Protein 8RM3 (pdb70)

Organism: Pseudomonas aeruginosa (strain ATCC 15692 / DSM 22644 / CIP 104116 / JCM 14847 / LMG 12228 / 1C / PRS 101 / PAO1) (NCBI:txid208964)

Secondary structure (DSSP, 8-state):
---BT---S-EETTEESEESTTTSB-EEGGG-SS-EEEEEHHHHHHTT--SHHHHTTTSTTEE--TTTT--SS---EETTB-TTGGG-EEETTEE----TTSS------GGGEEEEEEEES--HHHH-S--TTEEEEEEE----SS-EEEEEEEEESTT-EEEEEEEEEESSTTS-EEEEEEEEEEEEE-SSTT-EEEEEEEEEEEEEEEETTEEEEEEEEEEEEEEE-----B-STTTTS--SSS----TT--S-TTSEEEEEEEEEEEEEEEEE--SSEEEEEEEEEEEEEEEEEEEEEEEE-SSSTTEEEEEEEEEEEEEEEEEEEEEEEEEEEETTEEEEEEEEEEEEEEEEEEEEEEEEEEEEESSS--------EEPPPEEEEEEEEEEEEEEEEEEEETTEEEEEEEEEEEEEEEEEETTT--EEEEEEEEEEEEEEEEE--TTSEEEEEEEEEEEE--S-B-SSSSBPPPEEEEEEEEEEEE--TT-S-EEEEEEEEEEEEEEEE--TT-SS-EEEEEEEEEEEEEEEEEEETTTEEEEEEEEEEEEEEEE-SSS-TTPPPSS--SEEEEEEEEEEE-SSTTTTEEEEEEEEEE--EESSTT---EE--EEEEEEEEEEEGGGGT-TTEEEEEEEESTT----EEEEEETTEEEEPP--EEEEEEEEE-

B-factor: mean 58.56, std 15.31, range [35.64, 130.71]

Structure (mmCIF, N/CA/C/O backbone):
data_8RM3
#
_entry.id   8RM3
#
_cell.length_a   94.027
_cell.length_b   94.027
_cell.length_c   178.065
_cell.angle_alpha   90.00
_cell.angle_beta   90.00
_cell.angle_gamma   120.00
#
_symmetry.space_group_name_H-M   'P 32 2 1'
#
loop_
_entity.id
_entity.type
_entity.pdbx_description
1 polymer 'Ferrioxamine receptor FoxA'
2 non-polymer 'octyl beta-D-glucopyranoside'
3 non-polymer GLYCEROL
4 non-polymer 'AMMONIUM ION'
5 non-polymer 'DIMETHYL SULFOXIDE'
6 non-polymer (HYDROXYETHYLOXY)TRI(ETHYLOXY)OCTANE
7 non-polymer 'SULFATE ION'
8 non-polymer 'SODIUM ION'
9 non-polymer [5-[2-(dipyridin-2-ylamino)ethanoylamino]pentyl-[4-[5-[[4-[5-[ethanoyl(oxidanyl)amino]pentylamino]-4-oxidanylidene-butanoyl]-oxidanyl-amino]pentylamino]-4-oxidanylidene-butanoyl]amino]oxyiron
10 water water
#
loop_
_atom_site.group_PDB
_atom_site.id
_atom_site.type_symbol
_atom_site.label_atom_id
_atom_site.label_alt_id
_atom_site.label_comp_id
_atom_site.label_asym_id
_atom_site.label_entity_id
_atom_site.label_seq_id
_atom_site.pdbx_PDB_ins_code
_atom_site.Cartn_x
_atom_site.Cartn_y
_atom_site.Cartn_z
_atom_site.occupancy
_atom_site.B_iso_or_equiv
_atom_site.auth_seq_id
_atom_site.auth_comp_id
_atom_site.auth_asym_id
_atom_site.auth_atom_id
_atom_site.pdbx_PDB_model_num
ATOM 1 N N . VAL A 1 144 ? 7.683 -38.447 45.313 1.00 69.79 144 VAL A N 1
ATOM 2 C CA . VAL A 1 144 ? 8.653 -39.523 44.932 1.00 68.04 144 VAL A CA 1
ATOM 3 C C . VAL A 1 144 ? 8.192 -40.020 43.564 1.00 62.70 144 VAL A C 1
ATOM 4 O O . VAL A 1 144 ? 7.974 -39.198 42.673 1.00 62.76 144 VAL A O 1
ATOM 8 N N . PHE A 1 145 ? 7.922 -41.324 43.418 1.00 58.44 145 PHE A N 1
ATOM 9 C CA . PHE A 1 145 ? 7.499 -41.910 42.138 1.00 52.46 145 PHE A CA 1
ATOM 10 C C . PHE A 1 145 ? 8.591 -41.722 41.084 1.00 47.43 145 PHE A C 1
ATOM 11 O O . PHE A 1 145 ? 8.563 -40.826 40.258 1.00 48.66 145 PHE A O 1
ATOM 19 N N . ALA A 1 146 ? 9.574 -42.610 41.131 1.00 45.58 146 ALA A N 1
ATOM 20 C CA . ALA A 1 146 ? 10.630 -42.691 40.142 1.00 44.32 146 ALA A CA 1
ATOM 21 C C . ALA A 1 146 ? 10.113 -43.048 38.741 1.00 43.40 146 ALA A C 1
ATOM 22 O O . ALA A 1 146 ? 10.650 -42.586 37.739 1.00 41.42 146 ALA A O 1
ATOM 24 N N . LEU A 1 147 ? 9.144 -43.959 38.654 1.00 44.24 147 LEU A N 1
ATOM 25 C CA . LEU A 1 147 ? 8.784 -44.584 37.384 1.00 43.89 147 LEU A CA 1
ATOM 26 C C . LEU A 1 147 ? 8.285 -43.546 36.372 1.00 43.82 147 LEU A C 1
ATOM 27 O O . LEU A 1 147 ? 7.280 -42.862 36.594 1.00 44.09 147 LEU A O 1
ATOM 32 N N . GLY A 1 148 ? 8.992 -43.469 35.239 1.00 42.67 148 GLY A N 1
ATOM 33 C CA . GLY A 1 148 ? 8.618 -42.586 34.142 1.00 41.80 148 GLY A CA 1
ATOM 34 C C . GLY A 1 148 ? 8.801 -41.091 34.421 1.00 41.92 148 GLY A C 1
ATOM 35 O O . GLY A 1 148 ? 8.345 -40.273 33.628 1.00 42.33 148 GLY A O 1
ATOM 36 N N . ASN A 1 149 ? 9.478 -40.727 35.516 1.00 43.26 149 ASN A N 1
ATOM 37 C CA . ASN A 1 149 ? 9.678 -39.335 35.900 1.00 43.15 149 ASN A CA 1
ATOM 38 C C . ASN A 1 149 ? 11.169 -39.034 35.988 1.00 41.18 149 ASN A C 1
ATOM 39 O O . ASN A 1 149 ? 11.961 -39.867 36.402 1.00 40.83 149 ASN A O 1
ATOM 44 N N . ASN A 1 150 ? 11.542 -37.809 35.640 1.00 42.58 150 ASN A N 1
ATOM 45 C CA . ASN A 1 150 ? 12.930 -37.387 35.761 1.00 42.99 150 ASN A CA 1
ATOM 46 C C . ASN A 1 150 ? 13.285 -37.199 37.232 1.00 44.14 150 ASN A C 1
ATOM 47 O O . ASN A 1 150 ? 14.300 -37.711 37.683 1.00 45.49 150 ASN A O 1
ATOM 52 N N . LEU A 1 151 ? 12.443 -36.461 37.952 1.00 43.82 151 LEU A N 1
ATOM 53 C CA . LEU A 1 151 ? 12.755 -35.992 39.285 1.00 45.13 151 LEU A CA 1
ATOM 54 C C . LEU A 1 151 ? 14.136 -35.334 39.251 1.00 46.31 151 LEU A C 1
ATOM 55 O O . LEU A 1 151 ? 14.550 -34.714 38.259 1.00 45.17 151 LEU A O 1
ATOM 60 N N . GLY A 1 152 ? 14.858 -35.487 40.366 1.00 47.36 152 GLY A N 1
ATOM 61 C CA . GLY A 1 152 ? 16.122 -34.825 40.554 1.00 46.77 152 GLY A CA 1
ATOM 62 C C . GLY A 1 152 ? 15.864 -33.353 40.806 1.00 47.72 152 GLY A C 1
ATOM 63 O O . GLY A 1 152 ? 14.754 -32.957 41.133 1.00 49.15 152 GLY A O 1
ATOM 64 N N . SER A 1 153 ? 16.906 -32.564 40.613 1.00 48.86 153 SER A N 1
ATOM 65 C CA . SER A 1 153 ? 16.799 -31.126 40.692 1.00 51.47 153 SER A CA 1
ATOM 66 C C . SER A 1 153 ? 17.338 -30.529 39.400 1.00 50.31 153 SER A C 1
ATOM 67 O O . SER A 1 153 ? 17.995 -31.210 38.618 1.00 49.09 153 SER A O 1
ATOM 70 N N . THR A 1 154 ? 17.055 -29.244 39.208 1.00 51.76 154 THR A N 1
ATOM 71 C CA . THR A 1 154 ? 17.656 -28.490 38.124 1.00 53.43 154 THR A CA 1
ATOM 72 C C . THR A 1 154 ? 18.131 -27.167 38.698 1.00 55.06 154 THR A C 1
ATOM 73 O O . THR A 1 154 ? 17.482 -26.616 39.572 1.00 57.64 154 THR A O 1
ATOM 77 N N . ASP A 1 155 ? 19.291 -26.700 38.241 1.00 56.25 155 ASP A N 1
ATOM 78 C CA . ASP A 1 155 ? 19.828 -25.417 38.669 1.00 59.56 155 ASP A CA 1
ATOM 79 C C . ASP A 1 155 ? 20.479 -24.731 37.471 1.00 57.89 155 ASP A C 1
ATOM 80 O O . ASP A 1 155 ? 21.481 -25.219 36.957 1.00 57.69 155 ASP A O 1
ATOM 85 N N . GLY A 1 156 ? 19.899 -23.607 37.036 1.00 57.94 156 GLY A N 1
ATOM 86 C CA . GLY A 1 156 ? 20.354 -22.916 35.840 1.00 57.89 156 GLY A CA 1
ATOM 87 C C . GLY A 1 156 ? 20.162 -23.794 34.608 1.00 55.30 156 GLY A C 1
ATOM 88 O O . GLY A 1 156 ? 19.031 -24.139 34.284 1.00 54.32 156 GLY A O 1
ATOM 89 N N . TYR A 1 157 ? 21.278 -24.186 33.988 1.00 54.46 157 TYR A N 1
ATOM 90 C CA . TYR A 1 157 ? 21.261 -24.974 32.768 1.00 53.56 157 TYR A CA 1
ATOM 91 C C . TYR A 1 157 ? 21.550 -26.452 33.035 1.00 52.48 157 TYR A C 1
ATOM 92 O O . TYR A 1 157 ? 21.717 -27.214 32.081 1.00 50.75 157 TYR A O 1
ATOM 101 N N . LEU A 1 158 ? 21.615 -26.846 34.321 1.00 53.70 158 LEU A N 1
ATOM 102 C CA . LEU A 1 158 ? 22.105 -28.170 34.680 1.00 52.34 158 LEU A CA 1
ATOM 103 C C . LEU A 1 158 ? 21.058 -28.960 35.454 1.00 51.34 158 LEU A C 1
ATOM 104 O O . LEU A 1 158 ? 20.625 -28.542 36.515 1.00 54.04 158 LEU A O 1
ATOM 109 N N . ALA A 1 159 ? 20.668 -30.106 34.894 1.00 50.57 159 ALA A N 1
ATOM 110 C CA . ALA A 1 159 ? 19.829 -31.079 35.574 1.00 49.17 159 ALA A CA 1
ATOM 111 C C . ALA A 1 159 ? 20.734 -32.146 36.187 1.00 48.89 159 ALA A C 1
ATOM 112 O O . ALA A 1 159 ? 21.842 -32.354 35.701 1.00 49.22 159 ALA A O 1
ATOM 114 N N . THR A 1 160 ? 20.248 -32.801 37.250 1.00 48.61 160 THR A N 1
ATOM 115 C CA . THR A 1 160 ? 20.967 -33.887 37.899 1.00 48.84 160 THR A CA 1
ATOM 116 C C . THR A 1 160 ? 20.484 -35.248 37.413 1.00 46.47 160 THR A C 1
ATOM 117 O O . THR A 1 160 ? 21.297 -36.155 37.357 1.00 46.32 160 THR A O 1
ATOM 121 N N . HIS A 1 161 ? 19.167 -35.414 37.178 1.00 46.20 161 HIS A N 1
ATOM 122 C CA . HIS A 1 161 ? 18.584 -36.715 36.857 1.00 44.19 161 HIS A CA 1
ATOM 123 C C . HIS A 1 161 ? 17.875 -36.697 35.506 1.00 42.61 161 HIS A C 1
ATOM 124 O O . HIS A 1 161 ? 17.577 -35.639 34.965 1.00 42.13 161 HIS A O 1
ATOM 131 N N . SER A 1 162 ? 17.563 -37.901 35.013 1.00 41.63 162 SER A N 1
ATOM 132 C CA . SER A 1 162 ? 16.719 -38.081 33.844 1.00 40.76 162 SER A CA 1
ATOM 133 C C . SER A 1 162 ? 16.077 -39.468 33.872 1.00 40.42 162 SER A C 1
ATOM 134 O O . SER A 1 162 ? 16.543 -40.332 34.590 1.00 40.98 162 SER A O 1
ATOM 137 N N . GLN A 1 163 ? 15.033 -39.674 33.058 1.00 40.87 163 GLN A N 1
ATOM 138 C CA . GLN A 1 163 ? 14.417 -40.982 32.856 1.00 41.70 163 GLN A CA 1
ATOM 139 C C . GLN A 1 163 ? 14.515 -41.434 31.392 1.00 41.17 163 GLN A C 1
ATOM 140 O O . GLN A 1 163 ? 14.080 -42.541 31.090 1.00 40.16 163 GLN A O 1
ATOM 146 N N . ILE A 1 164 ? 15.110 -40.603 30.512 1.00 41.97 164 ILE A N 1
ATOM 147 C CA . ILE A 1 164 ? 15.104 -40.864 29.073 1.00 41.66 164 ILE A CA 1
ATOM 148 C C . ILE A 1 164 ? 15.776 -42.198 28.753 1.00 40.25 164 ILE A C 1
ATOM 149 O O . ILE A 1 164 ? 15.316 -42.878 27.853 1.00 41.02 164 ILE A O 1
ATOM 154 N N . ALA A 1 165 ? 16.817 -42.582 29.495 1.00 40.39 165 ALA A N 1
ATOM 155 C CA . ALA A 1 165 ? 17.578 -43.782 29.176 1.00 41.81 165 ALA A CA 1
ATOM 156 C C . ALA A 1 165 ? 17.173 -44.990 30.016 1.00 40.68 165 ALA A C 1
ATOM 157 O O . ALA A 1 165 ? 17.678 -46.076 29.739 1.00 40.46 165 ALA A O 1
ATOM 159 N N . THR A 1 166 ? 16.243 -44.803 30.968 1.00 40.36 166 THR A N 1
ATOM 160 C CA . THR A 1 166 ? 15.923 -45.820 31.963 1.00 40.56 166 THR A CA 1
ATOM 161 C C . THR A 1 166 ? 14.423 -46.042 32.109 1.00 41.41 166 THR A C 1
ATOM 162 O O . THR A 1 166 ? 14.031 -47.089 32.624 1.00 41.47 166 THR A O 1
ATOM 166 N N . LYS A 1 167 ? 13.609 -45.034 31.746 1.00 41.66 167 LYS A N 1
ATOM 167 C CA . LYS A 1 167 ? 12.176 -45.029 32.019 1.00 41.92 167 LYS A CA 1
ATOM 168 C C . LYS A 1 167 ? 11.945 -45.006 33.536 1.00 41.75 167 LYS A C 1
ATOM 169 O O . LYS A 1 167 ? 10.841 -45.258 33.992 1.00 41.64 167 LYS A O 1
ATOM 175 N N . THR A 1 168 ? 12.987 -44.640 34.292 1.00 41.95 168 THR A N 1
ATOM 176 C CA . THR A 1 168 ? 12.913 -44.465 35.737 1.00 43.37 168 THR A CA 1
ATOM 177 C C . THR A 1 168 ? 14.007 -43.478 36.163 1.00 43.61 168 THR A C 1
ATOM 178 O O . THR A 1 168 ? 15.131 -43.536 35.668 1.00 42.89 168 THR A O 1
ATOM 182 N N . SER A 1 169 ? 13.659 -42.545 37.058 1.00 45.50 169 SER A N 1
ATOM 183 C CA . SER A 1 169 ? 14.589 -41.525 37.532 1.00 44.31 169 SER A CA 1
ATOM 184 C C . SER A 1 169 ? 15.928 -42.153 37.903 1.00 43.94 169 SER A C 1
ATOM 185 O O . SER A 1 169 ? 15.973 -43.076 38.716 1.00 44.39 169 SER A O 1
ATOM 188 N N . LYS A 1 170 ? 16.999 -41.659 37.270 1.00 42.65 170 LYS A N 1
ATOM 189 C CA . LYS A 1 170 ? 18.349 -42.128 37.544 1.00 44.05 170 LYS A CA 1
ATOM 190 C C . LYS A 1 170 ? 19.283 -40.931 37.421 1.00 43.04 170 LYS A C 1
ATOM 191 O O . LYS A 1 170 ? 19.115 -40.152 36.498 1.00 44.13 170 LYS A O 1
ATOM 197 N N . PRO A 1 171 ? 20.231 -40.695 38.358 1.00 44.49 171 PRO A N 1
ATOM 198 C CA . PRO A 1 171 ? 21.189 -39.600 38.206 1.00 45.09 171 PRO A CA 1
ATOM 199 C C . PRO A 1 171 ? 21.955 -39.710 36.889 1.00 43.44 171 PRO A C 1
ATOM 200 O O . PRO A 1 171 ? 22.376 -40.786 36.494 1.00 41.65 171 PRO A O 1
ATOM 204 N N . LEU A 1 172 ? 22.142 -38.577 36.216 1.00 44.73 172 LEU A N 1
ATOM 205 C CA . LEU A 1 172 ? 22.954 -38.534 35.013 1.00 44.69 172 LEU A CA 1
ATOM 206 C C . LEU A 1 172 ? 24.305 -39.200 35.271 1.00 45.77 172 LEU A C 1
ATOM 207 O O . LEU A 1 172 ? 24.787 -39.973 34.453 1.00 45.11 172 LEU A O 1
ATOM 212 N N . LEU A 1 173 ? 24.889 -38.947 36.447 1.00 48.39 173 LEU A N 1
ATOM 213 C CA . LEU A 1 173 ? 26.225 -39.432 36.779 1.00 48.38 173 LEU A CA 1
ATOM 214 C C . LEU A 1 173 ? 26.285 -40.961 36.825 1.00 46.80 173 LEU A C 1
ATOM 215 O O . LEU A 1 173 ? 27.349 -41.528 36.596 1.00 46.99 173 LEU A O 1
ATOM 220 N N . GLU A 1 174 ? 25.153 -41.620 37.112 1.00 44.68 174 GLU A N 1
ATOM 221 C CA . GLU A 1 174 ? 25.102 -43.066 37.272 1.00 45.15 174 GLU A CA 1
ATOM 222 C C . GLU A 1 174 ? 24.426 -43.778 36.096 1.00 44.46 174 GLU A C 1
ATOM 223 O O . GLU A 1 174 ? 24.025 -44.927 36.216 1.00 45.07 174 GLU A O 1
ATOM 229 N N . THR A 1 175 ? 24.289 -43.096 34.960 1.00 44.81 175 THR A N 1
ATOM 230 C CA . THR A 1 175 ? 23.643 -43.649 33.782 1.00 43.63 175 THR A CA 1
ATOM 231 C C . THR A 1 175 ? 24.722 -43.920 32.734 1.00 43.17 175 THR A C 1
ATOM 232 O O . THR A 1 175 ? 25.504 -43.030 32.408 1.00 42.72 175 THR A O 1
ATOM 236 N N . SER A 1 176 ? 24.737 -45.142 32.200 1.00 43.06 176 SER A N 1
ATOM 237 C CA . SER A 1 176 ? 25.742 -45.567 31.241 1.00 43.92 176 SER A CA 1
ATOM 238 C C . SER A 1 176 ? 25.324 -45.248 29.798 1.00 42.55 176 SER A C 1
ATOM 239 O O . SER A 1 176 ? 25.455 -46.079 28.907 1.00 40.74 176 SER A O 1
ATOM 242 N N . GLN A 1 177 ? 24.853 -44.020 29.568 1.00 42.53 177 GLN A N 1
ATOM 243 C CA . GLN A 1 177 ? 24.515 -43.546 28.239 1.00 42.43 177 GLN A CA 1
ATOM 244 C C . GLN A 1 177 ? 24.851 -42.061 28.200 1.00 43.37 177 GLN A C 1
ATOM 245 O O . GLN A 1 177 ? 25.028 -41.437 29.242 1.00 43.74 177 GLN A O 1
ATOM 251 N N . THR A 1 178 ? 24.961 -41.507 26.992 1.00 43.26 178 THR A N 1
ATOM 252 C CA . THR A 1 178 ? 25.168 -40.076 26.847 1.00 44.32 178 THR A CA 1
ATOM 253 C C . THR A 1 178 ? 23.792 -39.415 26.883 1.00 43.64 178 THR A C 1
ATOM 254 O O . THR A 1 178 ? 22.949 -39.680 26.019 1.00 43.96 178 THR A O 1
ATOM 258 N N . VAL A 1 179 ? 23.559 -38.573 27.893 1.00 43.63 179 VAL A N 1
ATOM 259 C CA . VAL A 1 179 ? 22.297 -37.861 28.037 1.00 42.68 179 VAL A CA 1
ATOM 260 C C . VAL A 1 179 ? 22.609 -36.385 28.238 1.00 42.55 179 VAL A C 1
ATOM 261 O O . VAL A 1 179 ? 23.486 -36.061 29.022 1.00 45.17 179 VAL A O 1
ATOM 265 N N . SER A 1 180 ? 21.898 -35.509 27.518 1.00 42.63 180 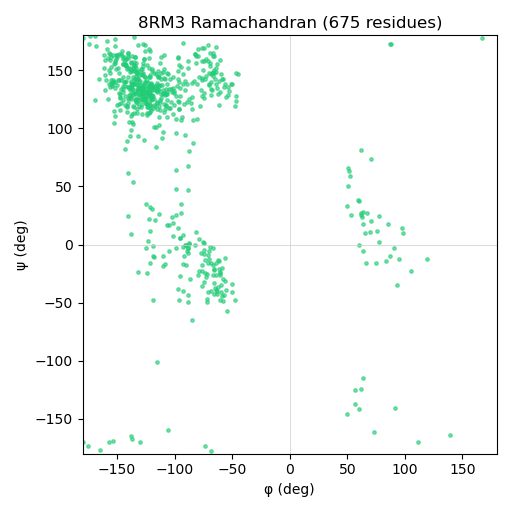SER A N 1
ATOM 266 C CA . SER A 1 180 ? 21.934 -34.074 27.753 1.00 44.09 180 SER A CA 1
ATOM 267 C C . SER A 1 180 ? 20.557 -33.593 28.185 1.00 42.63 180 SER A C 1
ATOM 268 O O . SER A 1 180 ? 19.544 -34.107 27.735 1.00 44.15 180 SER A O 1
ATOM 271 N N . VAL A 1 181 ? 20.525 -32.590 29.052 1.00 43.29 181 VAL A N 1
ATOM 272 C CA . VAL A 1 181 ? 19.285 -31.954 29.448 1.00 42.82 181 VAL A CA 1
ATOM 273 C C . VAL A 1 181 ? 19.401 -30.455 29.172 1.00 43.89 181 VAL A C 1
ATOM 274 O O . VAL A 1 181 ? 20.348 -29.815 29.600 1.00 43.06 181 VAL A O 1
ATOM 278 N N . ILE A 1 182 ? 18.428 -29.934 28.413 1.00 44.54 182 ILE A N 1
ATOM 279 C CA . ILE A 1 182 ? 18.284 -28.522 28.135 1.00 44.83 182 ILE A CA 1
ATOM 280 C C . ILE A 1 182 ? 17.134 -28.047 29.002 1.00 45.67 182 ILE A C 1
ATOM 281 O O . ILE A 1 182 ? 16.005 -28.494 28.815 1.00 44.88 182 ILE A O 1
ATOM 286 N N . THR A 1 183 ? 17.429 -27.131 29.929 1.00 47.28 183 THR A N 1
ATOM 287 C CA . THR A 1 183 ? 16.424 -26.663 30.866 1.00 48.77 183 THR A CA 1
ATOM 288 C C . THR A 1 183 ? 15.574 -25.573 30.224 1.00 48.93 183 THR A C 1
ATOM 289 O O . THR A 1 183 ? 15.960 -24.958 29.231 1.00 48.33 183 THR A O 1
ATOM 293 N N . ARG A 1 184 ? 14.431 -25.318 30.865 1.00 50.53 184 ARG A N 1
ATOM 294 C CA . ARG A 1 184 ? 13.601 -24.159 30.578 1.00 52.58 184 ARG A CA 1
ATOM 295 C C . ARG A 1 184 ? 14.459 -22.897 30.510 1.00 54.42 184 ARG A C 1
ATOM 296 O O . ARG A 1 184 ? 14.326 -22.101 29.580 1.00 55.55 184 ARG A O 1
ATOM 304 N N . GLU A 1 185 ? 15.326 -22.704 31.505 1.00 54.22 185 GLU A N 1
ATOM 305 C CA . GLU A 1 185 ? 16.100 -21.483 31.537 1.00 56.98 185 GLU A CA 1
ATOM 306 C C . GLU A 1 185 ? 16.901 -21.350 30.250 1.00 54.84 185 GLU A C 1
ATOM 307 O O . GLU A 1 185 ? 16.888 -20.303 29.630 1.00 55.26 185 GLU A O 1
ATOM 313 N N . GLN A 1 186 ? 17.594 -22.413 29.858 1.00 53.95 186 GLN A N 1
ATOM 314 C CA . GLN A 1 186 ? 18.419 -22.359 28.666 1.00 53.92 186 GLN A CA 1
ATOM 315 C C . GLN A 1 186 ? 17.555 -22.002 27.463 1.00 53.68 186 GLN A C 1
ATOM 316 O O . GLN A 1 186 ? 17.923 -21.172 26.642 1.00 54.10 186 GLN A O 1
ATOM 322 N N . ILE A 1 187 ? 16.387 -22.630 27.364 1.00 53.87 187 ILE A N 1
ATOM 323 C CA . ILE A 1 187 ? 15.503 -22.361 26.246 1.00 52.89 187 ILE A CA 1
ATOM 324 C C . ILE A 1 187 ? 15.190 -20.865 26.199 1.00 55.14 187 ILE A C 1
ATOM 325 O O . ILE A 1 187 ? 15.222 -20.267 25.123 1.00 55.24 187 ILE A O 1
ATOM 330 N N . ASP A 1 188 ? 14.909 -20.264 27.361 1.00 55.93 188 ASP A N 1
ATOM 331 C CA . ASP A 1 188 ? 14.545 -18.856 27.430 1.00 58.13 188 ASP A CA 1
ATOM 332 C C . ASP A 1 188 ? 15.753 -17.963 27.160 1.00 58.57 188 ASP A C 1
ATOM 333 O O . ASP A 1 188 ? 15.670 -17.025 26.377 1.00 60.54 188 ASP A O 1
ATOM 338 N N . ASP A 1 189 ? 16.880 -18.256 27.798 1.00 58.22 189 ASP A N 1
ATOM 339 C CA . ASP A 1 189 ? 18.036 -17.378 27.727 1.00 61.05 189 ASP A CA 1
ATOM 340 C C . ASP A 1 189 ? 18.566 -17.255 26.300 1.00 60.99 189 ASP A C 1
ATOM 341 O O . ASP A 1 189 ? 19.000 -16.183 25.895 1.00 63.19 189 ASP A O 1
ATOM 346 N N . THR A 1 190 ? 18.520 -18.336 25.524 1.00 58.38 190 THR A N 1
ATOM 347 C CA . THR A 1 190 ? 19.055 -18.281 24.174 1.00 57.68 190 THR A CA 1
ATOM 348 C C . THR A 1 190 ? 17.989 -17.861 23.159 1.00 58.04 190 THR A C 1
ATOM 349 O O . THR A 1 190 ? 18.281 -17.779 21.969 1.00 58.69 190 THR A O 1
ATOM 353 N N . ALA A 1 191 ? 16.755 -17.618 23.615 1.00 57.51 191 ALA A N 1
ATOM 354 C CA . ALA A 1 191 ? 15.648 -17.270 22.741 1.00 57.10 191 ALA A CA 1
ATOM 355 C C . ALA A 1 191 ? 15.533 -18.305 21.625 1.00 56.37 191 ALA A C 1
ATOM 356 O O . ALA A 1 191 ? 15.607 -17.983 20.437 1.00 56.58 191 ALA A O 1
ATOM 358 N N . SER A 1 192 ? 15.335 -19.560 22.029 1.00 54.90 192 SER A N 1
ATOM 359 C CA . SER A 1 192 ? 15.133 -20.636 21.086 1.00 53.44 192 SER A CA 1
ATOM 360 C C . SER A 1 192 ? 13.652 -20.683 20.744 1.00 53.56 192 SER A C 1
ATOM 361 O O . SER A 1 192 ? 12.824 -20.827 21.641 1.00 52.63 192 SER A O 1
ATOM 364 N N . LYS A 1 193 ? 13.337 -20.546 19.445 1.00 54.27 193 LYS A N 1
ATOM 365 C CA . LYS A 1 193 ? 11.959 -20.395 18.999 1.00 54.16 193 LYS A CA 1
ATOM 366 C C . LYS A 1 193 ? 11.312 -21.747 18.711 1.00 51.29 193 LYS A C 1
ATOM 367 O O . LYS A 1 193 ? 10.095 -21.803 18.622 1.00 53.24 193 LYS A O 1
ATOM 373 N N . THR A 1 194 ? 12.121 -22.803 18.541 1.00 49.94 194 THR A N 1
ATOM 374 C CA . THR A 1 194 ? 11.668 -24.143 18.188 1.00 46.95 194 THR A CA 1
ATOM 375 C C . THR A 1 194 ? 12.491 -25.155 18.978 1.00 46.72 194 THR A C 1
ATOM 376 O O . THR A 1 194 ? 13.553 -24.827 19.491 1.00 48.35 194 THR A O 1
ATOM 380 N N . VAL A 1 195 ? 12.019 -26.403 19.019 1.00 45.86 195 VAL A N 1
ATOM 381 C CA . VAL A 1 195 ? 12.758 -27.484 19.643 1.00 44.76 195 VAL A CA 1
ATOM 382 C C . VAL A 1 195 ? 14.098 -27.643 18.938 1.00 44.95 195 VAL A C 1
ATOM 383 O O . VAL A 1 195 ? 15.107 -27.844 19.595 1.00 44.77 195 VAL A O 1
ATOM 387 N N . GLN A 1 196 ? 14.104 -27.538 17.600 1.00 46.03 196 GLN A N 1
ATOM 388 C CA . GLN A 1 196 ? 15.323 -27.719 16.824 1.00 45.36 196 GLN A CA 1
ATOM 389 C C . GLN A 1 196 ? 16.367 -26.677 17.224 1.00 46.40 196 GLN A C 1
ATOM 390 O O . GLN A 1 196 ? 17.520 -27.012 17.443 1.00 46.78 196 GLN A O 1
ATOM 396 N N . GLN A 1 197 ? 15.974 -25.408 17.300 1.00 47.68 197 GLN A N 1
ATOM 397 C CA . GLN A 1 197 ? 16.900 -24.362 17.701 1.00 49.27 197 GLN A CA 1
ATOM 398 C C . GLN A 1 197 ? 17.325 -24.512 19.160 1.00 49.50 197 GLN A C 1
ATOM 399 O O . GLN A 1 197 ? 18.405 -24.052 19.516 1.00 50.19 197 GLN A O 1
ATOM 405 N N . ALA A 1 198 ? 16.507 -25.131 20.022 1.00 48.09 198 ALA A N 1
ATOM 406 C CA . ALA A 1 198 ? 16.923 -25.270 21.412 1.00 49.08 198 ALA A CA 1
ATOM 407 C C . ALA A 1 198 ? 18.171 -26.140 21.529 1.00 49.77 198 ALA A C 1
ATOM 408 O O . ALA A 1 198 ? 18.834 -26.111 22.570 1.00 49.82 198 ALA A O 1
ATOM 410 N N . MET A 1 199 ? 18.491 -26.889 20.455 1.00 50.02 199 MET A N 1
ATOM 411 C CA . MET A 1 199 ? 19.529 -27.907 20.473 1.00 49.25 199 MET A CA 1
ATOM 412 C C . MET A 1 199 ? 20.866 -27.385 19.966 1.00 50.77 199 MET A C 1
ATOM 413 O O . MET A 1 199 ? 21.802 -28.182 19.873 1.00 49.87 199 MET A O 1
ATOM 418 N N . ARG A 1 200 ? 20.985 -26.076 19.682 1.00 53.45 200 ARG A N 1
ATOM 419 C CA . ARG A 1 200 ? 22.175 -25.558 19.010 1.00 54.90 200 ARG A CA 1
ATOM 420 C C . ARG A 1 200 ? 23.411 -25.469 19.909 1.00 54.39 200 ARG A C 1
ATOM 421 O O . ARG A 1 200 ? 24.482 -25.118 19.395 1.00 54.49 200 ARG A O 1
ATOM 429 N N . TYR A 1 201 ? 23.271 -25.707 21.229 1.00 52.79 201 TYR A N 1
ATOM 430 C CA . TYR A 1 201 ? 24.414 -25.662 22.146 1.00 53.91 201 TYR A CA 1
ATOM 431 C C . TYR A 1 201 ? 24.646 -27.043 22.773 1.00 53.65 201 TYR A C 1
ATOM 432 O O . TYR A 1 201 ? 25.254 -27.151 23.841 1.00 55.24 201 TYR A O 1
ATOM 441 N N . THR A 1 202 ? 24.134 -28.095 22.119 1.00 51.39 202 THR A N 1
ATOM 442 C CA . THR A 1 202 ? 24.264 -29.464 22.585 1.00 49.65 202 THR A CA 1
ATOM 443 C C . THR A 1 202 ? 25.204 -30.196 21.643 1.00 50.22 202 THR A C 1
ATOM 444 O O . THR A 1 202 ? 25.031 -30.097 20.436 1.00 50.88 202 THR A O 1
ATOM 448 N N . PRO A 1 203 ? 26.199 -30.957 22.147 1.00 50.70 203 PRO A N 1
ATOM 449 C CA . PRO A 1 203 ? 27.121 -31.671 21.267 1.00 50.97 203 PRO A CA 1
ATOM 450 C C . PRO A 1 203 ? 26.433 -32.816 20.545 1.00 49.79 203 PRO A C 1
ATOM 451 O O . PRO A 1 203 ? 25.431 -33.343 21.035 1.00 49.71 203 PRO A O 1
ATOM 455 N N . GLY A 1 204 ? 26.978 -33.165 19.367 1.00 49.32 204 GLY A N 1
ATOM 456 C CA . GLY A 1 204 ? 26.528 -34.317 18.602 1.00 46.46 204 GLY A CA 1
ATOM 457 C C . GLY A 1 204 ? 25.211 -34.076 17.872 1.00 44.96 204 GLY A C 1
ATOM 458 O O . GLY A 1 204 ? 24.618 -35.025 17.361 1.00 42.51 204 GLY A O 1
ATOM 459 N N . ILE A 1 205 ? 24.775 -32.811 17.818 1.00 45.70 205 ILE A N 1
ATOM 460 C CA . ILE A 1 205 ? 23.541 -32.443 17.158 1.00 45.51 205 ILE A CA 1
ATOM 461 C C . ILE A 1 205 ? 23.803 -31.330 16.154 1.00 46.85 205 ILE A C 1
ATOM 462 O O . ILE A 1 205 ? 24.321 -30.288 16.520 1.00 46.86 205 ILE A O 1
ATOM 467 N N . PHE A 1 206 ? 23.409 -31.570 14.895 1.00 47.27 206 PHE A N 1
ATOM 468 C CA . PHE A 1 206 ? 23.459 -30.565 13.846 1.00 48.38 206 PHE A CA 1
ATOM 469 C C . PHE A 1 206 ? 22.045 -30.031 13.629 1.00 47.92 206 PHE A C 1
ATOM 470 O O . PHE A 1 206 ? 21.111 -30.806 13.442 1.00 45.72 206 PHE A O 1
ATOM 478 N N . THR A 1 207 ? 21.899 -28.698 13.606 1.00 49.72 207 THR A N 1
ATOM 479 C CA . THR A 1 207 ? 20.587 -28.066 13.559 1.00 47.87 207 THR A CA 1
ATOM 480 C C . THR A 1 207 ? 20.323 -27.326 12.249 1.00 49.08 207 THR A C 1
ATOM 481 O O . THR A 1 207 ? 19.499 -26.421 12.265 1.00 49.44 207 THR A O 1
ATOM 485 N N . GLY A 1 208 ? 20.943 -27.700 11.115 1.00 49.92 208 GLY A N 1
ATOM 486 C CA . GLY A 1 208 ? 20.703 -26.932 9.899 1.00 50.82 208 GLY A CA 1
ATOM 487 C C . GLY A 1 208 ? 20.217 -27.748 8.705 1.00 50.89 208 GLY A C 1
ATOM 488 O O . GLY A 1 208 ? 20.520 -27.363 7.575 1.00 53.24 208 GLY A O 1
ATOM 489 N N . GLN A 1 209 ? 19.406 -28.795 8.915 1.00 49.56 209 GLN A N 1
ATOM 490 C CA . GLN A 1 209 ? 19.051 -29.710 7.830 1.00 50.35 209 GLN A CA 1
ATOM 491 C C . GLN A 1 209 ? 18.274 -28.968 6.731 1.00 51.09 209 GLN A C 1
ATOM 492 O O . GLN A 1 209 ? 18.526 -29.201 5.551 1.00 49.90 209 GLN A O 1
ATOM 498 N N . VAL A 1 210 ? 17.330 -28.090 7.097 1.00 50.39 210 VAL A N 1
ATOM 499 C CA . VAL A 1 210 ? 16.668 -27.284 6.078 1.00 49.86 210 VAL A CA 1
ATOM 500 C C . VAL A 1 210 ? 16.882 -25.801 6.396 1.00 51.16 210 VAL A C 1
ATOM 501 O O . VAL A 1 210 ? 16.020 -24.968 6.127 1.00 49.97 210 VAL A O 1
ATOM 505 N N . GLY A 1 211 ? 18.046 -25.481 6.990 1.00 52.00 211 GLY A N 1
ATOM 506 C CA . GLY A 1 211 ? 18.393 -24.104 7.302 1.00 52.80 211 GLY A CA 1
ATOM 507 C C . GLY A 1 211 ? 17.331 -23.439 8.178 1.00 52.15 211 GLY A C 1
ATOM 508 O O . GLY A 1 211 ? 16.798 -24.068 9.095 1.00 52.99 211 GLY A O 1
ATOM 509 N N . ALA A 1 212 ? 16.996 -22.186 7.847 1.00 52.71 212 ALA A N 1
ATOM 510 C CA . ALA A 1 212 ? 16.145 -21.327 8.658 1.00 52.51 212 ALA A CA 1
ATOM 511 C C . ALA A 1 212 ? 14.697 -21.809 8.755 1.00 51.98 212 ALA A C 1
ATOM 512 O O . ALA A 1 212 ? 13.901 -21.185 9.459 1.00 52.89 212 ALA A O 1
ATOM 514 N N . SER A 1 213 ? 14.323 -22.891 8.068 1.00 49.74 213 SER A N 1
ATOM 515 C CA . SER A 1 213 ? 12.947 -23.359 8.136 1.00 48.65 213 SER A CA 1
ATOM 516 C C . SER A 1 213 ? 12.552 -23.663 9.583 1.00 47.87 213 SER A C 1
ATOM 517 O O . SER A 1 213 ? 13.361 -24.183 10.345 1.00 47.30 213 SER A O 1
ATOM 520 N N . ASN A 1 214 ? 11.300 -23.348 9.945 1.00 48.41 214 ASN A N 1
ATOM 521 C CA . ASN A 1 214 ? 10.759 -23.687 11.257 1.00 48.01 214 ASN A CA 1
ATOM 522 C C . ASN A 1 214 ? 9.506 -24.557 11.137 1.00 47.00 214 ASN A C 1
ATOM 523 O O . ASN A 1 214 ? 8.833 -24.779 12.139 1.00 45.69 214 ASN A O 1
ATOM 528 N N . ARG A 1 215 ? 9.218 -25.074 9.937 1.00 47.03 215 ARG A N 1
ATOM 529 C CA . ARG A 1 215 ? 8.007 -25.849 9.713 1.00 47.02 215 ARG A CA 1
ATOM 530 C C . ARG A 1 215 ? 8.057 -27.147 10.509 1.00 45.17 215 ARG A C 1
ATOM 531 O O . ARG A 1 215 ? 7.066 -27.536 11.117 1.00 45.61 215 ARG A O 1
ATOM 539 N N . TYR A 1 216 ? 9.217 -27.803 10.503 1.00 45.05 216 TYR A N 1
ATOM 540 C CA . TYR A 1 216 ? 9.393 -29.085 11.171 1.00 43.95 216 TYR A CA 1
ATOM 541 C C . TYR A 1 216 ? 10.683 -29.094 11.989 1.00 43.29 216 TYR A C 1
ATOM 542 O O . TYR A 1 216 ? 11.640 -28.405 11.675 1.00 43.07 216 TYR A O 1
ATOM 551 N N . ASP A 1 217 ? 10.724 -29.958 13.005 1.00 43.97 217 ASP A N 1
ATOM 552 C CA . ASP A 1 217 ? 11.891 -30.068 13.868 1.00 43.26 217 ASP A CA 1
ATOM 553 C C . ASP A 1 217 ? 12.815 -31.166 13.370 1.00 42.09 217 ASP A C 1
ATOM 554 O O . ASP A 1 217 ? 12.496 -32.335 13.489 1.00 41.40 217 ASP A O 1
ATOM 559 N N . TYR A 1 218 ? 13.967 -30.754 12.844 1.00 43.44 218 TYR A N 1
ATOM 560 C CA . TYR A 1 218 ? 15.011 -31.643 12.374 1.00 43.02 218 TYR A CA 1
ATOM 561 C C . TYR A 1 218 ? 16.160 -31.618 13.371 1.00 42.93 218 TYR A C 1
ATOM 562 O O . TYR A 1 218 ? 16.873 -30.626 13.496 1.00 43.49 218 TYR A O 1
ATOM 571 N N . VAL A 1 219 ? 16.320 -32.727 14.082 1.00 43.51 219 VAL A N 1
ATOM 572 C CA . VAL A 1 219 ? 17.381 -32.874 15.055 1.00 44.99 219 VAL A CA 1
ATOM 573 C C . VAL A 1 219 ? 18.241 -34.018 14.557 1.00 45.50 219 VAL A C 1
ATOM 574 O O . VAL A 1 219 ? 17.848 -35.175 14.692 1.00 46.47 219 VAL A O 1
ATOM 578 N N . VAL A 1 220 ? 19.375 -33.666 13.944 1.00 45.08 220 VAL A N 1
ATOM 579 C CA . VAL A 1 220 ? 20.298 -34.639 13.391 1.00 44.19 220 VAL A CA 1
ATOM 580 C C . VAL A 1 220 ? 21.301 -35.039 14.479 1.00 43.34 220 VAL A C 1
ATOM 581 O O . VAL A 1 220 ? 22.042 -34.203 14.986 1.00 42.61 220 VAL A O 1
ATOM 585 N N . MET A 1 221 ? 21.358 -36.343 14.774 1.00 42.32 221 MET A N 1
ATOM 586 C CA . MET A 1 221 ? 22.112 -36.840 15.905 1.00 42.47 221 MET A CA 1
ATOM 587 C C . MET A 1 221 ? 23.204 -37.781 15.406 1.00 41.96 221 MET A C 1
ATOM 588 O O . MET A 1 221 ? 22.917 -38.728 14.685 1.00 39.80 221 MET A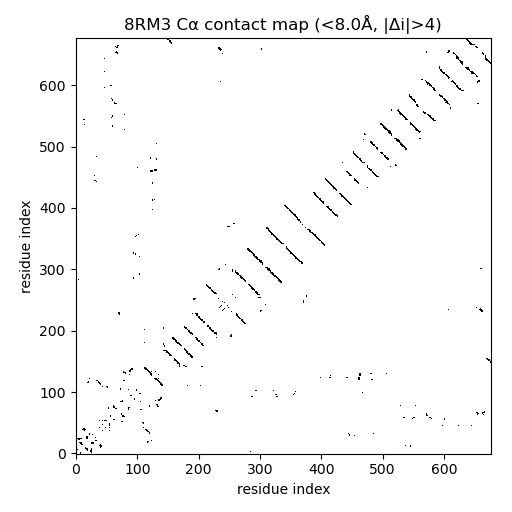 O 1
ATOM 593 N N . ARG A 1 222 ? 24.446 -37.527 15.833 1.00 42.26 222 ARG A N 1
ATOM 594 C CA . ARG A 1 222 ? 25.593 -38.343 15.456 1.00 44.14 222 ARG A CA 1
ATOM 595 C C . ARG A 1 222 ? 25.653 -38.565 13.944 1.00 45.22 222 ARG A C 1
ATOM 596 O O . ARG A 1 222 ? 26.115 -39.611 13.489 1.00 45.79 222 ARG A O 1
ATOM 604 N N . GLY A 1 223 ? 25.202 -37.566 13.172 1.00 45.63 223 GLY A N 1
ATOM 605 C CA . GLY A 1 223 ? 25.329 -37.601 11.726 1.00 46.94 223 GLY A CA 1
ATOM 606 C C . GLY A 1 223 ? 24.151 -38.225 10.982 1.00 46.81 223 GLY A C 1
ATOM 607 O O . GLY A 1 223 ? 24.174 -38.212 9.753 1.00 48.58 223 GLY A O 1
ATOM 608 N N . PHE A 1 224 ? 23.123 -38.738 11.679 1.00 45.41 224 PHE A N 1
ATOM 609 C CA . PHE A 1 224 ? 22.047 -39.472 11.014 1.00 46.13 224 PHE A CA 1
ATOM 610 C C . PHE A 1 224 ? 20.900 -38.529 10.620 1.00 46.15 224 PHE A C 1
ATOM 611 O O . PHE A 1 224 ? 19.976 -38.292 11.392 1.00 46.15 224 PHE A O 1
ATOM 619 N N . ALA A 1 225 ? 20.929 -38.042 9.373 1.00 47.01 225 ALA A N 1
ATOM 620 C CA . ALA A 1 225 ? 19.969 -37.057 8.888 1.00 47.34 225 ALA A CA 1
ATOM 621 C C . ALA A 1 225 ? 18.683 -37.687 8.327 1.00 47.72 225 ALA A C 1
ATOM 622 O O . ALA A 1 225 ? 17.625 -37.060 8.374 1.00 46.21 225 ALA A O 1
ATOM 624 N N . ASP A 1 226 ? 18.762 -38.909 7.782 1.00 48.75 226 ASP A N 1
ATOM 625 C CA . ASP A 1 226 ? 17.602 -39.556 7.193 1.00 48.50 226 ASP A CA 1
ATOM 626 C C . ASP A 1 226 ? 16.595 -39.915 8.274 1.00 47.35 226 ASP A C 1
ATOM 627 O O . ASP A 1 226 ? 16.945 -40.586 9.236 1.00 45.34 226 ASP A O 1
ATOM 632 N N . ASN A 1 227 ? 15.340 -39.512 8.055 1.00 47.02 227 ASN A N 1
ATOM 633 C CA . ASN A 1 227 ? 14.254 -39.762 8.986 1.00 46.26 227 ASN A CA 1
ATOM 634 C C . ASN A 1 227 ? 14.494 -39.073 10.323 1.00 45.00 227 ASN A C 1
ATOM 635 O O . ASN A 1 227 ? 13.869 -39.448 11.317 1.00 45.09 227 ASN A O 1
ATOM 640 N N . SER A 1 228 ? 15.312 -38.013 10.329 1.00 44.95 228 SER A N 1
ATOM 641 C CA . SER A 1 228 ? 15.564 -37.237 11.539 1.00 44.39 228 SER A CA 1
ATOM 642 C C . SER A 1 228 ? 14.275 -36.671 12.127 1.00 42.65 228 SER A C 1
ATOM 643 O O . SER A 1 228 ? 14.160 -36.475 13.337 1.00 43.48 228 SER A O 1
ATOM 646 N N . VAL A 1 229 ? 13.294 -36.402 11.285 1.00 42.23 229 VAL A N 1
ATOM 647 C CA . VAL A 1 229 ? 12.059 -35.801 11.762 1.00 43.05 229 VAL A CA 1
ATOM 648 C C . VAL A 1 229 ? 11.341 -36.722 12.761 1.00 43.12 229 VAL A C 1
ATOM 649 O O . VAL A 1 229 ? 10.459 -36.261 13.495 1.00 43.07 229 VAL A O 1
ATOM 653 N N . ASP A 1 230 ? 11.770 -37.995 12.841 1.00 41.72 230 ASP A N 1
ATOM 654 C CA . ASP A 1 230 ? 11.116 -39.004 13.660 1.00 41.35 230 ASP A CA 1
ATOM 655 C C . ASP A 1 230 ? 11.868 -39.276 14.969 1.00 39.78 230 ASP A C 1
ATOM 656 O O . ASP A 1 230 ? 11.682 -40.329 15.571 1.00 39.76 230 ASP A O 1
ATOM 661 N N . ASN A 1 231 ? 12.670 -38.322 15.437 1.00 38.70 231 ASN A N 1
ATOM 662 C CA . ASN A 1 231 ? 13.488 -38.506 16.619 1.00 39.21 231 ASN A CA 1
ATOM 663 C C . ASN A 1 231 ? 12.753 -38.095 17.902 1.00 40.23 231 ASN A C 1
ATOM 664 O O . ASN A 1 231 ? 13.293 -38.268 18.990 1.00 40.40 231 ASN A O 1
ATOM 669 N N . ILE A 1 232 ? 11.546 -37.530 17.796 1.00 40.26 232 ILE A N 1
ATOM 670 C CA . ILE A 1 232 ? 10.944 -36.764 18.881 1.00 40.38 232 ILE A CA 1
ATOM 671 C C . ILE A 1 232 ? 9.941 -37.612 19.672 1.00 39.30 232 ILE A C 1
ATOM 672 O O . ILE A 1 232 ? 9.017 -38.201 19.114 1.00 38.48 232 ILE A O 1
ATOM 677 N N . TYR A 1 233 ? 10.131 -37.636 21.000 1.00 39.33 233 TYR A N 1
ATOM 678 C CA . TYR A 1 233 ? 9.195 -38.218 21.947 1.00 37.81 233 TYR A CA 1
ATOM 679 C C . TYR A 1 233 ? 8.650 -37.089 22.818 1.00 38.66 233 TYR A C 1
ATOM 680 O O . TYR A 1 233 ? 9.327 -36.112 23.081 1.00 38.71 233 TYR A O 1
ATOM 689 N N . LEU A 1 234 ? 7.381 -37.207 23.194 1.00 40.01 234 LEU A N 1
ATOM 690 C CA . LEU A 1 234 ? 6.718 -36.228 24.029 1.00 40.39 234 LEU A CA 1
ATOM 691 C C . LEU A 1 234 ? 6.146 -36.972 25.231 1.00 40.36 234 LEU A C 1
ATOM 692 O O . LEU A 1 234 ? 5.387 -37.914 25.077 1.00 40.27 234 LEU A O 1
ATOM 697 N N . ASP A 1 235 ? 6.552 -36.574 26.435 1.00 40.84 235 ASP A N 1
ATOM 698 C CA . ASP A 1 235 ? 6.044 -37.206 27.632 1.00 40.60 235 ASP A CA 1
ATOM 699 C C . ASP A 1 235 ? 6.165 -38.729 27.555 1.00 39.87 235 ASP A C 1
ATOM 700 O O . ASP A 1 235 ? 5.234 -39.459 27.856 1.00 41.04 235 ASP A O 1
ATOM 705 N N . GLY A 1 236 ? 7.352 -39.226 27.208 1.00 39.89 236 GLY A N 1
ATOM 706 C CA . GLY A 1 236 ? 7.614 -40.650 27.222 1.00 38.63 236 GLY A CA 1
ATOM 707 C C . GLY A 1 236 ? 7.035 -41.421 26.035 1.00 39.55 236 GLY A C 1
ATOM 708 O O . GLY A 1 236 ? 7.221 -42.637 26.004 1.00 40.86 236 GLY A O 1
ATOM 709 N N . LEU A 1 237 ? 6.388 -40.751 25.057 1.00 39.14 237 LEU A N 1
ATOM 710 C CA . LEU A 1 237 ? 5.698 -41.434 23.965 1.00 39.26 237 LEU A CA 1
ATOM 711 C C . LEU A 1 237 ? 6.068 -40.823 22.610 1.00 37.53 237 LEU A C 1
ATOM 712 O O . LEU A 1 237 ? 6.041 -39.606 22.448 1.00 37.37 237 LEU A O 1
ATOM 717 N N . LYS A 1 238 ? 6.310 -41.676 21.615 1.00 37.36 238 LYS A N 1
ATOM 718 C CA . LYS A 1 238 ? 6.591 -41.215 20.259 1.00 38.14 238 LYS A CA 1
ATOM 719 C C . LYS A 1 238 ? 5.543 -40.203 19.795 1.00 35.64 238 LYS A C 1
ATOM 720 O O . LYS A 1 238 ? 4.368 -40.337 20.063 1.00 36.67 238 LYS A O 1
ATOM 726 N N . ALA A 1 239 ? 5.995 -39.151 19.131 1.00 37.90 239 ALA A N 1
ATOM 727 C CA . ALA A 1 239 ? 5.101 -38.141 18.575 1.00 40.08 239 ALA A CA 1
ATOM 728 C C . ALA A 1 239 ? 4.064 -38.743 17.621 1.00 40.52 239 ALA A C 1
ATOM 729 O O . ALA A 1 239 ? 2.965 -38.216 17.588 1.00 43.70 239 ALA A O 1
ATOM 731 N N . MET A 1 240 ? 4.390 -39.834 16.903 1.00 39.46 240 MET A N 1
ATOM 732 C CA . MET A 1 240 ? 3.442 -40.619 16.106 1.00 39.63 240 MET A CA 1
ATOM 733 C C . MET A 1 240 ? 3.104 -39.933 14.769 1.00 40.15 240 MET A C 1
ATOM 734 O O . MET A 1 240 ? 2.071 -40.219 14.167 1.00 41.57 240 MET A O 1
ATOM 739 N N . GLY A 1 241 ? 3.987 -39.069 14.267 1.00 39.20 241 GLY A N 1
ATOM 740 C CA . GLY A 1 241 ? 3.858 -38.542 12.918 1.00 39.74 241 GLY A CA 1
ATOM 741 C C . GLY A 1 241 ? 4.284 -39.589 11.895 1.00 39.21 241 GLY A C 1
ATOM 742 O O . GLY A 1 241 ? 4.818 -40.621 12.278 1.00 40.48 241 GLY A O 1
ATOM 743 N N . ASP A 1 242 ? 4.006 -39.339 10.616 1.00 39.36 242 ASP A N 1
ATOM 744 C CA . ASP A 1 242 ? 4.381 -40.265 9.554 1.00 40.33 242 ASP A CA 1
ATOM 745 C C . ASP A 1 242 ? 5.429 -39.584 8.683 1.00 39.34 242 ASP A C 1
ATOM 746 O O . ASP A 1 242 ? 5.094 -38.730 7.878 1.00 38.74 242 ASP A O 1
ATOM 751 N N . SER A 1 243 ? 6.690 -39.970 8.866 1.00 38.86 243 SER A N 1
ATOM 752 C CA . SER A 1 243 ? 7.790 -39.382 8.125 1.00 39.08 243 SER A CA 1
ATOM 753 C C . SER A 1 243 ? 7.778 -39.786 6.645 1.00 39.59 243 SER A C 1
ATOM 754 O O . SER A 1 243 ? 8.617 -39.330 5.884 1.00 38.24 243 SER A O 1
ATOM 757 N N . GLY A 1 244 ? 6.879 -40.686 6.238 1.00 40.60 244 GLY A N 1
ATOM 758 C CA . GLY A 1 244 ? 6.628 -40.890 4.823 1.00 41.66 244 GLY A CA 1
ATOM 759 C C . GLY A 1 244 ? 5.660 -39.865 4.224 1.00 41.99 244 GLY A C 1
ATOM 760 O O . GLY A 1 244 ? 5.385 -39.940 3.033 1.00 45.37 244 GLY A O 1
ATOM 761 N N . THR A 1 245 ? 5.151 -38.917 5.023 1.00 41.01 245 THR A N 1
ATOM 762 C CA . THR A 1 245 ? 4.138 -37.974 4.577 1.00 41.15 245 THR A CA 1
ATOM 763 C C . THR A 1 245 ? 4.566 -36.562 4.944 1.00 40.67 245 THR A C 1
ATOM 764 O O . THR A 1 245 ? 5.697 -36.352 5.370 1.00 41.73 245 THR A O 1
ATOM 768 N N . PHE A 1 246 ? 3.659 -35.595 4.787 1.00 42.19 246 PHE A N 1
ATOM 769 C CA . PHE A 1 246 ? 3.874 -34.252 5.307 1.00 42.47 246 PHE A CA 1
ATOM 770 C C . PHE A 1 246 ? 3.389 -34.112 6.753 1.00 41.34 246 PHE A C 1
ATOM 771 O O . PHE A 1 246 ? 3.567 -33.059 7.369 1.00 41.10 246 PHE A O 1
ATOM 779 N N . SER A 1 247 ? 2.801 -35.174 7.294 1.00 41.03 247 SER A N 1
ATOM 780 C CA . SER A 1 247 ? 2.150 -35.106 8.597 1.00 42.83 247 SER A CA 1
ATOM 781 C C . SER A 1 247 ? 3.162 -35.395 9.696 1.00 40.24 247 SER A C 1
ATOM 782 O O . SER A 1 247 ? 3.083 -36.431 10.337 1.00 39.15 247 SER A O 1
ATOM 785 N N . SER A 1 248 ? 4.123 -34.486 9.868 1.00 41.23 248 SER A N 1
ATOM 786 C CA . SER A 1 248 ? 5.018 -34.510 11.016 1.00 41.91 248 SER A CA 1
ATOM 787 C C . SER A 1 248 ? 4.642 -33.372 11.954 1.00 43.21 248 SER A C 1
ATOM 788 O O . SER A 1 248 ? 4.368 -32.261 11.510 1.00 43.05 248 SER A O 1
ATOM 791 N N . MET A 1 249 ? 4.567 -33.716 13.244 1.00 43.60 249 MET A N 1
ATOM 792 C CA . MET A 1 249 ? 4.004 -32.860 14.263 1.00 43.51 249 MET A CA 1
ATOM 793 C C . MET A 1 249 ? 5.105 -31.964 14.805 1.00 43.97 249 MET A C 1
ATOM 794 O O . MET A 1 249 ? 6.285 -32.257 14.696 1.00 44.44 249 MET A O 1
ATOM 799 N N . GLN A 1 250 ? 4.704 -30.846 15.386 1.00 44.79 250 GLN A N 1
ATOM 800 C CA . GLN A 1 250 ? 5.667 -29.967 16.004 1.00 44.12 250 GLN A CA 1
ATOM 801 C C . GLN A 1 250 ? 5.099 -29.486 17.331 1.00 44.31 250 GLN A C 1
ATOM 802 O O . GLN A 1 250 ? 3.984 -28.972 17.382 1.00 44.49 250 GLN A O 1
ATOM 808 N N . VAL A 1 251 ? 5.887 -29.670 18.395 1.00 44.13 251 VAL A N 1
ATOM 809 C CA . VAL A 1 251 ? 5.532 -29.224 19.734 1.00 43.79 251 VAL A CA 1
ATOM 810 C C . VAL A 1 251 ? 6.171 -27.859 19.988 1.00 43.17 251 VAL A C 1
ATOM 811 O O . VAL A 1 251 ? 7.369 -27.680 19.808 1.00 42.84 251 VAL A O 1
ATOM 815 N N . ASP A 1 252 ? 5.367 -26.886 20.412 1.00 44.51 252 ASP A N 1
ATOM 816 C CA . ASP A 1 252 ? 5.903 -25.562 20.662 1.00 46.73 252 ASP A CA 1
ATOM 817 C C . ASP A 1 252 ? 6.666 -25.521 21.987 1.00 46.62 252 ASP A C 1
ATOM 818 O O . ASP A 1 252 ? 6.147 -25.950 23.008 1.00 44.82 252 ASP A O 1
ATOM 823 N N . PRO A 1 253 ? 7.890 -24.943 22.022 1.00 47.53 253 PRO A N 1
ATOM 824 C CA . PRO A 1 253 ? 8.701 -24.945 23.237 1.00 48.76 253 PRO A CA 1
ATOM 825 C C . PRO A 1 253 ? 8.047 -24.278 24.438 1.00 49.47 253 PRO A C 1
ATOM 826 O O . PRO A 1 253 ? 8.431 -24.557 25.565 1.00 48.29 253 PRO A O 1
ATOM 830 N N . TYR A 1 254 ? 7.054 -23.418 24.202 1.00 51.54 254 TYR A N 1
ATOM 831 C CA . TYR A 1 254 ? 6.451 -22.687 25.302 1.00 51.66 254 TYR A CA 1
ATOM 832 C C . TYR A 1 254 ? 5.825 -23.651 26.305 1.00 51.51 254 TYR A C 1
ATOM 833 O O . TYR A 1 254 ? 5.716 -23.307 27.488 1.00 51.77 254 TYR A O 1
ATOM 842 N N . PHE A 1 255 ? 5.426 -24.853 25.843 1.00 48.89 255 PHE A N 1
ATOM 843 C CA . PHE A 1 255 ? 4.692 -25.786 26.686 1.00 48.84 255 PHE A CA 1
ATOM 844 C C . PHE A 1 255 ? 5.620 -26.777 27.402 1.00 48.49 255 PHE A C 1
ATOM 845 O O . PHE A 1 255 ? 5.146 -27.713 28.048 1.00 46.82 255 PHE A O 1
ATOM 853 N N . LEU A 1 256 ? 6.935 -26.559 27.304 1.00 48.39 256 LEU A N 1
ATOM 854 C CA . LEU A 1 256 ? 7.926 -27.531 27.737 1.00 47.43 256 LEU A CA 1
ATOM 855 C C . LEU A 1 256 ? 8.630 -27.060 29.007 1.00 48.41 256 LEU A C 1
ATOM 856 O O . LEU A 1 256 ? 8.928 -25.875 29.169 1.00 47.48 256 LEU A O 1
ATOM 861 N N . GLU A 1 257 ? 8.909 -28.026 29.890 1.00 48.78 257 GLU A N 1
ATOM 862 C CA . GLU A 1 257 ? 9.703 -27.779 31.081 1.00 49.36 257 GLU A CA 1
ATOM 863 C C . GLU A 1 257 ? 11.167 -28.081 30.784 1.00 48.77 257 GLU A C 1
ATOM 864 O O . GLU A 1 257 ? 12.041 -27.356 31.244 1.00 50.38 257 GLU A O 1
ATOM 870 N N . ARG A 1 258 ? 11.438 -29.151 30.022 1.00 47.52 258 ARG A N 1
ATOM 871 C CA . ARG A 1 258 ? 12.805 -29.517 29.691 1.00 46.10 258 ARG A CA 1
ATOM 872 C C . ARG A 1 258 ? 12.829 -30.362 28.425 1.00 44.19 258 ARG A C 1
ATOM 873 O O . ARG A 1 258 ? 11.811 -30.854 27.971 1.00 45.04 258 ARG A O 1
ATOM 881 N N . ILE A 1 259 ? 14.026 -30.484 27.861 1.00 44.58 259 ILE A N 1
ATOM 882 C CA . ILE A 1 259 ? 14.299 -31.319 26.711 1.00 44.11 259 ILE A CA 1
ATOM 883 C C . ILE A 1 259 ? 15.471 -32.220 27.073 1.00 43.03 259 ILE A C 1
ATOM 884 O O . ILE A 1 259 ? 16.514 -31.736 27.483 1.00 43.69 259 ILE A O 1
ATOM 889 N N . ASP A 1 260 ? 15.264 -33.528 26.947 1.00 42.63 260 ASP A N 1
ATOM 890 C CA . ASP A 1 260 ? 16.286 -34.510 27.231 1.00 42.86 260 ASP A CA 1
ATOM 891 C C . ASP A 1 260 ? 16.727 -35.103 25.905 1.00 41.82 260 ASP A C 1
ATOM 892 O O . ASP A 1 260 ? 15.891 -35.333 25.028 1.00 41.08 260 ASP A O 1
ATOM 897 N N . VAL A 1 261 ? 18.034 -35.382 25.802 1.00 41.78 261 VAL A N 1
ATOM 898 C CA . VAL A 1 261 ? 18.613 -35.927 24.585 1.00 42.53 261 VAL A CA 1
ATOM 899 C C . VAL A 1 261 ? 19.380 -37.203 24.896 1.00 41.35 261 VAL A C 1
ATOM 900 O O . VAL A 1 261 ? 20.297 -37.174 25.692 1.00 42.53 261 VAL A O 1
ATOM 904 N N . LEU A 1 262 ? 19.023 -38.293 24.222 1.00 41.41 262 LEU A N 1
ATOM 905 C CA . LEU A 1 262 ? 19.641 -39.601 24.404 1.00 41.65 262 LEU A CA 1
ATOM 906 C C . LEU A 1 262 ? 20.376 -39.971 23.118 1.00 42.00 262 LEU A C 1
ATOM 907 O O . LEU A 1 262 ? 19.768 -40.087 22.067 1.00 40.99 262 LEU A O 1
ATOM 912 N N . LYS A 1 263 ? 21.691 -40.169 23.207 1.00 43.23 263 LYS A N 1
ATOM 913 C CA . LYS A 1 263 ? 22.484 -40.440 22.024 1.00 43.04 263 LYS A CA 1
ATOM 914 C C . LYS A 1 263 ? 22.572 -41.937 21.770 1.00 42.05 263 LYS A C 1
ATOM 915 O O . LYS A 1 263 ? 22.681 -42.731 22.691 1.00 42.32 263 LYS A O 1
ATOM 921 N N . GLY A 1 264 ? 22.508 -42.293 20.494 1.00 41.78 264 GLY A N 1
ATOM 922 C CA . GLY A 1 264 ? 22.773 -43.637 20.038 1.00 42.15 264 GLY A CA 1
ATOM 923 C C . GLY A 1 264 ? 21.536 -44.523 20.048 1.00 41.61 264 GLY A C 1
ATOM 924 O O . GLY A 1 264 ? 20.481 -44.158 20.558 1.00 41.81 264 GLY A O 1
ATOM 925 N N . PRO A 1 265 ? 21.654 -45.746 19.493 1.00 41.66 265 PRO A N 1
ATOM 926 C CA . PRO A 1 265 ? 20.524 -46.667 19.411 1.00 41.98 265 PRO A CA 1
ATOM 927 C C . PRO A 1 265 ? 19.881 -46.893 20.771 1.00 41.76 265 PRO A C 1
ATOM 928 O O . PRO A 1 265 ? 20.580 -47.220 21.726 1.00 41.01 265 PRO A O 1
ATOM 932 N N . SER A 1 266 ? 18.552 -46.724 20.830 1.00 42.00 266 SER A N 1
ATOM 933 C CA . SER A 1 266 ? 17.827 -46.736 22.094 1.00 41.08 266 SER A CA 1
ATOM 934 C C . SER A 1 266 ? 16.487 -47.471 21.985 1.00 40.54 266 SER A C 1
ATOM 935 O O . SER A 1 266 ? 15.598 -47.257 22.800 1.00 40.06 266 SER A O 1
ATOM 938 N N . SER A 1 267 ? 16.367 -48.392 21.021 1.00 40.92 267 SER A N 1
ATOM 939 C CA . SER A 1 267 ? 15.134 -49.136 20.770 1.00 41.15 267 SER A CA 1
ATOM 940 C C . SER A 1 267 ? 14.748 -50.095 21.914 1.00 41.05 267 SER A C 1
ATOM 941 O O . SER A 1 267 ? 13.596 -50.526 22.006 1.00 39.43 267 SER A O 1
ATOM 944 N N . VAL A 1 268 ? 15.689 -50.427 22.805 1.00 41.84 268 VAL A N 1
ATOM 945 C CA . VAL A 1 268 ? 15.422 -51.409 23.844 1.00 41.96 268 VAL A CA 1
ATOM 946 C C . VAL A 1 268 ? 14.292 -50.952 24.777 1.00 40.37 268 VAL A C 1
ATOM 947 O O . VAL A 1 268 ? 13.664 -51.779 25.418 1.00 39.13 268 VAL A O 1
ATOM 951 N N . LEU A 1 269 ? 14.003 -49.649 24.841 1.00 40.17 269 LEU A N 1
ATOM 952 C CA . LEU A 1 269 ? 12.896 -49.164 25.656 1.00 41.13 269 LEU A CA 1
ATOM 953 C C . LEU A 1 269 ? 11.822 -48.451 24.840 1.00 39.13 269 LEU A C 1
ATOM 954 O O . LEU A 1 269 ? 10.773 -48.172 25.388 1.00 40.54 269 LEU A O 1
ATOM 959 N N . TYR A 1 270 ? 12.069 -48.160 23.564 1.00 39.87 270 TYR A N 1
ATOM 960 C CA . TYR A 1 270 ? 11.193 -47.290 22.788 1.00 40.18 270 TYR A CA 1
ATOM 961 C C . TYR A 1 270 ? 10.678 -47.953 21.514 1.00 39.85 270 TYR A C 1
ATOM 962 O O . TYR A 1 270 ? 9.624 -47.573 21.013 1.00 41.84 270 TYR A O 1
ATOM 971 N N . GLY A 1 271 ? 11.393 -48.935 20.984 1.00 40.60 271 GLY A N 1
ATOM 972 C CA . GLY A 1 271 ? 10.972 -49.546 19.734 1.00 41.83 271 GLY A CA 1
ATOM 973 C C . GLY A 1 271 ? 11.604 -48.851 18.533 1.00 40.89 271 GLY A C 1
ATOM 974 O O . GLY A 1 271 ? 12.765 -48.478 18.609 1.00 40.64 271 GLY A O 1
ATOM 975 N N . ARG A 1 272 ? 10.820 -48.680 17.459 1.00 39.89 272 ARG A N 1
ATOM 976 C CA . ARG A 1 272 ? 11.289 -48.116 16.207 1.00 39.28 272 ARG A CA 1
ATOM 977 C C . ARG A 1 272 ? 11.914 -46.749 16.465 1.00 39.45 272 ARG A C 1
ATOM 978 O O . ARG A 1 272 ? 11.290 -45.877 17.054 1.00 40.29 272 ARG A O 1
ATOM 986 N N . SER A 1 273 ? 13.150 -46.558 16.000 1.00 40.85 273 SER A N 1
ATOM 987 C CA . SER A 1 273 ? 13.871 -45.316 16.231 1.00 41.13 273 SER A CA 1
ATOM 988 C C . SER A 1 273 ? 15.177 -45.371 15.453 1.00 41.66 273 SER A C 1
ATOM 989 O O . SER A 1 273 ? 15.513 -46.405 14.886 1.00 43.12 273 SER A O 1
ATOM 992 N N . LEU A 1 274 ? 15.882 -44.245 15.430 1.00 40.51 274 LEU A N 1
ATOM 993 C CA . LEU A 1 274 ? 17.025 -44.060 14.560 1.00 41.25 274 LEU A CA 1
ATOM 994 C C . LEU A 1 274 ? 18.305 -44.340 15.325 1.00 42.52 274 LEU A C 1
ATOM 995 O O . LEU A 1 274 ? 18.312 -44.310 16.555 1.00 41.34 274 LEU A O 1
ATOM 1000 N N . PRO A 1 275 ? 19.417 -44.616 14.603 1.00 43.52 275 PRO A N 1
ATOM 1001 C CA . PRO A 1 275 ? 20.663 -44.987 15.257 1.00 43.78 275 PRO A CA 1
ATOM 1002 C C . PRO A 1 275 ? 21.409 -43.859 15.952 1.00 43.78 275 PRO A C 1
ATOM 1003 O O . PRO A 1 275 ? 22.327 -44.161 16.699 1.00 45.58 275 PRO A O 1
ATOM 1007 N N . GLY A 1 276 ? 21.046 -42.592 15.704 1.00 43.17 276 GLY A N 1
ATOM 1008 C CA . GLY A 1 276 ? 21.733 -41.461 16.316 1.00 43.04 276 GLY A CA 1
ATOM 1009 C C . GLY A 1 276 ? 21.302 -41.167 17.757 1.00 42.11 276 GLY A C 1
ATOM 1010 O O . GLY A 1 276 ? 22.065 -40.581 18.529 1.00 42.68 276 GLY A O 1
ATOM 1011 N N . GLY A 1 277 ? 20.077 -41.546 18.114 1.00 41.05 277 GLY A N 1
ATOM 1012 C CA . GLY A 1 277 ? 19.551 -41.246 19.429 1.00 40.82 277 GLY A CA 1
ATOM 1013 C C . GLY A 1 277 ? 18.096 -40.829 19.338 1.00 39.82 277 GLY A C 1
ATOM 1014 O O . GLY A 1 277 ? 17.460 -41.084 18.321 1.00 41.10 277 GLY A O 1
ATOM 1015 N N . LEU A 1 278 ? 17.588 -40.207 20.404 1.00 38.99 278 LEU A N 1
ATOM 1016 C CA . LEU A 1 278 ? 16.244 -39.660 20.379 1.00 39.92 278 LEU A CA 1
ATOM 1017 C C . LEU A 1 278 ? 16.141 -38.454 21.317 1.00 40.07 278 LEU A C 1
ATOM 1018 O O . LEU A 1 278 ? 16.980 -38.246 22.185 1.00 41.08 278 LEU A O 1
ATOM 1023 N N . VAL A 1 279 ? 15.086 -37.659 21.126 1.00 40.16 279 VAL A N 1
ATOM 1024 C CA . VAL A 1 279 ? 14.818 -36.488 21.945 1.00 41.06 279 VAL A CA 1
ATOM 1025 C C . VAL A 1 279 ? 13.503 -36.681 22.705 1.00 41.20 279 VAL A C 1
ATOM 1026 O O . VAL A 1 279 ? 12.507 -37.081 22.115 1.00 40.69 279 VAL A O 1
ATOM 1030 N N . ALA A 1 280 ? 13.511 -36.394 24.013 1.00 40.04 280 ALA A N 1
ATOM 1031 C CA . ALA A 1 280 ? 12.315 -36.476 24.839 1.00 38.60 280 ALA A CA 1
ATOM 1032 C C . ALA A 1 280 ? 11.966 -35.095 25.382 1.00 38.14 280 ALA A C 1
ATOM 1033 O O . ALA A 1 280 ? 12.753 -34.503 26.098 1.00 39.38 280 ALA A O 1
ATOM 1035 N N . LEU A 1 281 ? 10.775 -34.610 25.029 1.00 38.82 281 LEU A N 1
ATOM 1036 C CA . LEU A 1 281 ? 10.216 -33.376 25.551 1.00 40.60 281 LEU A CA 1
ATOM 1037 C C . LEU A 1 281 ? 9.380 -33.698 26.794 1.00 41.08 281 LEU A C 1
ATOM 1038 O O . LEU A 1 281 ? 8.579 -34.633 26.780 1.00 41.22 281 LEU A O 1
ATOM 1043 N N . THR A 1 282 ? 9.590 -32.926 27.861 1.00 40.98 282 THR A N 1
ATOM 1044 C CA . THR A 1 282 ? 8.777 -33.012 29.065 1.00 42.48 282 THR A CA 1
ATOM 1045 C C . THR A 1 282 ? 7.919 -31.758 29.118 1.00 43.05 282 THR A C 1
ATOM 1046 O O . THR A 1 282 ? 8.426 -30.643 29.256 1.00 43.75 282 THR A O 1
ATOM 1050 N N . SER A 1 283 ? 6.609 -31.935 29.039 1.00 43.78 283 SER A N 1
ATOM 1051 C CA . SER A 1 283 ? 5.734 -30.779 29.101 1.00 46.43 283 SER A CA 1
ATOM 1052 C C . SER A 1 283 ? 5.646 -30.226 30.530 1.00 47.25 283 SER A C 1
ATOM 1053 O O . SER A 1 283 ? 5.896 -30.912 31.510 1.00 47.14 283 SER A O 1
ATOM 1056 N N . LYS A 1 284 ? 5.272 -28.957 30.624 1.00 48.37 284 LYS A N 1
ATOM 1057 C CA . LYS A 1 284 ? 4.919 -28.342 31.880 1.00 49.38 284 LYS A CA 1
ATOM 1058 C C . LYS A 1 284 ? 3.760 -29.096 32.513 1.00 50.05 284 LYS A C 1
ATOM 1059 O O . LYS A 1 284 ? 2.865 -29.564 31.817 1.00 51.19 284 LYS A O 1
ATOM 1065 N N . LYS A 1 285 ? 3.808 -29.212 33.842 1.00 50.85 285 LYS A N 1
ATOM 1066 C CA . LYS A 1 285 ? 2.806 -29.939 34.606 1.00 51.70 285 LYS A CA 1
ATOM 1067 C C . LYS A 1 285 ? 2.180 -29.010 35.645 1.00 50.86 285 LYS A C 1
ATOM 1068 O O . LYS A 1 285 ? 2.743 -27.972 35.978 1.00 50.62 285 LYS A O 1
ATOM 1074 N N . PRO A 1 286 ? 0.990 -29.340 36.182 1.00 51.68 286 PRO A N 1
ATOM 1075 C CA . PRO A 1 286 ? 0.328 -28.471 37.156 1.00 53.67 286 PRO A CA 1
ATOM 1076 C C . PRO A 1 286 ? 1.147 -28.329 38.433 1.00 54.94 286 PRO A C 1
ATOM 1077 O O . PRO A 1 286 ? 1.665 -29.313 38.954 1.00 53.32 286 PRO A O 1
ATOM 1081 N N . LEU A 1 287 ? 1.265 -27.084 38.897 1.00 57.02 287 LEU A N 1
ATOM 1082 C CA . LEU A 1 287 ? 1.940 -26.770 40.141 1.00 59.11 287 LEU A CA 1
ATOM 1083 C C . LEU A 1 287 ? 0.917 -26.689 41.273 1.00 61.49 287 LEU A C 1
ATOM 1084 O O . LEU A 1 287 ? -0.238 -26.301 41.070 1.00 61.20 287 LEU A O 1
ATOM 1089 N N . TYR A 1 288 ? 1.396 -26.975 42.487 1.00 63.76 288 TYR A N 1
ATOM 1090 C CA . TYR A 1 288 ? 0.540 -27.051 43.661 1.00 66.47 288 TYR A CA 1
ATOM 1091 C C . TYR A 1 288 ? 0.647 -25.783 44.507 1.00 68.68 288 TYR A C 1
ATOM 1092 O O . TYR A 1 288 ? 0.275 -25.805 45.670 1.00 70.31 288 TYR A O 1
ATOM 1101 N N . GLU A 1 289 ? 1.157 -24.693 43.917 1.00 70.43 289 GLU A N 1
ATOM 1102 C CA . GLU A 1 289 ? 0.950 -23.337 44.411 1.00 75.12 289 GLU A CA 1
ATOM 1103 C C . GLU A 1 289 ? 0.683 -22.408 43.220 1.00 73.46 289 GLU A C 1
ATOM 1104 O O . GLU A 1 289 ? 1.191 -22.617 42.120 1.00 68.23 289 GLU A O 1
ATOM 1110 N N . ASP A 1 290 ? -0.102 -21.352 43.468 1.00 75.58 290 ASP A N 1
ATOM 1111 C CA . ASP A 1 290 ? -0.575 -20.475 42.409 1.00 74.82 290 ASP A CA 1
ATOM 1112 C C . ASP A 1 290 ? 0.601 -19.896 41.631 1.00 73.44 290 ASP A C 1
ATOM 1113 O O . ASP A 1 290 ? 1.590 -19.457 42.203 1.00 73.13 290 ASP A O 1
ATOM 1118 N N . TYR A 1 291 ? 0.471 -19.911 40.305 1.00 71.90 291 TYR A N 1
ATOM 1119 C CA . TYR A 1 291 ? 1.476 -19.345 39.425 1.00 71.40 291 TYR A CA 1
ATOM 1120 C C . TYR A 1 291 ? 0.772 -18.807 38.188 1.00 71.64 291 TYR A C 1
ATOM 1121 O O . TYR A 1 291 ? 0.111 -19.552 37.471 1.00 70.44 291 TYR A O 1
ATOM 1130 N N . ARG A 1 292 ? 0.924 -17.508 37.947 1.00 74.44 292 ARG A N 1
ATOM 1131 C CA . ARG A 1 292 ? 0.359 -16.874 36.770 1.00 75.46 292 ARG A CA 1
ATOM 1132 C C . ARG A 1 292 ? 1.472 -16.116 36.054 1.00 75.52 292 ARG A C 1
ATOM 1133 O O . ARG A 1 292 ? 2.306 -15.493 36.694 1.00 77.86 292 ARG A O 1
ATOM 1141 N N . GLN A 1 293 ? 1.512 -16.224 34.725 1.00 74.32 293 GLN A N 1
ATOM 1142 C CA . GLN A 1 293 ? 2.477 -15.493 33.916 1.00 74.67 293 GLN A CA 1
ATOM 1143 C C . GLN A 1 293 ? 1.811 -15.092 32.599 1.00 73.57 293 GLN A C 1
ATOM 1144 O O . GLN A 1 293 ? 1.183 -15.918 31.948 1.00 70.36 293 GLN A O 1
ATOM 1150 N N . ILE A 1 294 ? 1.954 -13.815 32.232 1.00 75.12 294 ILE A N 1
ATOM 1151 C CA . ILE A 1 294 ? 1.612 -13.326 30.910 1.00 75.55 294 ILE A CA 1
ATOM 1152 C C . ILE A 1 294 ? 2.925 -12.957 30.230 1.00 74.00 294 ILE A C 1
ATOM 1153 O O . ILE A 1 294 ? 3.792 -12.370 30.868 1.00 75.35 294 ILE A O 1
ATOM 1158 N N . THR A 1 295 ? 3.070 -13.313 28.953 1.00 71.14 295 THR A N 1
ATOM 1159 C CA . THR A 1 295 ? 4.299 -13.026 28.241 1.00 71.16 295 THR A CA 1
ATOM 1160 C C . THR A 1 295 ? 3.954 -12.394 26.893 1.00 71.70 295 THR A C 1
ATOM 1161 O O . THR A 1 295 ? 2.957 -12.731 26.257 1.00 71.48 295 THR A O 1
ATOM 1165 N N . GLY A 1 296 ? 4.775 -11.434 26.479 1.00 73.16 296 GLY A N 1
ATOM 1166 C CA . GLY A 1 296 ? 4.581 -10.768 25.206 1.00 73.80 296 GLY A CA 1
ATOM 1167 C C . GLY A 1 296 ? 5.935 -10.480 24.582 1.00 74.02 296 GLY A C 1
ATOM 1168 O O . GLY A 1 296 ? 6.869 -10.146 25.299 1.00 74.15 296 GLY A O 1
ATOM 1169 N N . SER A 1 297 ? 6.037 -10.658 23.264 1.00 74.23 297 SER A N 1
ATOM 1170 C CA . SER A 1 297 ? 7.319 -10.546 22.589 1.00 74.89 297 SER A CA 1
ATOM 1171 C C . SER A 1 297 ? 7.124 -9.876 21.230 1.00 74.77 297 SER A C 1
ATOM 1172 O O . SER A 1 297 ? 6.038 -9.925 20.654 1.00 74.49 297 SER A O 1
ATOM 1175 N N . ILE A 1 298 ? 8.189 -9.242 20.738 1.00 74.77 298 ILE A N 1
ATOM 1176 C CA . ILE A 1 298 ? 8.165 -8.535 19.470 1.00 75.59 298 ILE A CA 1
ATOM 1177 C C . ILE A 1 298 ? 9.600 -8.483 18.956 1.00 73.98 298 ILE A C 1
ATOM 1178 O O . ILE A 1 298 ? 10.527 -8.226 19.739 1.00 73.35 298 ILE A O 1
ATOM 1183 N N . GLY A 1 299 ? 9.780 -8.687 17.643 1.00 71.31 299 GLY A N 1
ATOM 1184 C CA . GLY A 1 299 ? 11.117 -8.655 17.071 1.00 70.01 299 GLY A CA 1
ATOM 1185 C C . GLY A 1 299 ? 11.108 -8.265 15.597 1.00 69.54 299 GLY A C 1
ATOM 1186 O O . GLY A 1 299 ? 10.087 -7.843 15.078 1.00 68.42 299 GLY A O 1
ATOM 1187 N N . ASN A 1 300 ? 12.263 -8.432 14.943 1.00 69.61 300 ASN A N 1
ATOM 1188 C CA . ASN A 1 300 ? 12.403 -8.182 13.516 1.00 70.15 300 ASN A CA 1
ATOM 1189 C C . ASN A 1 300 ? 11.611 -9.233 12.747 1.00 67.66 300 ASN A C 1
ATOM 1190 O O . ASN A 1 300 ? 10.949 -10.066 13.360 1.00 66.44 300 ASN A O 1
ATOM 1195 N N . MET A 1 301 ? 11.678 -9.171 11.410 1.00 67.31 301 MET A N 1
ATOM 1196 C CA . MET A 1 301 ? 11.005 -10.123 10.541 1.00 65.76 301 MET A CA 1
ATOM 1197 C C . MET A 1 301 ? 9.519 -10.215 10.895 1.00 64.99 301 MET A C 1
ATOM 1198 O O . MET A 1 301 ? 8.879 -11.231 10.622 1.00 63.25 301 MET A O 1
ATOM 1203 N N . GLY A 1 302 ? 8.973 -9.146 11.493 1.00 66.19 302 GLY A N 1
ATOM 1204 C CA . GLY A 1 302 ? 7.561 -9.086 11.843 1.00 65.94 302 GLY A CA 1
ATOM 1205 C C . GLY A 1 302 ? 7.181 -10.075 12.940 1.00 64.34 302 GLY A C 1
ATOM 1206 O O . GLY A 1 302 ? 6.033 -10.508 13.000 1.00 62.26 302 GLY A O 1
ATOM 1207 N N . GLN A 1 303 ? 8.145 -10.423 13.803 1.00 64.39 303 GLN A N 1
ATOM 1208 C CA . GLN A 1 303 ? 7.905 -11.444 14.810 1.00 63.49 303 GLN A CA 1
ATOM 1209 C C . GLN A 1 303 ? 7.021 -10.851 15.898 1.00 64.41 303 GLN A C 1
ATOM 1210 O O . GLN A 1 303 ? 7.307 -9.764 16.378 1.00 68.05 303 GLN A O 1
ATOM 1216 N N . LYS A 1 304 ? 5.948 -11.557 16.248 1.00 64.30 304 LYS A N 1
ATOM 1217 C CA . LYS A 1 304 ? 5.087 -11.187 17.357 1.00 68.33 304 LYS A CA 1
ATOM 1218 C C . LYS A 1 304 ? 4.665 -12.455 18.094 1.00 66.93 304 LYS A C 1
ATOM 1219 O O . LYS A 1 304 ? 4.441 -13.492 17.471 1.00 65.77 304 LYS A O 1
ATOM 1225 N N . GLU A 1 305 ? 4.535 -12.380 19.419 1.00 67.51 305 GLU A N 1
ATOM 1226 C CA . GLU A 1 305 ? 4.060 -13.528 20.173 1.00 65.27 305 GLU A CA 1
ATOM 1227 C C . GLU A 1 305 ? 3.398 -13.054 21.453 1.00 65.28 305 GLU A C 1
ATOM 1228 O O . GLU A 1 305 ? 3.883 -12.118 22.080 1.00 66.03 305 GLU A O 1
ATOM 1234 N N . MET A 1 306 ? 2.289 -13.703 21.815 1.00 65.04 306 MET A N 1
ATOM 1235 C CA . MET A 1 306 ? 1.695 -13.486 23.122 1.00 68.33 306 MET A CA 1
ATOM 1236 C C . MET A 1 306 ? 1.299 -14.823 23.745 1.00 65.19 306 MET A C 1
ATOM 1237 O O . MET A 1 306 ? 0.772 -15.700 23.068 1.00 63.36 306 MET A O 1
ATOM 1242 N N . GLY A 1 307 ? 1.543 -14.970 25.049 1.00 64.37 307 GLY A N 1
ATOM 1243 C CA . GLY A 1 307 ? 1.181 -16.201 25.727 1.00 62.84 307 GLY A CA 1
ATOM 1244 C C . GLY A 1 307 ? 0.857 -15.982 27.201 1.00 63.60 307 GLY A C 1
ATOM 1245 O O . GLY A 1 307 ? 1.256 -14.995 27.800 1.00 65.42 307 GLY A O 1
ATOM 1246 N N . PHE A 1 308 ? 0.131 -16.942 27.772 1.00 62.41 308 PHE A N 1
ATOM 1247 C CA . PHE A 1 308 ? -0.108 -16.986 29.198 1.00 62.85 308 PHE A CA 1
ATOM 1248 C C . PHE A 1 308 ? 0.106 -18.409 29.703 1.00 59.62 308 PHE A C 1
ATOM 1249 O O . PHE A 1 308 ? 0.054 -19.372 28.940 1.00 54.91 308 PHE A O 1
ATOM 1257 N N . ASP A 1 309 ? 0.306 -18.503 31.020 1.00 60.07 309 ASP A N 1
ATOM 1258 C CA . ASP A 1 309 ? 0.684 -19.738 31.687 1.00 58.46 309 ASP A CA 1
ATOM 1259 C C . ASP A 1 309 ? 0.165 -19.679 33.124 1.00 59.50 309 ASP A C 1
ATOM 1260 O O . ASP A 1 309 ? 0.721 -18.969 33.960 1.00 59.68 309 ASP A O 1
ATOM 1265 N N . PHE A 1 310 ? -0.918 -20.416 33.383 1.00 59.71 310 PHE A N 1
ATOM 1266 C CA . PHE A 1 310 ? -1.649 -20.346 34.636 1.00 62.59 310 PHE A CA 1
ATOM 1267 C C . PHE A 1 310 ? -1.655 -21.720 35.282 1.00 59.84 310 PHE A C 1
ATOM 1268 O O . PHE A 1 310 ? -1.959 -22.713 34.627 1.00 56.21 310 PHE A O 1
ATOM 1276 N N . SER A 1 311 ? -1.355 -21.758 36.582 1.00 60.23 311 SER A N 1
ATOM 1277 C CA . SER A 1 311 ? -1.242 -23.024 37.280 1.00 58.65 311 SER A CA 1
ATOM 1278 C C . SER A 1 311 ? -1.614 -22.822 38.739 1.00 60.84 311 SER A C 1
ATOM 1279 O O . SER A 1 311 ? -1.432 -21.745 39.298 1.00 64.46 311 SER A O 1
ATOM 1282 N N . GLY A 1 312 ? -2.141 -23.870 39.356 1.00 60.41 312 GLY A N 1
ATOM 1283 C CA . GLY A 1 312 ? -2.345 -23.834 40.781 1.00 62.39 312 GLY A CA 1
ATOM 1284 C C . GLY A 1 312 ? -3.233 -24.966 41.262 1.00 61.99 312 GLY A C 1
ATOM 1285 O O . GLY A 1 312 ? -3.759 -25.745 40.477 1.00 59.16 312 GLY A O 1
ATOM 1286 N N . PRO A 1 313 ? -3.438 -25.047 42.591 1.00 63.55 313 PRO A N 1
ATOM 1287 C CA . PRO A 1 313 ? -4.350 -26.036 43.155 1.00 63.85 313 PRO A CA 1
ATOM 1288 C C . PRO A 1 313 ? -5.798 -25.561 43.025 1.00 64.70 313 PRO A C 1
ATOM 1289 O O . PRO A 1 313 ? -6.059 -24.370 42.800 1.00 63.86 313 PRO A O 1
ATOM 1293 N N . LEU A 1 314 ? -6.729 -26.510 43.158 1.00 65.77 314 LEU A N 1
ATOM 1294 C CA . LEU A 1 314 ? -8.148 -26.234 42.979 1.00 68.52 314 LEU A CA 1
ATOM 1295 C C . LEU A 1 314 ? -8.964 -26.574 44.225 1.00 72.26 314 LEU A C 1
ATOM 1296 O O . LEU A 1 314 ? -10.109 -26.154 44.324 1.00 72.92 314 LEU A O 1
ATOM 1301 N N . ASP A 1 315 ? -8.389 -27.353 45.146 1.00 74.92 315 ASP A N 1
ATOM 1302 C CA . ASP A 1 315 ? -9.028 -27.656 46.413 1.00 79.39 315 ASP A CA 1
ATOM 1303 C C . ASP A 1 315 ? -8.112 -27.205 47.545 1.00 81.92 315 ASP A C 1
ATOM 1304 O O . ASP A 1 315 ? -6.937 -26.905 47.315 1.00 81.20 315 ASP A O 1
ATOM 1309 N N . GLU A 1 316 ? -8.661 -27.183 48.768 1.00 85.19 316 GLU A N 1
ATOM 1310 C CA . GLU A 1 316 ? -7.910 -26.712 49.919 1.00 87.01 316 GLU A CA 1
ATOM 1311 C C . GLU A 1 316 ? -6.822 -27.712 50.316 1.00 86.17 316 GLU A C 1
ATOM 1312 O O . GLU A 1 316 ? -5.822 -27.305 50.904 1.00 88.02 316 GLU A O 1
ATOM 1318 N N . GLU A 1 317 ? -6.994 -29.004 49.987 1.00 84.77 317 GLU A N 1
ATOM 1319 C CA . GLU A 1 317 ? -6.075 -30.044 50.452 1.00 83.12 317 GLU A CA 1
ATOM 1320 C C . GLU A 1 317 ? -4.902 -30.224 49.487 1.00 79.20 317 GLU A C 1
ATOM 1321 O O . GLU A 1 317 ? -4.026 -31.048 49.733 1.00 76.51 317 GLU A O 1
ATOM 1327 N N . LYS A 1 318 ? -4.905 -29.482 48.370 1.00 79.37 318 LYS A N 1
ATOM 1328 C CA . LYS A 1 318 ? -3.806 -29.468 47.412 1.00 76.81 318 LYS A CA 1
ATOM 1329 C C . LYS A 1 318 ? -3.561 -30.832 46.779 1.00 72.82 318 LYS A C 1
ATOM 1330 O O . LYS A 1 318 ? -2.441 -31.112 46.341 1.00 69.77 318 LYS A O 1
ATOM 1336 N N . ARG A 1 319 ? -4.609 -31.662 46.704 1.00 71.90 319 ARG A N 1
ATOM 1337 C CA . ARG A 1 319 ? -4.495 -32.948 46.029 1.00 70.66 319 ARG A CA 1
ATOM 1338 C C . ARG A 1 319 ? -4.891 -32.857 44.540 1.00 66.79 319 ARG A C 1
ATOM 1339 O O . ARG A 1 319 ? -4.686 -33.806 43.783 1.00 63.87 319 ARG A O 1
ATOM 1347 N N . ILE A 1 320 ? -5.466 -31.725 44.118 1.00 65.32 320 ILE A N 1
ATOM 1348 C CA . ILE A 1 320 ? -5.959 -31.555 42.761 1.00 63.28 320 ILE A CA 1
ATOM 1349 C C . ILE A 1 320 ? -5.384 -30.240 42.250 1.00 62.07 320 ILE A C 1
ATOM 1350 O O . ILE A 1 320 ? -5.468 -29.221 42.938 1.00 63.61 320 ILE A O 1
ATOM 1355 N N . ALA A 1 321 ? -4.773 -30.269 41.063 1.00 58.31 321 ALA A N 1
ATOM 1356 C CA . ALA A 1 321 ? -4.138 -29.073 40.544 1.00 58.39 321 ALA A CA 1
ATOM 1357 C C . ALA A 1 321 ? -4.312 -28.977 39.029 1.00 57.21 321 ALA A C 1
ATOM 1358 O O . ALA A 1 321 ? -4.529 -29.973 38.346 1.00 55.67 321 ALA A O 1
ATOM 1360 N N . TYR A 1 322 ? -4.173 -27.761 38.501 1.00 57.27 322 TYR A N 1
ATOM 1361 C CA . TYR A 1 322 ? -4.422 -27.506 37.096 1.00 55.78 322 TYR A CA 1
ATOM 1362 C C . TYR A 1 322 ? -3.308 -26.655 36.505 1.00 54.44 322 TYR A C 1
ATOM 1363 O O . TYR A 1 322 ? -2.579 -25.976 37.220 1.00 54.07 322 TYR A O 1
ATOM 1372 N N . ARG A 1 323 ? -3.224 -26.693 35.175 1.00 53.56 323 ARG A N 1
ATOM 1373 C CA . ARG A 1 323 ? -2.342 -25.826 34.414 1.00 53.35 323 ARG A CA 1
ATOM 1374 C C . ARG A 1 323 ? -3.006 -25.554 33.067 1.00 52.31 323 ARG A C 1
ATOM 1375 O O . ARG A 1 323 ? -3.624 -26.433 32.493 1.00 50.25 323 ARG A O 1
ATOM 1383 N N . LEU A 1 324 ? -2.870 -24.323 32.586 1.00 54.40 324 LEU A N 1
ATOM 1384 C CA . LEU A 1 324 ? -3.473 -23.891 31.342 1.00 55.22 324 LEU A CA 1
ATOM 1385 C C . LEU A 1 324 ? -2.472 -22.950 30.689 1.00 55.83 324 LEU A C 1
ATOM 1386 O O . LEU A 1 324 ? -2.070 -21.959 31.297 1.00 57.31 324 LEU A O 1
ATOM 1391 N N . ILE A 1 325 ? -2.022 -23.319 29.486 1.00 54.15 325 ILE A N 1
ATOM 1392 C CA . ILE A 1 325 ? -1.028 -22.532 28.784 1.00 54.58 325 ILE A CA 1
ATOM 1393 C C . ILE A 1 325 ? -1.600 -22.180 27.412 1.00 56.78 325 ILE A C 1
ATOM 1394 O O . ILE A 1 325 ? -2.151 -23.046 26.716 1.00 55.93 325 ILE A O 1
ATOM 1399 N N . GLY A 1 326 ? -1.466 -20.903 27.032 1.00 58.28 326 GLY A N 1
ATOM 1400 C CA . GLY A 1 326 ? -2.008 -20.417 25.778 1.00 57.74 326 GLY A CA 1
ATOM 1401 C C . GLY A 1 326 ? -0.943 -19.697 24.970 1.00 57.70 326 GLY A C 1
ATOM 1402 O O . GLY A 1 326 ? 0.026 -19.211 25.542 1.00 57.13 326 GLY A O 1
ATOM 1403 N N . LEU A 1 327 ? -1.134 -19.637 23.647 1.00 57.30 327 LEU A N 1
ATOM 1404 C CA . LEU A 1 327 ? -0.102 -19.125 22.765 1.00 57.89 327 LEU A CA 1
ATOM 1405 C C . LEU A 1 327 ? -0.730 -18.657 21.460 1.00 57.62 327 LEU A C 1
ATOM 1406 O O . LEU A 1 327 ? -1.476 -19.386 20.818 1.00 55.08 327 LEU A O 1
ATOM 1411 N N . GLY A 1 328 ? -0.452 -17.405 21.124 1.00 58.84 328 GLY A N 1
ATOM 1412 C CA . GLY A 1 328 ? -0.731 -16.858 19.816 1.00 58.68 328 GLY A CA 1
ATOM 1413 C C . GLY A 1 328 ? 0.557 -16.221 19.326 1.00 58.91 328 GLY A C 1
ATOM 1414 O O . GLY A 1 328 ? 1.208 -15.510 20.086 1.00 60.71 328 GLY A O 1
ATOM 1415 N N . LYS A 1 329 ? 0.972 -16.541 18.104 1.00 57.03 329 LYS A N 1
ATOM 1416 C CA . LYS A 1 329 ? 2.244 -16.035 17.649 1.00 57.31 329 LYS A CA 1
ATOM 1417 C C . LYS A 1 329 ? 2.253 -15.999 16.136 1.00 56.91 329 LYS A C 1
ATOM 1418 O O . LYS A 1 329 ? 1.475 -16.671 15.466 1.00 56.53 329 LYS A O 1
ATOM 1424 N N . GLY A 1 330 ? 3.146 -15.176 15.606 1.00 57.48 330 GLY A N 1
ATOM 1425 C CA . GLY A 1 330 ? 3.255 -15.037 14.174 1.00 56.58 330 GLY A CA 1
ATOM 1426 C C . GLY A 1 330 ? 4.589 -14.428 13.796 1.00 56.78 330 GLY A C 1
ATOM 1427 O O . GLY A 1 330 ? 5.266 -13.843 14.621 1.00 56.98 330 GLY A O 1
ATOM 1428 N N . SER A 1 331 ? 4.946 -14.571 12.530 1.00 57.62 331 SER A N 1
ATOM 1429 C CA . SER A 1 331 ? 6.167 -13.983 12.031 1.00 59.47 331 SER A CA 1
ATOM 1430 C C . SER A 1 331 ? 6.150 -14.006 10.508 1.00 61.56 331 SER A C 1
ATOM 1431 O O . SER A 1 331 ? 5.633 -14.939 9.895 1.00 60.81 331 SER A O 1
ATOM 1434 N N . ASP A 1 332 ? 6.669 -12.945 9.892 1.00 63.69 332 ASP A N 1
ATOM 1435 C CA . ASP A 1 332 ? 7.075 -13.047 8.499 1.00 63.52 332 ASP A CA 1
ATOM 1436 C C . ASP A 1 332 ? 8.429 -13.724 8.598 1.00 65.29 332 ASP A C 1
ATOM 1437 O O . ASP A 1 332 ? 8.940 -13.907 9.711 1.00 66.16 332 ASP A O 1
ATOM 1442 N N . THR A 1 333 ? 9.006 -14.199 7.508 1.00 64.81 333 THR A N 1
ATOM 1443 C CA . THR A 1 333 ? 10.319 -14.792 7.740 1.00 63.38 333 THR A CA 1
ATOM 1444 C C . THR A 1 333 ? 11.354 -13.808 7.206 1.00 64.16 333 THR A C 1
ATOM 1445 O O . THR A 1 333 ? 11.061 -12.619 7.125 1.00 66.20 333 THR A O 1
ATOM 1449 N N . GLN A 1 334 ? 12.566 -14.285 6.919 1.00 62.49 334 GLN A N 1
ATOM 1450 C CA . GLN A 1 334 ? 13.498 -13.499 6.140 1.00 63.07 334 GLN A CA 1
ATOM 1451 C C . GLN A 1 334 ? 13.062 -13.594 4.679 1.00 63.26 334 GLN A C 1
ATOM 1452 O O . GLN A 1 334 ? 13.592 -12.889 3.824 1.00 65.21 334 GLN A O 1
ATOM 1458 N N . PHE A 1 335 ? 12.073 -14.457 4.414 1.00 61.53 335 PHE A N 1
ATOM 1459 C CA . PHE A 1 335 ? 11.688 -14.796 3.052 1.00 61.87 335 PHE A CA 1
ATOM 1460 C C . PHE A 1 335 ? 10.481 -13.964 2.616 1.00 64.52 335 PHE A C 1
ATOM 1461 O O . PHE A 1 335 ? 9.573 -13.704 3.409 1.00 64.97 335 PHE A O 1
ATOM 1469 N N . ASP A 1 336 ? 10.486 -13.552 1.336 1.00 65.75 336 ASP A N 1
ATOM 1470 C CA . ASP A 1 336 ? 9.443 -12.690 0.806 1.00 66.69 336 ASP A CA 1
ATOM 1471 C C . ASP A 1 336 ? 8.176 -13.527 0.651 1.00 65.39 336 ASP A C 1
ATOM 1472 O O . ASP A 1 336 ? 8.281 -14.717 0.365 1.00 65.04 336 ASP A O 1
ATOM 1477 N N . HIS A 1 337 ? 7.004 -12.913 0.875 1.00 65.62 337 HIS A N 1
ATOM 1478 C CA . HIS A 1 337 ? 5.712 -13.536 0.612 1.00 65.33 337 HIS A CA 1
ATOM 1479 C C . HIS A 1 337 ? 5.505 -14.791 1.459 1.00 64.68 337 HIS A C 1
ATOM 1480 O O . HIS A 1 337 ? 4.737 -15.675 1.073 1.00 66.80 337 HIS A O 1
ATOM 1487 N N . VAL A 1 338 ? 6.171 -14.873 2.617 1.00 63.38 338 VAL A N 1
ATOM 1488 C CA . VAL A 1 338 ? 6.029 -16.019 3.509 1.00 61.05 338 VAL A CA 1
ATOM 1489 C C . VAL A 1 338 ? 5.455 -15.534 4.846 1.00 61.48 338 VAL A C 1
ATOM 1490 O O . VAL A 1 338 ? 5.701 -14.406 5.281 1.00 63.46 338 VAL A O 1
ATOM 1494 N N . LYS A 1 339 ? 4.658 -16.379 5.498 1.00 60.44 339 LYS A N 1
ATOM 1495 C CA . LYS A 1 339 ? 4.153 -16.059 6.824 1.00 61.53 339 LYS A CA 1
ATOM 1496 C C . LYS A 1 339 ? 4.220 -17.280 7.738 1.00 58.21 339 LYS A C 1
ATOM 1497 O O . LYS A 1 339 ? 4.110 -18.407 7.273 1.00 56.44 339 LYS A O 1
ATOM 1503 N N . GLU A 1 340 ? 4.413 -17.038 9.037 1.00 57.59 340 GLU A N 1
ATOM 1504 C CA . GLU A 1 340 ? 4.327 -18.059 10.064 1.00 54.53 340 GLU A CA 1
ATOM 1505 C C . GLU A 1 340 ? 3.265 -17.609 11.054 1.00 54.18 340 GLU A C 1
ATOM 1506 O O . GLU A 1 340 ? 3.229 -16.436 11.406 1.00 56.12 340 GLU A O 1
ATOM 1512 N N . GLU A 1 341 ? 2.401 -18.528 11.481 1.00 52.83 341 GLU A N 1
ATOM 1513 C CA . GLU A 1 341 ? 1.304 -18.191 12.369 1.00 53.99 341 GLU A CA 1
ATOM 1514 C C . GLU A 1 341 ? 0.917 -19.432 13.168 1.00 52.33 341 GLU A C 1
ATOM 1515 O O . GLU A 1 341 ? 0.857 -20.522 12.623 1.00 49.69 341 GLU A O 1
ATOM 1521 N N . ARG A 1 342 ? 0.677 -19.265 14.473 1.00 53.46 342 ARG A N 1
ATOM 1522 C CA . ARG A 1 342 ? 0.313 -20.398 15.316 1.00 51.95 342 ARG A CA 1
ATOM 1523 C C . ARG A 1 342 ? -0.556 -19.940 16.485 1.00 52.52 342 ARG A C 1
ATOM 1524 O O . ARG A 1 342 ? -0.290 -18.915 17.108 1.00 53.16 342 ARG A O 1
ATOM 1532 N N . TYR A 1 343 ? -1.570 -20.748 16.800 1.00 52.20 343 TYR A N 1
ATOM 1533 C CA . TYR A 1 343 ? -2.389 -20.542 17.980 1.00 52.73 343 TYR A CA 1
ATOM 1534 C C . TYR A 1 343 ? -2.447 -21.893 18.676 1.00 50.88 343 TYR A C 1
ATOM 1535 O O . TYR A 1 343 ? -2.500 -22.917 17.999 1.00 48.69 343 TYR A O 1
ATOM 1544 N N . ALA A 1 344 ? -2.371 -21.890 20.015 1.00 51.08 344 ALA A N 1
ATOM 1545 C CA . ALA A 1 344 ? -2.294 -23.136 20.756 1.00 49.63 344 ALA A CA 1
ATOM 1546 C C . ALA A 1 344 ? -2.775 -22.971 22.196 1.00 50.44 344 ALA A C 1
ATOM 1547 O O . ALA A 1 344 ? -2.640 -21.914 22.797 1.00 50.51 344 ALA A O 1
ATOM 1549 N N . ILE A 1 345 ? -3.326 -24.056 22.732 1.00 50.74 345 ILE A N 1
ATOM 1550 C CA . ILE A 1 345 ? -3.816 -24.106 24.095 1.00 52.91 345 ILE A CA 1
ATOM 1551 C C . ILE A 1 345 ? -3.578 -25.525 24.603 1.00 51.63 345 ILE A C 1
ATOM 1552 O O . ILE A 1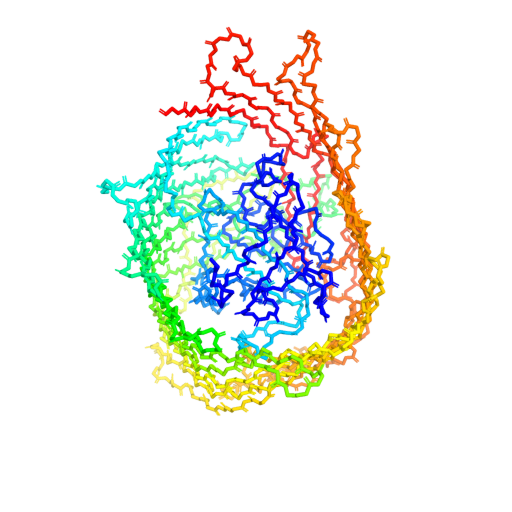 345 ? -3.710 -26.481 23.847 1.00 50.25 345 ILE A O 1
ATOM 1557 N N . ALA A 1 346 ? -3.191 -25.650 25.874 1.00 51.25 346 ALA A N 1
ATOM 1558 C CA . ALA A 1 346 ? -2.992 -26.957 26.472 1.00 50.10 346 ALA A CA 1
ATOM 1559 C C . ALA A 1 346 ? -3.539 -26.957 27.895 1.00 51.36 346 ALA A C 1
ATOM 1560 O O . ALA A 1 346 ? -2.970 -26.324 28.779 1.00 50.96 346 ALA A O 1
ATOM 1562 N N . PRO A 1 347 ? -4.701 -27.595 28.157 1.00 52.66 347 PRO A N 1
ATOM 1563 C CA . PRO A 1 347 ? -5.151 -27.790 29.528 1.00 53.23 347 PRO A CA 1
ATOM 1564 C C . PRO A 1 347 ? -4.622 -29.089 30.115 1.00 51.25 347 PRO A C 1
ATOM 1565 O O . PRO A 1 347 ? -4.590 -30.104 29.430 1.00 49.56 347 PRO A O 1
ATOM 1569 N N . THR A 1 348 ? -4.195 -29.024 31.381 1.00 50.91 348 THR A N 1
ATOM 1570 C CA . THR A 1 348 ? -3.735 -30.198 32.104 1.00 51.11 348 THR A CA 1
ATOM 1571 C C . THR A 1 348 ? -4.386 -30.207 33.484 1.00 52.73 348 THR A C 1
ATOM 1572 O O . THR A 1 348 ? -4.596 -29.159 34.088 1.00 53.83 348 THR A O 1
ATOM 1576 N N . LEU A 1 349 ? -4.701 -31.397 33.989 1.00 53.12 349 LEU A N 1
ATOM 1577 C CA . LEU A 1 349 ? -5.299 -31.531 35.305 1.00 55.19 349 LEU A CA 1
ATOM 1578 C C . LEU A 1 349 ? -4.666 -32.732 35.998 1.00 53.74 349 LEU A C 1
ATOM 1579 O O . LEU A 1 349 ? -4.607 -33.807 35.394 1.00 50.42 349 LEU A O 1
ATOM 1584 N N . ALA A 1 350 ? -4.187 -32.518 37.243 1.00 52.93 350 ALA A N 1
ATOM 1585 C CA . ALA A 1 350 ? -3.598 -33.569 38.058 1.00 50.84 350 ALA A CA 1
ATOM 1586 C C . ALA A 1 350 ? -4.455 -33.826 39.300 1.00 53.35 350 ALA A C 1
ATOM 1587 O O . ALA A 1 350 ? -4.865 -32.908 39.991 1.00 53.73 350 ALA A O 1
ATOM 1589 N N . ILE A 1 351 ? -4.697 -35.101 39.592 1.00 53.95 351 ILE A N 1
ATOM 1590 C CA . ILE A 1 351 ? -5.513 -35.495 40.716 1.00 56.00 351 ILE A CA 1
ATOM 1591 C C . ILE A 1 351 ? -4.754 -36.584 41.460 1.00 56.34 351 ILE A C 1
ATOM 1592 O O . ILE A 1 351 ? -4.471 -37.631 40.894 1.00 52.10 351 ILE A O 1
ATOM 1597 N N . ASP A 1 352 ? -4.392 -36.288 42.714 1.00 60.07 352 ASP A N 1
ATOM 1598 C CA . ASP A 1 352 ? -3.887 -37.298 43.621 1.00 62.38 352 ASP A CA 1
ATOM 1599 C C . ASP A 1 352 ? -5.099 -37.963 44.260 1.00 65.01 352 ASP A C 1
ATOM 1600 O O . ASP A 1 352 ? -5.962 -37.261 44.764 1.00 67.70 352 ASP A O 1
ATOM 1605 N N . PHE A 1 353 ? -5.187 -39.295 44.199 1.00 64.98 353 PHE A N 1
ATOM 1606 C CA . PHE A 1 353 ? -6.288 -40.002 44.842 1.00 66.98 353 PHE A CA 1
ATOM 1607 C C . PHE A 1 353 ? -5.950 -40.328 46.291 1.00 67.89 353 PHE A C 1
ATOM 1608 O O . PHE A 1 353 ? -6.739 -40.088 47.190 1.00 70.20 353 PHE A O 1
ATOM 1616 N N . SER A 1 354 ? -4.776 -40.912 46.494 1.00 69.18 354 SER A N 1
ATOM 1617 C CA . SER A 1 354 ? -4.243 -41.201 47.821 1.00 72.21 354 SER A CA 1
ATOM 1618 C C . SER A 1 354 ? -2.771 -40.808 47.787 1.00 70.23 354 SER A C 1
ATOM 1619 O O . SER A 1 354 ? -2.294 -40.248 46.785 1.00 66.31 354 SER A O 1
ATOM 1622 N N . ASP A 1 355 ? -2.030 -41.232 48.815 1.00 70.57 355 ASP A N 1
ATOM 1623 C CA . ASP A 1 355 ? -0.575 -41.182 48.762 1.00 68.86 355 ASP A CA 1
ATOM 1624 C C . ASP A 1 355 ? 0.002 -42.052 47.633 1.00 64.99 355 ASP A C 1
ATOM 1625 O O . ASP A 1 355 ? 1.166 -41.902 47.277 1.00 62.32 355 ASP A O 1
ATOM 1630 N N . ASP A 1 356 ? -0.808 -42.945 47.046 1.00 63.57 356 ASP A N 1
ATOM 1631 C CA . ASP A 1 356 ? -0.298 -43.982 46.161 1.00 60.49 356 ASP A CA 1
ATOM 1632 C C . ASP A 1 356 ? -0.650 -43.744 44.686 1.00 56.82 356 ASP A C 1
ATOM 1633 O O . ASP A 1 356 ? -0.032 -44.350 43.825 1.00 54.69 356 ASP A O 1
ATOM 1638 N N . THR A 1 357 ? -1.616 -42.878 44.378 1.00 55.68 357 THR A N 1
ATOM 1639 C CA . THR A 1 357 ? -2.132 -42.782 43.026 1.00 54.09 357 THR A CA 1
ATOM 1640 C C . THR A 1 357 ? -2.223 -41.320 42.606 1.00 53.33 357 THR A C 1
ATOM 1641 O O . THR A 1 357 ? -2.828 -40.518 43.304 1.00 54.42 357 THR A O 1
ATOM 1645 N N . THR A 1 358 ? -1.664 -41.019 41.425 1.00 51.46 358 THR A N 1
ATOM 1646 C CA . THR A 1 358 ? -1.847 -39.746 40.753 1.00 51.37 358 THR A CA 1
ATOM 1647 C C . THR A 1 358 ? -2.284 -40.031 39.316 1.00 52.28 358 THR A C 1
ATOM 1648 O O . THR A 1 358 ? -1.708 -40.882 38.628 1.00 50.05 358 THR A O 1
ATOM 1652 N N . LEU A 1 359 ? -3.272 -39.260 38.842 1.00 53.25 359 LEU A N 1
ATOM 1653 C CA . LEU A 1 359 ? -3.709 -39.327 37.458 1.00 50.70 359 LEU A CA 1
ATOM 1654 C C . LEU A 1 359 ? -3.565 -37.942 36.844 1.00 49.75 359 LEU A C 1
ATOM 1655 O O . LEU A 1 359 ? -4.015 -36.968 37.429 1.00 49.61 359 LEU A O 1
ATOM 1660 N N . THR A 1 360 ? -2.935 -37.863 35.666 1.00 48.89 360 THR A N 1
ATOM 1661 C CA . THR A 1 360 ? -2.760 -36.578 35.013 1.00 49.14 360 THR A CA 1
ATOM 1662 C C . THR A 1 360 ? -3.438 -36.641 33.648 1.00 47.64 360 THR A C 1
ATOM 1663 O O . THR A 1 360 ? -3.183 -37.536 32.862 1.00 46.25 360 THR A O 1
ATOM 1667 N N . LEU A 1 361 ? -4.323 -35.682 33.393 1.00 48.81 361 LEU A N 1
ATOM 1668 C CA . LEU A 1 361 ? -5.062 -35.603 32.147 1.00 48.11 361 LEU A CA 1
ATOM 1669 C C . LEU A 1 361 ? -4.550 -34.410 31.353 1.00 46.93 361 LEU A C 1
ATOM 1670 O O . LEU A 1 361 ? -4.432 -33.323 31.897 1.00 47.01 361 LEU A O 1
ATOM 1675 N N . GLN A 1 362 ? -4.237 -34.631 30.073 1.00 47.17 362 GLN A N 1
ATOM 1676 C CA . GLN A 1 362 ? -3.611 -33.610 29.246 1.00 48.70 362 GLN A CA 1
ATOM 1677 C C . GLN A 1 362 ? -4.322 -33.503 27.897 1.00 48.40 362 GLN A C 1
ATOM 1678 O O . GLN A 1 362 ? -4.672 -34.502 27.269 1.00 48.09 362 GLN A O 1
ATOM 1684 N N . GLY A 1 363 ? -4.508 -32.259 27.467 1.00 48.53 363 GLY A N 1
ATOM 1685 C CA . GLY A 1 363 ? -4.953 -31.945 26.129 1.00 48.34 363 GLY A CA 1
ATOM 1686 C C . GLY A 1 363 ? -3.939 -31.015 25.478 1.00 48.08 363 GLY A C 1
ATOM 1687 O O . GLY A 1 363 ? -3.219 -30.324 26.184 1.00 48.43 363 GLY A O 1
ATOM 1688 N N . TYR A 1 364 ? -3.870 -31.036 24.138 1.00 47.53 364 TYR A N 1
ATOM 1689 C CA . TYR A 1 364 ? -3.018 -30.120 23.383 1.00 49.03 364 TYR A CA 1
ATOM 1690 C C . TYR A 1 364 ? -3.620 -29.893 21.994 1.00 49.73 364 TYR A C 1
ATOM 1691 O O . TYR A 1 364 ? -3.729 -30.820 21.186 1.00 47.87 364 TYR A O 1
ATOM 1700 N N . LEU A 1 365 ? -4.029 -28.645 21.735 1.00 51.46 365 LEU A N 1
ATOM 1701 C CA . LEU A 1 365 ? -4.687 -28.287 20.491 1.00 52.17 365 LEU A CA 1
ATOM 1702 C C . LEU A 1 365 ? -3.877 -27.165 19.860 1.00 52.28 365 LEU A C 1
ATOM 1703 O O . LEU A 1 365 ? -3.706 -26.135 20.508 1.00 53.03 365 LEU A O 1
ATOM 1708 N N . GLN A 1 366 ? -3.370 -27.388 18.632 1.00 49.92 366 GLN A N 1
ATOM 1709 C CA . GLN A 1 366 ? -2.520 -26.422 17.949 1.00 48.77 366 GLN A CA 1
ATOM 1710 C C . GLN A 1 366 ? -2.910 -26.290 16.472 1.00 49.67 366 GLN A C 1
ATOM 1711 O O . GLN A 1 366 ? -3.006 -27.277 15.734 1.00 47.73 366 GLN A O 1
ATOM 1717 N N . HIS A 1 367 ? -3.077 -25.036 16.037 1.00 50.76 367 HIS A N 1
ATOM 1718 C CA . HIS A 1 367 ? -3.407 -24.723 14.659 1.00 50.59 367 HIS A CA 1
ATOM 1719 C C . HIS A 1 367 ? -2.315 -23.832 14.076 1.00 50.70 367 HIS A C 1
ATOM 1720 O O . HIS A 1 367 ? -2.035 -22.776 14.637 1.00 51.13 367 HIS A O 1
ATOM 1727 N N . ASP A 1 368 ? -1.726 -24.282 12.955 1.00 48.61 368 ASP A N 1
ATOM 1728 C CA . ASP A 1 368 ? -0.764 -23.510 12.198 1.00 49.09 368 ASP A CA 1
ATOM 1729 C C . ASP A 1 368 ? -1.423 -23.129 10.880 1.00 49.88 368 ASP A C 1
ATOM 1730 O O . ASP A 1 368 ? -1.358 -23.893 9.921 1.00 49.35 368 ASP A O 1
ATOM 1735 N N . PRO A 1 369 ? -2.085 -21.958 10.776 1.00 50.07 369 PRO A N 1
ATOM 1736 C CA . PRO A 1 369 ? -2.650 -21.534 9.497 1.00 51.00 369 PRO A CA 1
ATOM 1737 C C . PRO A 1 369 ? -1.605 -21.234 8.427 1.00 50.99 369 PRO A C 1
ATOM 1738 O O . PRO A 1 369 ? -1.924 -21.249 7.246 1.00 50.17 369 PRO A O 1
ATOM 1742 N N . ASN A 1 370 ? -0.370 -20.950 8.852 1.00 52.26 370 ASN A N 1
ATOM 1743 C CA . ASN A 1 370 ? 0.749 -20.780 7.939 1.00 53.34 370 ASN A CA 1
ATOM 1744 C C . ASN A 1 370 ? 1.966 -21.518 8.489 1.00 51.84 370 ASN A C 1
ATOM 1745 O O . ASN A 1 370 ? 2.154 -21.573 9.702 1.00 52.87 370 ASN A O 1
ATOM 1750 N N . GLY A 1 371 ? 2.772 -22.095 7.592 1.00 50.61 371 GLY A N 1
ATOM 1751 C CA . GLY A 1 371 ? 3.877 -22.936 8.014 1.00 49.36 371 GLY A CA 1
ATOM 1752 C C . GLY A 1 371 ? 5.238 -22.424 7.562 1.00 49.95 371 GLY A C 1
ATOM 1753 O O . GLY A 1 371 ? 6.129 -23.232 7.326 1.00 51.02 371 GLY A O 1
ATOM 1754 N N . GLY A 1 372 ? 5.397 -21.106 7.427 1.00 51.29 372 GLY A N 1
ATOM 1755 C CA . GLY A 1 372 ? 6.682 -20.527 7.076 1.00 52.00 372 GLY A CA 1
ATOM 1756 C C . GLY A 1 372 ? 7.202 -21.016 5.729 1.00 52.06 372 GLY A C 1
ATOM 1757 O O . GLY A 1 372 ? 6.430 -21.169 4.784 1.00 53.21 372 GLY A O 1
ATOM 1758 N N . TYR A 1 373 ? 8.524 -21.241 5.662 1.00 52.00 373 TYR A N 1
ATOM 1759 C CA . TYR A 1 373 ? 9.197 -21.597 4.419 1.00 52.75 373 TYR A CA 1
ATOM 1760 C C . TYR A 1 373 ? 9.859 -22.962 4.548 1.00 51.47 373 TYR A C 1
ATOM 1761 O O . TYR A 1 373 ? 10.480 -23.235 5.569 1.00 52.61 373 TYR A O 1
ATOM 1770 N N . HIS A 1 374 ? 9.693 -23.808 3.521 1.00 51.47 374 HIS A N 1
ATOM 1771 C CA . HIS A 1 374 ? 10.281 -25.142 3.490 1.00 50.22 374 HIS A CA 1
ATOM 1772 C C . HIS A 1 374 ? 10.749 -25.372 2.054 1.00 50.47 374 HIS A C 1
ATOM 1773 O O . HIS A 1 374 ? 10.267 -26.262 1.372 1.00 50.76 374 HIS A O 1
ATOM 1780 N N . GLY A 1 375 ? 11.673 -24.529 1.596 1.00 51.93 375 GLY A N 1
ATOM 1781 C CA . GLY A 1 375 ? 12.217 -24.630 0.252 1.00 53.03 375 GLY A CA 1
ATOM 1782 C C . GLY A 1 375 ? 13.748 -24.661 0.257 1.00 53.52 375 GLY A C 1
ATOM 1783 O O . GLY A 1 375 ? 14.374 -24.475 1.299 1.00 52.47 375 GLY A O 1
ATOM 1784 N N . GLY A 1 376 ? 14.323 -24.913 -0.925 1.00 53.69 376 GLY A N 1
ATOM 1785 C CA . GLY A 1 376 ? 15.760 -24.910 -1.137 1.00 54.89 376 GLY A CA 1
ATOM 1786 C C . GLY A 1 376 ? 16.079 -24.487 -2.569 1.00 57.95 376 GLY A C 1
ATOM 1787 O O . GLY A 1 376 ? 15.201 -24.512 -3.440 1.00 59.71 376 GLY A O 1
ATOM 1788 N N . VAL A 1 377 ? 17.333 -24.095 -2.818 1.00 58.87 377 VAL A N 1
ATOM 1789 C CA . VAL A 1 377 ? 17.723 -23.570 -4.118 1.00 59.75 377 VAL A CA 1
ATOM 1790 C C . VAL A 1 377 ? 19.069 -24.165 -4.505 1.00 60.68 377 VAL A C 1
ATOM 1791 O O . VAL A 1 377 ? 19.799 -24.670 -3.655 1.00 59.06 377 VAL A O 1
ATOM 1795 N N . PRO A 1 378 ? 19.451 -24.114 -5.801 1.00 62.95 378 PRO A N 1
ATOM 1796 C CA . PRO A 1 378 ? 20.651 -24.812 -6.252 1.00 63.98 378 PRO A CA 1
ATOM 1797 C C . PRO A 1 378 ? 21.940 -24.280 -5.635 1.00 65.57 378 PRO A C 1
ATOM 1798 O O . PRO A 1 378 ? 22.079 -23.084 -5.376 1.00 66.61 378 PRO A O 1
ATOM 1802 N N . ALA A 1 379 ? 22.900 -25.191 -5.464 1.00 65.08 379 ALA A N 1
ATOM 1803 C CA . ALA A 1 379 ? 24.251 -24.819 -5.103 1.00 66.30 379 ALA A CA 1
ATOM 1804 C C . ALA A 1 379 ? 24.866 -23.911 -6.165 1.00 68.50 379 ALA A C 1
ATOM 1805 O O . ALA A 1 379 ? 25.781 -23.153 -5.880 1.00 68.29 379 ALA A O 1
ATOM 1807 N N . ASP A 1 380 ? 24.360 -23.989 -7.396 1.00 71.10 380 ASP A N 1
ATOM 1808 C CA . ASP A 1 380 ? 24.907 -23.205 -8.491 1.00 73.71 380 ASP A CA 1
ATOM 1809 C C . ASP A 1 380 ? 24.922 -21.732 -8.098 1.00 74.63 380 ASP A C 1
ATOM 1810 O O . ASP A 1 380 ? 25.981 -21.128 -8.033 1.00 78.83 380 ASP A O 1
ATOM 1815 N N . GLY A 1 381 ? 23.773 -21.161 -7.744 1.00 73.67 381 GLY A N 1
ATOM 1816 C CA . GLY A 1 381 ? 23.745 -19.737 -7.431 1.00 73.50 381 GLY A CA 1
ATOM 1817 C C . GLY A 1 381 ? 23.822 -19.385 -5.939 1.00 72.45 381 GLY A C 1
ATOM 1818 O O . GLY A 1 381 ? 23.522 -18.243 -5.597 1.00 72.65 381 GLY A O 1
ATOM 1819 N N . THR A 1 382 ? 24.197 -20.324 -5.052 1.00 69.75 382 THR A N 1
ATOM 1820 C CA . THR A 1 382 ? 24.308 -20.018 -3.627 1.00 68.50 382 THR A CA 1
ATOM 1821 C C . THR A 1 382 ? 25.732 -20.219 -3.111 1.00 69.73 382 THR A C 1
ATOM 1822 O O . THR A 1 382 ? 26.240 -19.375 -2.382 1.00 70.60 382 THR A O 1
ATOM 1826 N N . LEU A 1 383 ? 26.340 -21.361 -3.451 1.00 70.00 383 LEU A N 1
ATOM 1827 C CA . LEU A 1 383 ? 27.714 -21.662 -3.075 1.00 71.71 383 LEU A CA 1
ATOM 1828 C C . LEU A 1 383 ? 28.679 -21.133 -4.138 1.00 74.52 383 LEU A C 1
ATOM 1829 O O . LEU A 1 383 ? 29.891 -21.192 -3.983 1.00 75.06 383 LEU A O 1
ATOM 1834 N N . SER A 1 384 ? 28.128 -20.646 -5.243 1.00 76.75 384 SER A N 1
ATOM 1835 C CA . SER A 1 384 ? 28.920 -19.987 -6.257 1.00 81.52 384 SER A CA 1
ATOM 1836 C C . SER A 1 384 ? 28.006 -18.996 -6.955 1.00 83.32 384 SER A C 1
ATOM 1837 O O . SER A 1 384 ? 26.829 -18.911 -6.601 1.00 81.66 384 SER A O 1
ATOM 1840 N N . HIS A 1 385 ? 28.571 -18.236 -7.893 1.00 87.40 385 HIS A N 1
ATOM 1841 C CA . HIS A 1 385 ? 27.818 -17.235 -8.623 1.00 90.68 385 HIS A CA 1
ATOM 1842 C C . HIS A 1 385 ? 27.078 -17.990 -9.720 1.00 89.05 385 HIS A C 1
ATOM 1843 O O . HIS A 1 385 ? 27.398 -19.171 -9.966 1.00 88.35 385 HIS A O 1
ATOM 1850 N N . HIS A 1 386 ? 26.042 -17.377 -10.303 1.00 88.71 386 HIS A N 1
ATOM 1851 C CA . HIS A 1 386 ? 25.408 -17.979 -11.469 1.00 88.18 386 HIS A CA 1
ATOM 1852 C C . HIS A 1 386 ? 25.238 -16.916 -12.545 1.00 87.13 386 HIS A C 1
ATOM 1853 O O . HIS A 1 386 ? 24.507 -15.965 -12.287 1.00 84.90 386 HIS A O 1
ATOM 1860 N N . ASN A 1 387 ? 25.964 -17.057 -13.677 1.00 89.28 387 ASN A N 1
ATOM 1861 C CA . ASN A 1 387 ? 25.722 -16.305 -14.910 1.00 90.69 387 ASN A CA 1
ATOM 1862 C C . ASN A 1 387 ? 25.951 -14.819 -14.720 1.00 94.38 387 ASN A C 1
ATOM 1863 O O . ASN A 1 387 ? 25.971 -14.046 -15.675 1.00 100.90 387 ASN A O 1
ATOM 1868 N N . GLY A 1 388 ? 26.213 -14.464 -13.478 1.00 94.60 388 GLY A N 1
ATOM 1869 C CA . GLY A 1 388 ? 26.606 -13.123 -13.120 1.00 98.80 388 GLY A CA 1
ATOM 1870 C C . GLY A 1 388 ? 27.341 -13.260 -11.796 1.00 99.40 388 GLY A C 1
ATOM 1871 O O . GLY A 1 388 ? 27.657 -14.381 -11.398 1.00 98.40 388 GLY A O 1
ATOM 1872 N N . ARG A 1 389 ? 27.639 -12.142 -11.144 1.00 103.80 389 ARG A N 1
ATOM 1873 C CA . ARG A 1 389 ? 28.019 -12.203 -9.749 1.00 105.35 389 ARG A CA 1
ATOM 1874 C C . ARG A 1 389 ? 26.711 -12.472 -9.020 1.00 103.56 389 ARG A C 1
ATOM 1875 O O . ARG A 1 389 ? 26.669 -12.614 -7.781 1.00 102.51 389 ARG A O 1
ATOM 1883 N N . HIS A 1 390 ? 25.646 -12.591 -9.829 1.00 101.10 390 HIS A N 1
ATOM 1884 C CA . HIS A 1 390 ? 24.333 -12.941 -9.321 1.00 96.86 390 HIS A CA 1
ATOM 1885 C C . HIS A 1 390 ? 24.480 -14.137 -8.379 1.00 93.82 390 HIS A C 1
ATOM 1886 O O . HIS A 1 390 ? 24.974 -15.207 -8.750 1.00 93.85 390 HIS A O 1
ATOM 1893 N N . ILE A 1 391 ? 24.097 -13.927 -7.123 1.00 90.56 391 ILE A N 1
ATOM 1894 C CA . ILE A 1 391 ? 23.893 -15.019 -6.182 1.00 86.65 391 ILE A CA 1
ATOM 1895 C C . ILE A 1 391 ? 22.444 -14.857 -5.723 1.00 82.78 391 ILE A C 1
ATOM 1896 O O . ILE A 1 391 ? 21.965 -13.724 -5.671 1.00 81.77 391 ILE A O 1
ATOM 1901 N N . SER A 1 392 ? 21.723 -15.969 -5.489 1.00 78.80 392 SER A N 1
ATOM 1902 C CA . SER A 1 392 ? 20.341 -15.898 -5.017 1.00 76.73 392 SER A CA 1
ATOM 1903 C C . SER A 1 392 ? 20.303 -15.281 -3.612 1.00 75.61 392 SER A C 1
ATOM 1904 O O . SER A 1 392 ? 21.184 -15.566 -2.795 1.00 73.37 392 SER A O 1
ATOM 1907 N N . ARG A 1 393 ? 19.278 -14.451 -3.339 1.00 75.93 393 ARG A N 1
ATOM 1908 C CA . ARG A 1 393 ? 19.121 -13.793 -2.045 1.00 76.77 393 ARG A CA 1
ATOM 1909 C C . ARG A 1 393 ? 18.686 -14.793 -0.978 1.00 72.44 393 ARG A C 1
ATOM 1910 O O . ARG A 1 393 ? 18.090 -15.816 -1.302 1.00 69.47 393 ARG A O 1
ATOM 1918 N N . GLU A 1 394 ? 18.911 -14.425 0.288 1.00 70.84 394 GLU A N 1
ATOM 1919 C CA . GLU A 1 394 ? 18.501 -15.231 1.422 1.00 68.83 394 GLU A CA 1
ATOM 1920 C C . GLU A 1 394 ? 17.019 -14.962 1.689 1.00 69.01 394 GLU A C 1
ATOM 1921 O O . GLU A 1 394 ? 16.481 -15.459 2.702 1.00 66.82 394 GLU A O 1
ATOM 1927 N N . PHE A 1 395 ? 16.371 -14.264 0.729 1.00 70.40 395 PHE A N 1
ATOM 1928 C CA . PHE A 1 395 ? 15.009 -13.766 0.867 1.00 71.20 395 PHE A CA 1
ATOM 1929 C C . PHE A 1 395 ? 14.063 -14.233 -0.257 1.00 69.12 395 PHE A C 1
ATOM 1930 O O . PHE A 1 395 ? 12.868 -13.942 -0.172 1.00 67.56 395 PHE A O 1
ATOM 1938 N N . PHE A 1 396 ? 14.561 -14.981 -1.264 1.00 68.45 396 PHE A N 1
ATOM 1939 C CA . PHE A 1 396 ? 13.796 -15.433 -2.440 1.00 68.46 396 PHE A CA 1
ATOM 1940 C C . PHE A 1 396 ? 12.680 -16.441 -2.096 1.00 65.93 396 PHE A C 1
ATOM 1941 O O . PHE A 1 396 ? 12.786 -17.070 -1.046 1.00 66.53 396 PHE A O 1
ATOM 1949 N N . ASP A 1 397 ? 11.674 -16.658 -2.995 1.00 65.73 397 ASP A N 1
ATOM 1950 C CA . ASP A 1 397 ? 10.485 -17.495 -2.734 1.00 64.87 397 ASP A CA 1
ATOM 1951 C C . ASP A 1 397 ? 10.082 -18.411 -3.922 1.00 64.70 397 ASP A C 1
ATOM 1952 O O . ASP A 1 397 ? 10.900 -18.682 -4.788 1.00 64.40 397 ASP A O 1
ATOM 1957 N N . GLY A 1 398 ? 8.842 -18.979 -3.905 1.00 63.92 398 GLY A N 1
ATOM 1958 C CA . GLY A 1 398 ? 8.243 -19.789 -4.971 1.00 61.94 398 GLY A CA 1
ATOM 1959 C C . GLY A 1 398 ? 7.012 -19.081 -5.571 1.00 64.10 398 GLY A C 1
ATOM 1960 O O . GLY A 1 398 ? 7.183 -18.166 -6.371 1.00 65.75 398 GLY A O 1
ATOM 1961 N N . GLU A 1 399 ? 5.759 -19.439 -5.213 1.00 62.29 399 GLU A N 1
ATOM 1962 C CA . GLU A 1 399 ? 4.613 -18.756 -5.826 1.00 63.90 399 GLU A CA 1
ATOM 1963 C C . GLU A 1 399 ? 3.477 -18.401 -4.856 1.00 65.15 399 GLU A C 1
ATOM 1964 O O . GLU A 1 399 ? 2.707 -19.265 -4.424 1.00 66.12 399 GLU A O 1
ATOM 1970 N N . PRO A 1 400 ? 3.244 -17.106 -4.547 1.00 65.92 400 PRO A N 1
ATOM 1971 C CA . PRO A 1 400 ? 2.094 -16.711 -3.736 1.00 66.93 400 PRO A CA 1
ATOM 1972 C C . PRO A 1 400 ? 0.790 -16.996 -4.470 1.00 69.16 400 PRO A C 1
ATOM 1973 O O . PRO A 1 400 ? 0.779 -17.119 -5.702 1.00 74.57 400 PRO A O 1
ATOM 1977 N N . SER A 1 401 ? -0.323 -17.029 -3.734 1.00 67.18 401 SER A N 1
ATOM 1978 C CA . SER A 1 401 ? -1.606 -17.420 -4.302 1.00 65.21 401 SER A CA 1
ATOM 1979 C C . SER A 1 401 ? -1.659 -18.933 -4.506 1.00 62.52 401 SER A C 1
ATOM 1980 O O . SER A 1 401 ? -2.727 -19.497 -4.679 1.00 62.71 401 SER A O 1
ATOM 1983 N N . LYS A 1 402 ? -0.510 -19.604 -4.477 1.00 61.79 402 LYS A N 1
ATOM 1984 C CA . LYS A 1 402 ? -0.495 -21.054 -4.415 1.00 60.35 402 LYS A CA 1
ATOM 1985 C C . LYS A 1 402 ? 0.568 -21.437 -3.393 1.00 58.38 402 LYS A C 1
ATOM 1986 O O . LYS A 1 402 ? 1.497 -22.180 -3.699 1.00 58.90 402 LYS A O 1
ATOM 1992 N N . ASP A 1 403 ? 0.450 -20.873 -2.188 1.00 58.25 403 ASP A N 1
ATOM 1993 C CA . ASP A 1 403 ? 1.409 -21.147 -1.127 1.00 57.83 403 ASP A CA 1
ATOM 1994 C C . ASP A 1 403 ? 0.661 -21.304 0.197 1.00 57.66 403 ASP A C 1
ATOM 1995 O O . ASP A 1 403 ? 0.404 -20.327 0.886 1.00 59.25 403 ASP A O 1
ATOM 2000 N N . ASP A 1 404 ? 0.313 -22.543 0.554 1.00 56.31 404 ASP A N 1
ATOM 2001 C CA . ASP A 1 404 ? -0.388 -22.822 1.793 1.00 55.19 404 ASP A CA 1
ATOM 2002 C C . ASP A 1 404 ? 0.330 -23.915 2.561 1.00 52.10 404 ASP A C 1
ATOM 2003 O O . ASP A 1 404 ? 0.930 -24.809 1.972 1.00 49.94 404 ASP A O 1
ATOM 2008 N N . PHE A 1 405 ? 0.243 -23.809 3.888 1.00 51.65 405 PHE A N 1
ATOM 2009 C CA . PHE A 1 405 ? 0.486 -24.935 4.758 1.00 49.41 405 PHE A CA 1
ATOM 2010 C C . PHE A 1 405 ? -0.333 -24.746 6.030 1.00 50.18 405 PHE A C 1
ATOM 2011 O O . PHE A 1 405 ? -0.057 -23.854 6.825 1.00 48.94 405 PHE A O 1
ATOM 2019 N N . ASP A 1 406 ? -1.349 -25.604 6.186 1.00 50.98 406 ASP A N 1
ATOM 2020 C CA . ASP A 1 406 ? -2.273 -25.556 7.299 1.00 49.83 406 ASP A CA 1
ATOM 2021 C C . ASP A 1 406 ? -2.155 -26.875 8.048 1.00 46.88 406 ASP A C 1
ATOM 2022 O O . ASP A 1 406 ? -2.437 -27.920 7.489 1.00 46.04 406 ASP A O 1
ATOM 2027 N N . ARG A 1 407 ? -1.740 -26.807 9.312 1.00 46.72 407 ARG A N 1
ATOM 2028 C CA . ARG A 1 407 ? -1.555 -27.991 10.129 1.00 46.25 407 ARG A CA 1
ATOM 2029 C C . ARG A 1 407 ? -2.356 -27.826 11.413 1.00 46.37 407 ARG A C 1
ATOM 2030 O O . ARG A 1 407 ? -2.217 -26.827 12.097 1.00 49.20 407 ARG A O 1
ATOM 2038 N N . THR A 1 408 ? -3.208 -28.802 11.722 1.00 46.05 408 THR A N 1
ATOM 2039 C CA . THR A 1 408 ? -3.954 -28.800 12.961 1.00 46.25 408 THR A CA 1
ATOM 2040 C C . THR A 1 408 ? -3.598 -30.069 13.723 1.00 45.03 408 THR A C 1
ATOM 2041 O O . THR A 1 408 ? -3.675 -31.153 13.165 1.00 44.08 408 THR A O 1
ATOM 2045 N N . GLN A 1 409 ? -3.214 -29.905 14.991 1.00 44.43 409 GLN A N 1
ATOM 2046 C CA . GLN A 1 409 ? -2.861 -31.014 15.859 1.00 43.76 409 GLN A CA 1
ATOM 2047 C C . GLN A 1 409 ? -3.795 -31.036 17.064 1.00 43.58 409 GLN A C 1
ATOM 2048 O O . GLN A 1 409 ? -3.924 -30.049 17.768 1.00 44.03 409 GLN A O 1
ATOM 2054 N N . ARG A 1 410 ? -4.443 -32.179 17.277 1.00 43.69 410 ARG A N 1
ATOM 2055 C CA . ARG A 1 410 ? -5.324 -32.399 18.405 1.00 44.56 410 ARG A CA 1
ATOM 2056 C C . ARG A 1 410 ? -4.809 -33.628 19.145 1.00 43.67 410 ARG A C 1
ATOM 2057 O O . ARG A 1 410 ? -4.871 -34.734 18.614 1.00 41.58 410 ARG A O 1
ATOM 2065 N N . MET A 1 411 ? -4.286 -33.415 20.363 1.00 43.78 411 MET A N 1
ATOM 2066 C CA . MET A 1 411 ? -3.831 -34.523 21.188 1.00 43.87 411 MET A CA 1
ATOM 2067 C C . MET A 1 411 ? -4.586 -34.512 22.516 1.00 44.62 411 MET A C 1
ATOM 2068 O O . MET A 1 411 ? -4.902 -33.462 23.076 1.00 44.51 411 MET A O 1
ATOM 2073 N N . PHE A 1 412 ? -4.877 -35.710 23.017 1.00 45.14 412 PHE A N 1
ATOM 2074 C CA . PHE A 1 412 ? -5.276 -35.837 24.406 1.00 47.15 412 PHE A CA 1
ATOM 2075 C C . PHE A 1 412 ? -4.669 -37.118 24.962 1.00 44.68 412 PHE A C 1
ATOM 2076 O O . PHE A 1 412 ? -4.357 -38.055 24.240 1.00 42.51 412 PHE A O 1
ATOM 2084 N N . GLY A 1 413 ? -4.452 -37.129 26.266 1.00 45.29 413 GLY A N 1
ATOM 2085 C CA . GLY A 1 413 ? -3.818 -38.277 26.875 1.00 44.47 413 GLY A CA 1
ATOM 2086 C C . GLY A 1 413 ? -3.906 -38.190 28.385 1.00 44.88 413 GLY A C 1
ATOM 2087 O O . GLY A 1 413 ? -4.464 -37.253 28.930 1.00 46.25 413 GLY A O 1
ATOM 2088 N N . TYR A 1 414 ? -3.354 -39.202 29.036 1.00 45.06 414 TYR A N 1
ATOM 2089 C CA . TYR A 1 414 ? -3.280 -39.210 30.475 1.00 46.65 414 TYR A CA 1
ATOM 2090 C C . TYR A 1 414 ? -2.051 -40.005 30.892 1.00 46.52 414 TYR A C 1
ATOM 2091 O O . TYR A 1 414 ? -1.492 -40.775 30.111 1.00 42.97 414 TYR A O 1
ATOM 2100 N N . GLN A 1 415 ? -1.648 -39.773 32.143 1.00 45.93 415 GLN A N 1
ATOM 2101 C CA . GLN A 1 415 ? -0.581 -40.519 32.774 1.00 46.09 415 GLN A CA 1
ATOM 2102 C C . GLN A 1 415 ? -1.104 -40.999 34.127 1.00 47.32 415 GLN A C 1
ATOM 2103 O O . GLN A 1 415 ? -1.471 -40.186 34.978 1.00 47.29 415 GLN A O 1
ATOM 2109 N N . LEU A 1 416 ? -1.157 -42.323 34.290 1.00 46.22 416 LEU A N 1
ATOM 2110 C CA . LEU A 1 416 ? -1.643 -42.955 35.495 1.00 46.53 416 LEU A CA 1
ATOM 2111 C C . LEU A 1 416 ? -0.435 -43.528 36.233 1.00 47.34 416 LEU A C 1
ATOM 2112 O O . LEU A 1 416 ? 0.288 -44.356 35.675 1.00 44.93 416 LEU A O 1
ATOM 2117 N N . GLU A 1 417 ? -0.237 -43.050 37.476 1.00 48.41 417 GLU A N 1
ATOM 2118 C CA . GLU A 1 417 ? 0.871 -43.444 38.336 1.00 48.76 417 GLU A CA 1
ATOM 2119 C C . GLU A 1 417 ? 0.304 -44.037 39.631 1.00 47.88 417 GLU A C 1
ATOM 2120 O O . GLU A 1 417 ? -0.401 -43.378 40.385 1.00 45.53 417 GLU A O 1
ATOM 2126 N N . HIS A 1 418 ? 0.607 -45.309 39.861 1.00 47.99 418 HIS A N 1
ATOM 2127 C CA . HIS A 1 418 ? 0.141 -46.009 41.036 1.00 49.90 418 HIS A CA 1
ATOM 2128 C C . HIS A 1 418 ? 1.295 -46.740 41.708 1.00 48.55 418 HIS A C 1
ATOM 2129 O O . HIS A 1 418 ? 1.879 -47.646 41.121 1.00 44.48 418 HIS A O 1
ATOM 2136 N N . ARG A 1 419 ? 1.573 -46.361 42.963 1.00 51.42 419 ARG A N 1
ATOM 2137 C CA . ARG A 1 419 ? 2.487 -47.112 43.807 1.00 53.29 419 ARG A CA 1
ATOM 2138 C C . ARG A 1 419 ? 1.688 -48.190 44.525 1.00 54.31 419 ARG A C 1
ATOM 2139 O O . ARG A 1 419 ? 0.704 -47.877 45.175 1.00 57.56 419 ARG A O 1
ATOM 2147 N N . ILE A 1 420 ? 2.103 -49.447 44.398 1.00 53.14 420 ILE A N 1
ATOM 2148 C CA . ILE A 1 420 ? 1.447 -50.542 45.090 1.00 55.69 420 ILE A CA 1
ATOM 2149 C C . ILE A 1 420 ? 2.198 -50.824 46.387 1.00 58.12 420 ILE A C 1
ATOM 2150 O O . ILE A 1 420 ? 1.590 -51.272 47.353 1.00 58.94 420 ILE A O 1
ATOM 2155 N N . ASP A 1 421 ? 3.504 -50.511 46.391 1.00 58.05 421 ASP A N 1
ATOM 2156 C CA . ASP A 1 421 ? 4.432 -50.960 47.407 1.00 59.29 421 ASP A CA 1
ATOM 2157 C C . ASP A 1 421 ? 5.630 -50.034 47.423 1.00 56.93 421 ASP A C 1
ATOM 2158 O O . ASP A 1 421 ? 5.807 -49.269 46.485 1.00 56.98 421 ASP A O 1
ATOM 2163 N N . ASP A 1 422 ? 6.466 -50.161 48.461 1.00 55.64 422 ASP A N 1
ATOM 2164 C CA . ASP A 1 422 ? 7.827 -49.660 48.383 1.00 54.15 422 ASP A CA 1
ATOM 2165 C C . ASP A 1 422 ? 8.645 -50.489 47.401 1.00 50.43 422 ASP A C 1
ATOM 2166 O O . ASP A 1 422 ? 9.711 -50.061 46.999 1.00 49.40 422 ASP A O 1
ATOM 2171 N N . VAL A 1 423 ? 8.162 -51.673 47.038 1.00 50.56 423 VAL A N 1
ATOM 2172 C CA . VAL A 1 423 ? 8.817 -52.496 46.034 1.00 50.27 423 VAL A CA 1
ATOM 2173 C C . VAL A 1 423 ? 8.175 -52.285 44.647 1.00 48.58 423 VAL A C 1
ATOM 2174 O O . VAL A 1 423 ? 8.907 -52.078 43.687 1.00 45.45 423 VAL A O 1
ATOM 2178 N N . TRP A 1 424 ? 6.830 -52.324 44.561 1.00 49.31 424 TRP A N 1
ATOM 2179 C CA . TRP A 1 424 ? 6.103 -52.426 43.298 1.00 47.93 424 TRP A CA 1
ATOM 2180 C C . TRP A 1 424 ? 5.408 -51.114 42.932 1.00 47.54 424 TRP A C 1
ATOM 2181 O O . TRP A 1 424 ? 4.646 -50.542 43.699 1.00 49.29 424 TRP A O 1
ATOM 2192 N N . SER A 1 425 ? 5.622 -50.664 41.701 1.00 46.60 425 SER A N 1
ATOM 2193 C CA . SER A 1 425 ? 4.967 -49.472 41.194 1.00 47.32 425 SER A CA 1
ATOM 2194 C C . SER A 1 425 ? 4.521 -49.728 39.743 1.00 46.51 425 SER A C 1
ATOM 2195 O O . SER A 1 425 ? 5.042 -50.610 39.061 1.00 45.42 425 SER A O 1
ATOM 2198 N N . ALA A 1 426 ? 3.523 -48.976 39.277 1.00 45.85 426 ALA A N 1
ATOM 2199 C CA . ALA A 1 426 ? 2.978 -49.173 37.947 1.00 44.14 426 ALA A CA 1
ATOM 2200 C C . ALA A 1 426 ? 2.617 -47.833 37.321 1.00 42.11 426 ALA A C 1
ATOM 2201 O O . ALA A 1 426 ? 2.365 -46.867 38.016 1.00 41.46 426 ALA A O 1
ATOM 2203 N N . ARG A 1 427 ? 2.606 -47.798 35.989 1.00 42.60 427 ARG A N 1
ATOM 2204 C CA . ARG A 1 427 ? 2.315 -46.573 35.269 1.00 42.62 427 ARG A CA 1
ATOM 2205 C C . ARG A 1 427 ? 1.766 -46.877 33.871 1.00 42.08 427 ARG A C 1
ATOM 2206 O O . ARG A 1 427 ? 2.183 -47.804 33.187 1.00 40.44 427 ARG A O 1
ATOM 2214 N N . GLN A 1 428 ? 0.796 -46.072 33.456 1.00 43.07 428 GLN A N 1
ATOM 2215 C CA . GLN A 1 428 ? 0.234 -46.149 32.124 1.00 41.84 428 GLN A CA 1
ATOM 2216 C C . GLN A 1 428 ? 0.269 -44.747 31.533 1.00 41.25 428 GLN A C 1
ATOM 2217 O O . GLN A 1 428 ? -0.272 -43.830 32.132 1.00 41.51 428 GLN A O 1
ATOM 2223 N N . ASN A 1 429 ? 0.973 -44.606 30.399 1.00 40.63 429 ASN A N 1
ATOM 2224 C CA . ASN A 1 429 ? 1.009 -43.387 29.606 1.00 41.34 429 ASN A CA 1
ATOM 2225 C C . ASN A 1 429 ? 0.236 -43.655 28.314 1.00 41.44 429 ASN A C 1
ATOM 2226 O O . ASN A 1 429 ? 0.455 -44.657 27.649 1.00 40.89 429 ASN A O 1
ATOM 2231 N N . PHE A 1 430 ? -0.689 -42.762 27.982 1.00 42.85 430 PHE A N 1
ATOM 2232 C CA . PHE A 1 430 ? -1.567 -42.905 26.835 1.00 42.46 430 PHE A CA 1
ATOM 2233 C C . PHE A 1 430 ? -1.660 -41.562 26.123 1.00 41.83 430 PHE A C 1
ATOM 2234 O O . PHE A 1 430 ? -1.723 -40.528 26.772 1.00 41.40 430 PHE A O 1
ATOM 2242 N N . ARG A 1 431 ? -1.599 -41.577 24.783 1.00 41.77 431 ARG A N 1
ATOM 2243 C CA . ARG A 1 431 ? -1.840 -40.368 24.012 1.00 41.46 431 ARG A CA 1
ATOM 2244 C C . ARG A 1 431 ? -2.507 -40.718 22.688 1.00 40.50 431 ARG A C 1
ATOM 2245 O O . ARG A 1 431 ? -2.089 -41.632 22.001 1.00 38.39 431 ARG A O 1
ATOM 2253 N N . TYR A 1 432 ? -3.555 -39.964 22.366 1.00 41.74 432 TYR A N 1
ATOM 2254 C CA . TYR A 1 432 ? -4.209 -40.045 21.081 1.00 41.16 432 TYR A CA 1
ATOM 2255 C C . TYR A 1 432 ? -3.992 -38.741 20.337 1.00 40.33 432 TYR A C 1
ATOM 2256 O O . TYR A 1 432 ? -4.124 -37.679 20.912 1.00 41.51 432 TYR A O 1
ATOM 2265 N N . LEU A 1 433 ? -3.680 -38.868 19.048 1.00 41.04 433 LEU A N 1
ATOM 2266 C CA . LEU A 1 433 ? -3.391 -37.741 18.177 1.00 42.09 433 LEU A CA 1
ATOM 2267 C C . LEU A 1 433 ? -4.268 -37.811 16.921 1.00 42.38 433 LEU A C 1
ATOM 2268 O O . LEU A 1 433 ? -4.391 -38.857 16.294 1.00 42.30 433 LEU A O 1
ATOM 2273 N N . ASP A 1 434 ? -4.842 -36.665 16.554 1.00 42.14 434 ASP A N 1
ATOM 2274 C CA . ASP A 1 434 ? -5.573 -36.500 15.317 1.00 42.19 434 ASP A CA 1
ATOM 2275 C C . ASP A 1 434 ? -5.101 -35.205 14.670 1.00 41.90 434 ASP A C 1
ATOM 2276 O O . ASP A 1 434 ? -5.145 -34.148 15.288 1.00 41.23 434 ASP A O 1
ATOM 2281 N N . SER A 1 435 ? -4.655 -35.279 13.417 1.00 42.08 435 SER A N 1
ATOM 2282 C CA . SER A 1 435 ? -4.159 -34.080 12.776 1.00 42.97 435 SER A CA 1
ATOM 2283 C C . SER A 1 435 ? -4.550 -34.058 11.312 1.00 42.94 435 SER A C 1
ATOM 2284 O O . SER A 1 435 ? -4.766 -35.100 10.699 1.00 43.01 435 SER A O 1
ATOM 2287 N N . ASP A 1 436 ? -4.622 -32.829 10.806 1.00 43.83 436 ASP A N 1
ATOM 2288 C CA . ASP A 1 436 ? -4.936 -32.519 9.427 1.00 45.27 436 ASP A CA 1
ATOM 2289 C C . ASP A 1 436 ? -3.822 -31.644 8.874 1.00 43.74 436 ASP A C 1
ATOM 2290 O O . ASP A 1 436 ? -3.474 -30.651 9.498 1.00 41.86 436 ASP A O 1
ATOM 2295 N N . VAL A 1 437 ? -3.310 -32.019 7.699 1.00 42.88 437 VAL A N 1
ATOM 2296 C CA . VAL A 1 437 ? -2.340 -31.211 6.985 1.00 44.60 437 VAL A CA 1
ATOM 2297 C C . VAL A 1 437 ? -2.863 -30.924 5.577 1.00 45.86 437 VAL A C 1
ATOM 2298 O O . VAL A 1 437 ? -3.283 -31.829 4.857 1.00 44.31 437 VAL A O 1
ATOM 2302 N N . ASP A 1 438 ? -2.794 -29.643 5.198 1.00 47.63 438 ASP A N 1
ATOM 2303 C CA . ASP A 1 438 ? -3.129 -29.176 3.865 1.00 49.83 438 ASP A CA 1
ATOM 2304 C C . ASP A 1 438 ? -1.946 -28.391 3.304 1.00 48.47 438 ASP A C 1
ATOM 2305 O O . ASP A 1 438 ? -1.445 -27.480 3.951 1.00 46.49 438 ASP A O 1
ATOM 2310 N N . LEU A 1 439 ? -1.510 -28.760 2.098 1.00 47.87 439 LEU A N 1
ATOM 2311 C CA . LEU A 1 439 ? -0.286 -28.220 1.533 1.00 48.81 439 LEU A CA 1
ATOM 2312 C C . LEU A 1 439 ? -0.474 -27.852 0.065 1.00 49.28 439 LEU A C 1
ATOM 2313 O O . LEU A 1 439 ? -1.046 -28.619 -0.701 1.00 48.42 439 LEU A O 1
ATOM 2318 N N . SER A 1 440 ? 0.076 -26.692 -0.306 1.00 50.76 440 SER A N 1
ATOM 2319 C CA . SER A 1 440 ? 0.239 -26.278 -1.688 1.00 51.56 440 SER A CA 1
ATOM 2320 C C . SER A 1 440 ? 1.582 -25.586 -1.781 1.00 51.79 440 SER A C 1
ATOM 2321 O O . SER A 1 440 ? 1.772 -24.568 -1.133 1.00 53.36 440 SER A O 1
ATOM 2324 N N . GLN A 1 441 ? 2.488 -26.114 -2.599 1.00 51.90 441 GLN A N 1
ATOM 2325 C CA . GLN A 1 441 ? 3.823 -25.554 -2.668 1.00 51.63 441 GLN A CA 1
ATOM 2326 C C . GLN A 1 441 ? 4.405 -25.693 -4.070 1.00 52.16 441 GLN A C 1
ATOM 2327 O O . GLN A 1 441 ? 4.639 -26.800 -4.552 1.00 51.41 441 GLN A O 1
ATOM 2333 N N . VAL A 1 442 ? 4.660 -24.560 -4.721 1.00 53.63 442 VAL A N 1
ATOM 2334 C CA . VAL A 1 442 ? 5.493 -24.588 -5.909 1.00 54.56 442 VAL A CA 1
ATOM 2335 C C . VAL A 1 442 ? 6.925 -24.312 -5.457 1.00 54.31 442 VAL A C 1
ATOM 2336 O O . VAL A 1 442 ? 7.159 -23.461 -4.613 1.00 54.08 442 VAL A O 1
ATOM 2340 N N . TYR A 1 443 ? 7.875 -25.061 -6.026 1.00 55.47 443 TYR A N 1
ATOM 2341 C CA . TYR A 1 443 ? 9.261 -25.015 -5.589 1.00 53.83 443 TYR A CA 1
ATOM 2342 C C . TYR A 1 443 ? 10.213 -25.184 -6.775 1.00 55.84 443 TYR A C 1
ATOM 2343 O O . TYR A 1 443 ? 9.877 -25.820 -7.777 1.00 54.88 443 TYR A O 1
ATOM 2352 N N . ALA A 1 444 ? 11.429 -24.656 -6.602 1.00 56.33 444 ALA A N 1
ATOM 2353 C CA . ALA A 1 444 ? 12.456 -24.742 -7.615 1.00 58.31 444 ALA A CA 1
ATOM 2354 C C . ALA A 1 444 ? 13.060 -26.141 -7.646 1.00 59.09 444 ALA A C 1
ATOM 2355 O O . ALA A 1 444 ? 13.222 -26.772 -6.609 1.00 56.94 444 ALA A O 1
ATOM 2357 N N . TYR A 1 445 ? 13.392 -26.606 -8.860 1.00 63.19 445 TYR A N 1
ATOM 2358 C CA . TYR A 1 445 ? 14.137 -27.838 -9.080 1.00 65.74 445 TYR A CA 1
ATOM 2359 C C . TYR A 1 445 ? 15.090 -27.642 -10.257 1.00 67.76 445 TYR A C 1
ATOM 2360 O O . TYR A 1 445 ? 14.787 -28.037 -11.378 1.00 72.10 445 TYR A O 1
ATOM 2369 N N . GLY A 1 446 ? 16.255 -27.037 -10.009 1.00 67.23 446 GLY A N 1
ATOM 2370 C CA . GLY A 1 446 ? 17.256 -26.877 -11.052 1.00 67.64 446 GLY A CA 1
ATOM 2371 C C . GLY A 1 446 ? 17.053 -25.608 -11.874 1.00 68.70 446 GLY A C 1
ATOM 2372 O O . GLY A 1 446 ? 16.047 -24.910 -11.729 1.00 67.80 446 GLY A O 1
ATOM 2373 N N . TRP A 1 447 ? 18.042 -25.331 -12.740 1.00 70.48 447 TRP A N 1
ATOM 2374 C CA . TRP A 1 447 ? 18.011 -24.201 -13.657 1.00 71.05 447 TRP A CA 1
ATOM 2375 C C . TRP A 1 447 ? 17.324 -24.588 -14.962 1.00 73.17 447 TRP A C 1
ATOM 2376 O O . TRP A 1 447 ? 17.359 -25.742 -15.370 1.00 74.00 447 TRP A O 1
ATOM 2387 N N . SER A 1 448 ? 16.711 -23.598 -15.619 1.00 75.53 448 SER A N 1
ATOM 2388 C CA . SER A 1 448 ? 16.108 -23.779 -16.934 1.00 77.03 448 SER A CA 1
ATOM 2389 C C . SER A 1 448 ? 17.178 -24.036 -17.993 1.00 79.36 448 SER A C 1
ATOM 2390 O O . SER A 1 448 ? 18.168 -23.318 -18.063 1.00 79.92 448 SER A O 1
ATOM 2393 N N . ALA A 1 449 ? 16.949 -25.048 -18.833 1.00 80.59 449 ALA A N 1
ATOM 2394 C CA . ALA A 1 449 ? 17.803 -25.277 -19.985 1.00 83.62 449 ALA A CA 1
ATOM 2395 C C . ALA A 1 449 ? 17.532 -24.203 -21.038 1.00 86.83 449 ALA A C 1
ATOM 2396 O O . ALA A 1 449 ? 18.421 -23.868 -21.803 1.00 87.15 449 ALA A O 1
ATOM 2398 N N . SER A 1 450 ? 16.305 -23.659 -21.062 1.00 88.92 450 SER A N 1
ATOM 2399 C CA . SER A 1 450 ? 15.899 -22.666 -22.058 1.00 92.75 450 SER A CA 1
ATOM 2400 C C . SER A 1 450 ? 16.295 -21.230 -21.678 1.00 93.42 450 SER A C 1
ATOM 2401 O O . SER A 1 450 ? 17.074 -20.582 -22.384 1.00 94.71 450 SER A O 1
ATOM 2404 N N . GLU A 1 451 ? 15.709 -20.723 -20.585 1.00 92.20 451 GLU A N 1
ATOM 2405 C CA . GLU A 1 451 ? 15.849 -19.331 -20.173 1.00 92.74 451 GLU A CA 1
ATOM 2406 C C . GLU A 1 451 ? 16.861 -19.230 -19.039 1.00 90.78 451 GLU A C 1
ATOM 2407 O O . GLU A 1 451 ? 16.579 -19.685 -17.932 1.00 89.82 451 GLU A O 1
ATOM 2413 N N . PRO A 1 452 ? 18.046 -18.613 -19.256 1.00 91.38 452 PRO A N 1
ATOM 2414 C CA . PRO A 1 452 ? 19.230 -18.958 -18.463 1.00 89.99 452 PRO A CA 1
ATOM 2415 C C . PRO A 1 452 ? 19.139 -18.645 -16.970 1.00 87.57 452 PRO A C 1
ATOM 2416 O O . PRO A 1 452 ? 19.567 -19.456 -16.145 1.00 86.13 452 PRO A O 1
ATOM 2420 N N . ASN A 1 453 ? 18.542 -17.504 -16.605 1.00 86.40 453 ASN A N 1
ATOM 2421 C CA . ASN A 1 453 ? 18.512 -17.120 -15.199 1.00 83.96 453 ASN A CA 1
ATOM 2422 C C . ASN A 1 453 ? 17.168 -17.484 -14.569 1.00 80.08 453 ASN A C 1
ATOM 2423 O O . ASN A 1 453 ? 16.767 -16.895 -13.567 1.00 78.77 453 ASN A O 1
ATOM 2428 N N . LYS A 1 454 ? 16.487 -18.481 -15.138 1.00 77.82 454 LYS A N 1
ATOM 2429 C CA . LYS A 1 454 ? 15.217 -18.930 -14.598 1.00 75.26 454 LYS A CA 1
ATOM 2430 C C . LYS A 1 454 ? 15.365 -20.351 -14.056 1.00 71.09 454 LYS A C 1
ATOM 2431 O O . LYS A 1 454 ? 16.089 -21.165 -14.623 1.00 69.59 454 LYS A O 1
ATOM 2437 N N . LEU A 1 455 ? 14.659 -20.620 -12.950 1.00 67.63 455 LEU A N 1
ATOM 2438 C CA . LEU A 1 455 ? 14.635 -21.929 -12.322 1.00 65.10 455 LEU A CA 1
ATOM 2439 C C . LEU A 1 455 ? 13.386 -22.671 -12.772 1.00 62.88 455 LEU A C 1
ATOM 2440 O O . LEU A 1 455 ? 12.304 -22.086 -12.767 1.00 62.20 455 LEU A O 1
ATOM 2445 N N . ASN A 1 456 ? 13.533 -23.960 -13.098 1.00 61.86 456 ASN A N 1
ATOM 2446 C CA . ASN A 1 456 ? 12.368 -24.801 -13.304 1.00 61.82 456 ASN A CA 1
ATOM 2447 C C . ASN A 1 456 ? 11.642 -24.977 -11.961 1.00 61.14 456 ASN A C 1
ATOM 2448 O O . ASN A 1 456 ? 12.246 -24.991 -10.888 1.00 58.28 456 ASN A O 1
ATOM 2453 N N . ARG A 1 457 ? 10.322 -25.110 -12.027 1.00 60.62 457 ARG A N 1
ATOM 2454 C CA . ARG A 1 457 ? 9.527 -25.224 -10.835 1.00 58.66 457 ARG A CA 1
ATOM 2455 C C . ARG A 1 457 ? 8.546 -26.370 -11.010 1.00 58.99 457 ARG A C 1
ATOM 2456 O O . ARG A 1 457 ? 8.172 -26.726 -12.121 1.00 58.95 457 ARG A O 1
ATOM 2464 N N . TYR A 1 458 ? 8.176 -26.960 -9.874 1.00 58.96 458 TYR A N 1
ATOM 2465 C CA . TYR A 1 458 ? 7.244 -28.070 -9.836 1.00 58.61 458 TYR A CA 1
ATOM 2466 C C . TYR A 1 458 ? 6.263 -27.780 -8.711 1.00 56.20 458 TYR A C 1
ATOM 2467 O O . TYR A 1 458 ? 6.382 -26.762 -8.039 1.00 53.58 458 TYR A O 1
ATOM 2476 N N . PHE A 1 459 ? 5.291 -28.674 -8.526 1.00 56.15 459 PHE A N 1
ATOM 2477 C CA . PHE A 1 459 ? 4.251 -28.445 -7.543 1.00 53.93 459 PHE A CA 1
ATOM 2478 C C . PHE A 1 459 ? 3.986 -29.718 -6.761 1.00 53.27 459 PHE A C 1
ATOM 2479 O O . PHE A 1 459 ? 3.861 -30.772 -7.381 1.00 51.42 459 PHE A O 1
ATOM 2487 N N . SER A 1 460 ? 3.902 -29.567 -5.423 1.00 52.48 460 SER A N 1
ATOM 2488 C CA . SER A 1 460 ? 3.374 -30.586 -4.533 1.00 51.83 460 SER A CA 1
ATOM 2489 C C . SER A 1 460 ? 2.102 -30.063 -3.878 1.00 50.95 460 SER A C 1
ATOM 2490 O O . SER A 1 460 ? 2.046 -28.920 -3.445 1.00 51.84 460 SER A O 1
ATOM 2493 N N . GLY A 1 461 ? 1.085 -30.910 -3.801 1.00 50.09 461 GLY A N 1
ATOM 2494 C CA . GLY A 1 461 ? -0.101 -30.599 -3.033 1.00 49.41 461 GLY A CA 1
ATOM 2495 C C . GLY A 1 461 ? -0.482 -31.793 -2.171 1.00 47.47 461 GLY A C 1
ATOM 2496 O O . GLY A 1 461 ? -0.248 -32.932 -2.559 1.00 46.96 461 GLY A O 1
ATOM 2497 N N . ALA A 1 462 ? -1.068 -31.521 -1.003 1.00 46.57 462 ALA A N 1
ATOM 2498 C CA . ALA A 1 462 ? -1.341 -32.586 -0.044 1.00 45.02 462 ALA A CA 1
ATOM 2499 C C . ALA A 1 462 ? -2.570 -32.257 0.796 1.00 44.16 462 ALA A C 1
ATOM 2500 O O . ALA A 1 462 ? -2.778 -31.126 1.220 1.00 43.94 462 ALA A O 1
ATOM 2502 N N . ARG A 1 463 ? -3.392 -33.279 0.986 1.00 44.42 463 ARG A N 1
ATOM 2503 C CA . ARG A 1 463 ? -4.461 -33.256 1.950 1.00 47.46 463 ARG A CA 1
ATOM 2504 C C . ARG A 1 463 ? -4.284 -34.521 2.774 1.00 45.23 463 ARG A C 1
ATOM 2505 O O . ARG A 1 463 ? -4.383 -35.607 2.233 1.00 45.26 463 ARG A O 1
ATOM 2513 N N . GLU A 1 464 ? -3.931 -34.366 4.050 1.00 44.35 464 GLU A N 1
ATOM 2514 C CA . GLU A 1 464 ? -3.531 -35.495 4.877 1.00 44.04 464 GLU A CA 1
ATOM 2515 C C . GLU A 1 464 ? -4.275 -35.459 6.213 1.00 42.31 464 GLU A C 1
ATOM 2516 O O . GLU A 1 464 ? -4.396 -34.428 6.859 1.00 42.07 464 GLU A O 1
ATOM 2522 N N . HIS A 1 465 ? -4.788 -36.612 6.611 1.00 42.19 465 HIS A N 1
ATOM 2523 C CA . HIS A 1 465 ? -5.463 -36.781 7.879 1.00 42.25 465 HIS A CA 1
ATOM 2524 C C . HIS A 1 465 ? -4.756 -37.916 8.606 1.00 41.37 465 HIS A C 1
ATOM 2525 O O . HIS A 1 465 ? -4.682 -39.021 8.076 1.00 41.47 465 HIS A O 1
ATOM 2532 N N . LEU A 1 466 ? -4.229 -37.636 9.807 1.00 41.07 466 LEU A N 1
ATOM 2533 C CA . LEU A 1 466 ? -3.495 -38.643 10.569 1.00 40.33 466 LEU A CA 1
ATOM 2534 C C . LEU A 1 466 ? -4.195 -38.946 11.898 1.00 39.74 466 LEU A C 1
ATOM 2535 O O . LEU A 1 466 ? -4.611 -38.047 12.609 1.00 38.54 466 LEU A O 1
ATOM 2540 N N . GLN A 1 467 ? -4.285 -40.237 12.218 1.00 41.44 467 GLN A N 1
ATOM 2541 C CA . GLN A 1 467 ? -4.863 -40.727 13.453 1.00 42.69 467 GLN A CA 1
ATOM 2542 C C . GLN A 1 467 ? -3.851 -41.671 14.082 1.00 42.61 467 GLN A C 1
ATOM 2543 O O . GLN A 1 467 ? -3.367 -42.563 13.394 1.00 40.64 467 GLN A O 1
ATOM 2549 N N . ALA A 1 468 ? -3.538 -41.464 15.376 1.00 42.22 468 ALA A N 1
ATOM 2550 C CA . ALA A 1 468 ? -2.494 -42.245 16.027 1.00 41.16 468 ALA A CA 1
ATOM 2551 C C . ALA A 1 468 ? -2.780 -42.452 17.508 1.00 40.97 468 ALA A C 1
ATOM 2552 O O . ALA A 1 468 ? -3.039 -41.508 18.226 1.00 40.75 468 ALA A O 1
ATOM 2554 N N . TYR A 1 469 ? -2.680 -43.708 17.938 1.00 42.90 469 TYR A N 1
ATOM 2555 C CA . TYR A 1 469 ? -2.856 -44.137 19.315 1.00 43.77 469 TYR A CA 1
ATOM 2556 C C . TYR A 1 469 ? -1.517 -44.692 19.794 1.00 42.02 469 TYR A C 1
ATOM 2557 O O . TYR A 1 469 ? -0.890 -45.511 19.137 1.00 40.19 469 TYR A O 1
ATOM 2566 N N . ILE A 1 470 ? -1.087 -44.248 20.968 1.00 42.51 470 ILE A N 1
ATOM 2567 C CA . ILE A 1 470 ? 0.076 -44.822 21.625 1.00 41.50 470 ILE A CA 1
ATOM 2568 C C . ILE A 1 470 ? -0.252 -45.037 23.111 1.00 40.27 470 ILE A C 1
ATOM 2569 O O . ILE A 1 470 ? -0.748 -44.135 23.778 1.00 38.10 470 ILE A O 1
ATOM 2574 N N . VAL A 1 471 ? 0.024 -46.252 23.606 1.00 41.81 471 VAL A N 1
ATOM 2575 C CA . VAL A 1 471 ? -0.040 -46.554 25.028 1.00 41.53 471 VAL A CA 1
ATOM 2576 C C . VAL A 1 471 ? 1.234 -47.280 25.478 1.00 40.24 471 VAL A C 1
ATOM 2577 O O . VAL A 1 471 ? 1.816 -48.069 24.744 1.00 37.10 471 VAL A O 1
ATOM 2581 N N . ASP A 1 472 ? 1.645 -46.998 26.729 1.00 40.43 472 ASP A N 1
ATOM 2582 C CA . ASP A 1 472 ? 2.796 -47.626 27.357 1.00 39.26 472 ASP A CA 1
ATOM 2583 C C . ASP A 1 472 ? 2.424 -48.071 28.777 1.00 40.07 472 ASP A C 1
ATOM 2584 O O . ASP A 1 472 ? 1.989 -47.279 29.618 1.00 39.29 472 ASP A O 1
ATOM 2589 N N . ASN A 1 473 ? 2.591 -49.363 29.044 1.00 40.77 473 ASN A N 1
ATOM 2590 C CA . ASN A 1 473 ? 2.205 -49.950 30.318 1.00 42.15 473 ASN A CA 1
ATOM 2591 C C . ASN A 1 473 ? 3.460 -50.446 31.015 1.00 42.66 473 ASN A C 1
ATOM 2592 O O . ASN A 1 473 ? 4.170 -51.268 30.467 1.00 42.68 473 ASN A O 1
ATOM 2597 N N . MET A 1 474 ? 3.724 -49.951 32.225 1.00 43.93 474 MET A N 1
ATOM 2598 C CA . MET A 1 474 ? 4.985 -50.240 32.896 1.00 44.98 474 MET A CA 1
ATOM 2599 C C . MET A 1 474 ? 4.739 -50.828 34.292 1.00 45.85 474 MET A C 1
ATOM 2600 O O . MET A 1 474 ? 3.890 -50.328 35.032 1.00 45.22 474 MET A O 1
ATOM 2605 N N . LEU A 1 475 ? 5.496 -51.878 34.640 1.00 45.51 475 LEU A N 1
ATOM 2606 C CA . LEU A 1 475 ? 5.486 -52.437 35.984 1.00 46.39 475 LEU A CA 1
ATOM 2607 C C . LEU A 1 475 ? 6.921 -52.515 36.484 1.00 46.33 475 LEU A C 1
ATOM 2608 O O . LEU A 1 475 ? 7.739 -53.128 35.813 1.00 43.75 475 LEU A O 1
ATOM 2613 N N . GLN A 1 476 ? 7.193 -51.924 37.669 1.00 46.61 476 GLN A N 1
ATOM 2614 C CA . GLN A 1 476 ? 8.548 -51.800 38.195 1.00 44.89 476 GLN A CA 1
ATOM 2615 C C . GLN A 1 476 ? 8.627 -52.353 39.613 1.00 45.27 476 GLN A C 1
ATOM 2616 O O . GLN A 1 476 ? 7.807 -51.999 40.443 1.00 45.25 476 GLN A O 1
ATOM 2622 N N . ALA A 1 477 ? 9.653 -53.175 39.874 1.00 46.40 477 ALA A N 1
ATOM 2623 C CA . ALA A 1 477 ? 9.943 -53.707 41.199 1.00 46.83 477 ALA A CA 1
ATOM 2624 C C . ALA A 1 477 ? 11.335 -53.261 41.632 1.00 47.08 477 ALA A C 1
ATOM 2625 O O . ALA A 1 477 ? 12.294 -53.442 40.885 1.00 45.36 477 ALA A O 1
ATOM 2627 N N . GLU A 1 478 ? 11.413 -52.660 42.831 1.00 49.17 478 GLU A N 1
ATOM 2628 C CA . GLU A 1 478 ? 12.661 -52.209 43.436 1.00 50.19 478 GLU A CA 1
ATOM 2629 C C . GLU A 1 478 ? 12.921 -53.063 44.667 1.00 48.57 478 GLU A C 1
ATOM 2630 O O . GLU A 1 478 ? 12.140 -53.036 45.592 1.00 47.38 478 GLU A O 1
ATOM 2636 N N . PHE A 1 479 ? 13.998 -53.844 44.655 1.00 49.37 479 PHE A N 1
ATOM 2637 C CA . PHE A 1 479 ? 14.251 -54.791 45.727 1.00 49.68 479 PHE A CA 1
ATOM 2638 C C . PHE A 1 479 ? 15.733 -55.139 45.762 1.00 49.61 479 PHE A C 1
ATOM 2639 O O . PHE A 1 479 ? 16.434 -54.965 44.779 1.00 49.45 479 PHE A O 1
ATOM 2647 N N . ALA A 1 480 ? 16.190 -55.666 46.903 1.00 50.77 480 ALA A N 1
ATOM 2648 C CA . ALA A 1 480 ? 17.562 -56.127 47.059 1.00 49.95 480 ALA A CA 1
ATOM 2649 C C . ALA A 1 480 ? 17.606 -57.654 47.083 1.00 49.69 480 ALA A C 1
ATOM 2650 O O . ALA A 1 480 ? 16.663 -58.305 47.506 1.00 50.54 480 ALA A O 1
ATOM 2652 N N . THR A 1 481 ? 18.700 -58.203 46.564 1.00 49.87 481 THR A N 1
ATOM 2653 C CA . THR A 1 481 ? 19.020 -59.615 46.631 1.00 51.44 481 THR A CA 1
ATOM 2654 C C . THR A 1 481 ? 20.419 -59.704 47.213 1.00 53.42 481 THR A C 1
ATOM 2655 O O . THR A 1 481 ? 21.392 -59.668 46.459 1.00 53.42 481 THR A O 1
ATOM 2659 N N . GLY A 1 482 ? 20.513 -59.790 48.545 1.00 55.44 482 GLY A N 1
ATOM 2660 C CA . GLY A 1 482 ? 21.801 -59.664 49.198 1.00 55.77 482 GLY A CA 1
ATOM 2661 C C . GLY A 1 482 ? 22.370 -58.276 48.921 1.00 55.52 482 GLY A C 1
ATOM 2662 O O . GLY A 1 482 ? 21.693 -57.272 49.114 1.00 55.04 482 GLY A O 1
ATOM 2663 N N . ALA A 1 483 ? 23.578 -58.215 48.370 1.00 56.37 483 ALA A N 1
ATOM 2664 C CA . ALA A 1 483 ? 24.235 -56.932 48.213 1.00 57.39 483 ALA A CA 1
ATOM 2665 C C . ALA A 1 483 ? 23.865 -56.228 46.909 1.00 57.21 483 ALA A C 1
ATOM 2666 O O . ALA A 1 483 ? 24.410 -55.159 46.635 1.00 59.53 483 ALA A O 1
ATOM 2668 N N . ALA A 1 484 ? 22.998 -56.804 46.071 1.00 56.30 484 ALA A N 1
ATOM 2669 C CA . ALA A 1 484 ? 22.633 -56.133 44.8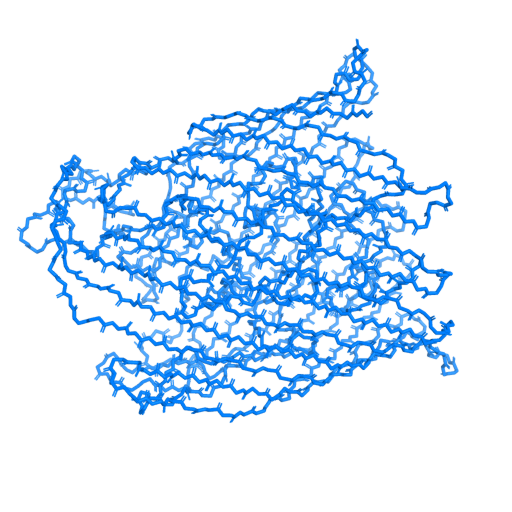30 1.00 54.34 484 ALA A CA 1
ATOM 2670 C C . ALA A 1 484 ? 21.265 -55.483 44.991 1.00 53.75 484 ALA A C 1
ATOM 2671 O O . ALA A 1 484 ? 20.360 -56.110 45.511 1.00 53.15 484 ALA A O 1
ATOM 2673 N N . ARG A 1 485 ? 21.130 -54.227 44.539 1.00 54.34 485 ARG A N 1
ATOM 2674 C CA . ARG A 1 485 ? 19.842 -53.547 44.471 1.00 53.51 485 ARG A CA 1
ATOM 2675 C C . ARG A 1 485 ? 19.372 -53.617 43.024 1.00 51.50 485 ARG A C 1
ATOM 2676 O O . ARG A 1 485 ? 20.148 -53.341 42.115 1.00 52.20 485 ARG A O 1
ATOM 2684 N N . HIS A 1 486 ? 18.129 -54.036 42.816 1.00 49.75 486 HIS A N 1
ATOM 2685 C CA . HIS A 1 486 ? 17.566 -54.154 41.485 1.00 47.65 486 HIS A CA 1
ATOM 2686 C C . HIS A 1 486 ? 16.457 -53.124 41.324 1.00 48.21 486 HIS A C 1
ATOM 2687 O O . HIS A 1 486 ? 15.666 -52.910 42.247 1.00 49.50 486 HIS A O 1
ATOM 2694 N N . THR A 1 487 ? 16.445 -52.467 40.161 1.00 46.59 487 THR A N 1
ATOM 2695 C CA . THR A 1 487 ? 15.278 -51.745 39.703 1.00 46.40 487 THR A CA 1
ATOM 2696 C C . THR A 1 487 ? 14.817 -52.451 38.430 1.00 46.48 487 THR A C 1
ATOM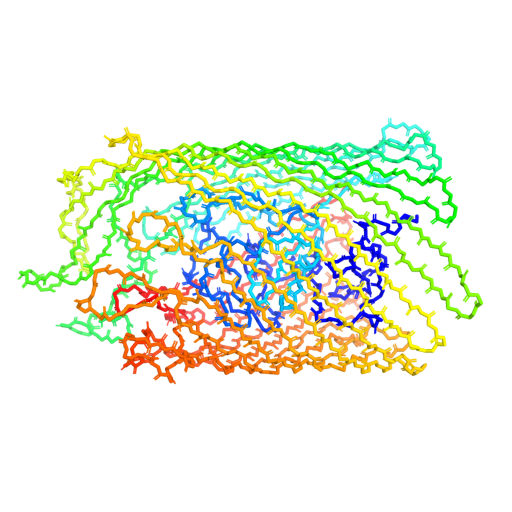 2697 O O . THR A 1 487 ? 15.434 -52.311 37.371 1.00 44.16 487 THR A O 1
ATOM 2701 N N . LEU A 1 488 ? 13.773 -53.279 38.574 1.00 46.99 488 LEU A N 1
ATOM 2702 C CA . LEU A 1 488 ? 13.402 -54.247 37.552 1.00 46.25 488 LEU A CA 1
ATOM 2703 C C . LEU A 1 488 ? 12.103 -53.806 36.900 1.00 43.98 488 LEU A C 1
ATOM 2704 O O . LEU A 1 488 ? 11.073 -53.762 37.551 1.00 43.21 488 LEU A O 1
ATOM 2709 N N . LEU A 1 489 ? 12.192 -53.453 35.614 1.00 44.21 489 LEU A N 1
ATOM 2710 C CA . LEU A 1 489 ? 11.061 -52.929 34.861 1.00 43.13 489 LEU A CA 1
ATOM 2711 C C . LEU A 1 489 ? 10.684 -53.887 33.727 1.00 42.16 489 LEU A C 1
ATOM 2712 O O . LEU A 1 489 ? 11.515 -54.399 32.985 1.00 40.95 489 LEU A O 1
ATOM 2717 N N . THR A 1 490 ? 9.385 -54.119 33.626 1.00 43.88 490 THR A N 1
ATOM 2718 C CA . THR A 1 490 ? 8.780 -54.860 32.540 1.00 45.59 490 THR A CA 1
ATOM 2719 C C . THR A 1 490 ? 7.697 -53.982 31.938 1.00 44.06 490 THR A C 1
ATOM 2720 O O . THR A 1 490 ? 6.978 -53.295 32.648 1.00 43.37 490 THR A O 1
ATOM 2724 N N . GLY A 1 491 ? 7.592 -53.993 30.612 1.00 44.81 491 GLY A N 1
ATOM 2725 C CA . GLY A 1 491 ? 6.598 -53.158 29.967 1.00 42.98 491 GLY A CA 1
ATOM 2726 C C . GLY A 1 491 ? 6.032 -53.732 28.670 1.00 41.67 491 GLY A C 1
ATOM 2727 O O . GLY A 1 491 ? 6.572 -54.626 28.028 1.00 40.19 491 GLY A O 1
ATOM 2728 N N . LEU A 1 492 ? 4.908 -53.137 28.295 1.00 42.02 492 LEU A N 1
ATOM 2729 C CA . LEU A 1 492 ? 4.164 -53.492 27.104 1.00 43.13 492 LEU A CA 1
ATOM 2730 C C . LEU A 1 492 ? 3.656 -52.186 26.510 1.00 41.74 492 LEU A C 1
ATOM 2731 O O . LEU A 1 492 ? 2.946 -51.450 27.193 1.00 40.01 492 LEU A O 1
ATOM 2736 N N . ASP A 1 493 ? 4.089 -51.871 25.280 1.00 40.10 493 ASP A N 1
ATOM 2737 C CA . ASP A 1 493 ? 3.626 -50.653 24.641 1.00 40.45 493 ASP A CA 1
ATOM 2738 C C . ASP A 1 493 ? 3.034 -50.948 23.262 1.00 40.96 493 ASP A C 1
ATOM 2739 O O . ASP A 1 493 ? 3.268 -51.979 22.642 1.00 40.35 493 ASP A O 1
ATOM 2744 N N . TYR A 1 494 ? 2.225 -50.013 22.786 1.00 40.84 494 TYR A N 1
ATOM 2745 C CA . TYR A 1 494 ? 1.435 -50.272 21.614 1.00 41.83 494 TYR A CA 1
ATOM 2746 C C . TYR A 1 494 ? 1.284 -48.959 20.874 1.00 40.40 494 TYR A C 1
ATOM 2747 O O . TYR A 1 494 ? 0.894 -47.977 21.477 1.00 38.34 494 TYR A O 1
ATOM 2756 N N . GLN A 1 495 ? 1.644 -48.974 19.586 1.00 41.06 495 GLN A N 1
ATOM 2757 C CA . GLN A 1 495 ? 1.435 -47.845 18.693 1.00 40.52 495 GLN A CA 1
ATOM 2758 C C . GLN A 1 495 ? 0.554 -48.298 17.515 1.00 40.93 495 GLN A C 1
ATOM 2759 O O . GLN A 1 495 ? 0.734 -49.370 16.948 1.00 40.50 495 GLN A O 1
ATOM 2765 N N . ARG A 1 496 ? -0.406 -47.469 17.132 1.00 41.26 496 ARG A N 1
ATOM 2766 C CA . ARG A 1 496 ? -1.218 -47.735 15.962 1.00 43.75 496 ARG A CA 1
ATOM 2767 C C . ARG A 1 496 ? -1.439 -46.414 15.234 1.00 42.24 496 ARG A C 1
ATOM 2768 O O . ARG A 1 496 ? -1.906 -45.457 15.854 1.00 41.17 496 ARG A O 1
ATOM 2776 N N . ARG A 1 497 ? -1.080 -46.378 13.939 1.00 40.01 497 ARG A N 1
ATOM 2777 C CA . ARG A 1 497 ? -1.150 -45.149 13.165 1.00 39.51 497 ARG A CA 1
ATOM 2778 C C . ARG A 1 497 ? -1.880 -45.393 11.848 1.00 38.56 497 ARG A C 1
ATOM 2779 O O . ARG A 1 497 ? -1.700 -46.419 11.213 1.00 38.23 497 ARG A O 1
ATOM 2787 N N . ARG A 1 498 ? -2.706 -44.428 11.450 1.00 40.70 498 ARG A N 1
ATOM 2788 C CA . ARG A 1 498 ? -3.397 -44.461 10.169 1.00 42.30 498 ARG A CA 1
ATOM 2789 C C . ARG A 1 498 ? -3.261 -43.083 9.541 1.00 40.45 498 ARG A C 1
ATOM 2790 O O . ARG A 1 498 ? -3.630 -42.094 10.159 1.00 37.89 498 ARG A O 1
ATOM 2798 N N . THR A 1 499 ? -2.723 -43.050 8.312 1.00 40.94 499 THR A N 1
ATOM 2799 C CA . THR A 1 499 ? -2.568 -41.798 7.589 1.00 41.86 499 THR A CA 1
ATOM 2800 C C . THR A 1 499 ? -3.288 -41.889 6.242 1.00 41.71 499 THR A C 1
ATOM 2801 O O . THR A 1 499 ? -2.935 -42.708 5.405 1.00 42.14 499 THR A O 1
ATOM 2805 N N . VAL A 1 500 ? -4.284 -41.030 6.028 1.00 42.13 500 VAL A N 1
ATOM 2806 C CA . VAL A 1 500 ? -4.985 -40.957 4.755 1.00 43.64 500 VAL A CA 1
ATOM 2807 C C . VAL A 1 500 ? -4.428 -39.769 3.977 1.00 42.65 500 VAL A C 1
ATOM 2808 O O . VAL A 1 500 ? -4.496 -38.645 4.442 1.00 42.81 500 VAL A O 1
ATOM 2812 N N . VAL A 1 501 ? -3.865 -40.017 2.795 1.00 43.39 501 VAL A N 1
ATOM 2813 C CA . VAL A 1 501 ? -3.180 -38.950 2.081 1.00 45.23 501 VAL A CA 1
ATOM 2814 C C . VAL A 1 501 ? -3.702 -38.851 0.641 1.00 45.69 501 VAL A C 1
ATOM 2815 O O . VAL A 1 501 ? -3.829 -39.834 -0.070 1.00 45.86 501 VAL A O 1
ATOM 2819 N N . ASP A 1 502 ? -4.004 -37.628 0.220 1.00 47.15 502 ASP A N 1
ATOM 2820 C CA . ASP A 1 502 ? -4.260 -37.323 -1.176 1.00 49.11 502 ASP A CA 1
ATOM 2821 C C . ASP A 1 502 ? -3.157 -36.404 -1.689 1.00 48.03 502 ASP A C 1
ATOM 2822 O O . ASP A 1 502 ? -3.093 -35.246 -1.309 1.00 47.97 502 ASP A O 1
ATOM 2827 N N . TRP A 1 503 ? -2.295 -36.930 -2.560 1.00 48.17 503 TRP A N 1
ATOM 2828 C CA . TRP A 1 503 ? -1.176 -36.170 -3.086 1.00 48.19 503 TRP A CA 1
ATOM 2829 C C . TRP A 1 503 ? -1.455 -35.726 -4.519 1.00 49.55 503 TRP A C 1
ATOM 2830 O O . TRP A 1 503 ? -2.046 -36.454 -5.319 1.00 50.76 503 TRP A O 1
ATOM 2841 N N . ARG A 1 504 ? -1.009 -34.506 -4.812 1.00 49.05 504 ARG A N 1
ATOM 2842 C CA . ARG A 1 504 ? -1.134 -33.913 -6.122 1.00 51.50 504 ARG A CA 1
ATOM 2843 C C . ARG A 1 504 ? 0.256 -33.405 -6.511 1.00 50.85 504 ARG A C 1
ATOM 2844 O O . ARG A 1 504 ? 1.090 -33.111 -5.657 1.00 47.32 504 ARG A O 1
ATOM 2852 N N . SER A 1 505 ? 0.530 -33.369 -7.814 1.00 51.37 505 SER A N 1
ATOM 2853 C CA . SER A 1 505 ? 1.831 -32.941 -8.309 1.00 51.14 505 SER A CA 1
ATOM 2854 C C . SER A 1 505 ? 1.659 -32.341 -9.703 1.00 53.07 505 SER A C 1
ATOM 2855 O O . SER A 1 505 ? 0.702 -32.649 -10.407 1.00 52.45 505 SER A O 1
ATOM 2858 N N . GLY A 1 506 ? 2.612 -31.505 -10.108 1.00 53.91 506 GLY A N 1
ATOM 2859 C CA . GLY A 1 506 ? 2.574 -30.963 -11.450 1.00 54.80 506 GLY A CA 1
ATOM 2860 C C . GLY A 1 506 ? 3.797 -30.124 -11.779 1.00 54.17 506 GLY A C 1
ATOM 2861 O O . GLY A 1 506 ? 4.734 -30.047 -10.993 1.00 51.79 506 GLY A O 1
ATOM 2862 N N . SER A 1 507 ? 3.738 -29.500 -12.958 1.00 55.58 507 SER A N 1
ATOM 2863 C CA . SER A 1 507 ? 4.776 -28.606 -13.445 1.00 55.70 507 SER A CA 1
ATOM 2864 C C . SER A 1 507 ? 4.271 -27.172 -13.323 1.00 54.65 507 SER A C 1
ATOM 2865 O O . SER A 1 507 ? 3.077 -26.923 -13.452 1.00 53.23 507 SER A O 1
ATOM 2868 N N . ALA A 1 508 ? 5.186 -26.240 -13.052 1.00 55.07 508 ALA A N 1
ATOM 2869 C CA . ALA A 1 508 ? 4.830 -24.837 -12.930 1.00 55.95 508 ALA A CA 1
ATOM 2870 C C . ALA A 1 508 ? 5.694 -23.991 -13.864 1.00 57.69 508 ALA A C 1
ATOM 2871 O O . ALA A 1 508 ? 6.650 -24.477 -14.460 1.00 56.80 508 ALA A O 1
ATOM 2873 N N . SER A 1 509 ? 5.352 -22.707 -13.973 1.00 59.95 509 SER A N 1
ATOM 2874 C CA . SER A 1 509 ? 6.113 -21.779 -14.787 1.00 61.63 509 SER A CA 1
ATOM 2875 C C . SER A 1 509 ? 7.508 -21.590 -14.199 1.00 63.27 509 SER A C 1
ATOM 2876 O O . SER A 1 509 ? 7.698 -21.642 -12.981 1.00 63.07 509 SER A O 1
ATOM 2879 N N . ALA A 1 510 ? 8.481 -21.371 -15.088 1.00 65.58 510 ALA A N 1
ATOM 2880 C CA . ALA A 1 510 ? 9.837 -21.062 -14.680 1.00 65.75 510 ALA A CA 1
ATOM 2881 C C . ALA A 1 510 ? 9.858 -19.685 -14.032 1.00 66.00 510 ALA A C 1
ATOM 2882 O O . ALA A 1 510 ? 9.074 -18.823 -14.405 1.00 65.02 510 ALA A O 1
ATOM 2884 N N . LEU A 1 511 ? 10.738 -19.500 -13.041 1.00 66.94 511 LEU A N 1
ATOM 2885 C CA . LEU A 1 511 ? 10.822 -18.236 -12.319 1.00 68.69 511 LEU A CA 1
ATOM 2886 C C . LEU A 1 511 ? 12.257 -17.717 -12.363 1.00 71.55 511 LEU A C 1
ATOM 2887 O O . LEU A 1 511 ? 13.186 -18.502 -12.197 1.00 71.95 511 LEU A O 1
ATOM 2892 N N . ASP A 1 512 ? 12.427 -16.395 -12.546 1.00 74.56 512 ASP A N 1
ATOM 2893 C CA . ASP A 1 512 ? 13.743 -15.757 -12.519 1.00 76.60 512 ASP A CA 1
ATOM 2894 C C . ASP A 1 512 ? 14.261 -15.668 -11.080 1.00 76.32 512 ASP A C 1
ATOM 2895 O O . ASP A 1 512 ? 13.565 -15.110 -10.237 1.00 77.14 512 ASP A O 1
ATOM 2900 N N . ALA A 1 513 ? 15.477 -16.184 -10.814 1.00 76.19 513 ALA A N 1
ATOM 2901 C CA . ALA A 1 513 ? 16.003 -16.323 -9.454 1.00 75.24 513 ALA A CA 1
ATOM 2902 C C . ALA A 1 513 ? 16.409 -14.974 -8.859 1.00 76.55 513 ALA A C 1
ATOM 2903 O O . ALA A 1 513 ? 16.521 -14.846 -7.632 1.00 73.64 513 ALA A O 1
ATOM 2905 N N . PHE A 1 514 ? 16.716 -14.012 -9.737 1.00 79.68 514 PHE A N 1
ATOM 2906 C CA . PHE A 1 514 ? 17.090 -12.669 -9.325 1.00 82.00 514 PHE A CA 1
ATOM 2907 C C . PHE A 1 514 ? 16.115 -11.747 -10.038 1.00 85.73 514 PHE A C 1
ATOM 2908 O O . PHE A 1 514 ? 16.072 -11.762 -11.272 1.00 88.70 514 PHE A O 1
ATOM 2916 N N . ASN A 1 515 ? 15.309 -10.982 -9.290 1.00 86.19 515 ASN A N 1
ATOM 2917 C CA . ASN A 1 515 ? 14.249 -10.183 -9.913 1.00 87.25 515 ASN A CA 1
ATOM 2918 C C . ASN A 1 515 ? 13.135 -11.094 -10.432 1.00 84.25 515 ASN A C 1
ATOM 2919 O O . ASN A 1 515 ? 13.022 -11.334 -11.629 1.00 83.52 515 ASN A O 1
ATOM 2924 N N . PRO A 1 516 ? 12.303 -11.664 -9.533 1.00 81.76 516 PRO A N 1
ATOM 2925 C CA . PRO A 1 516 ? 11.255 -12.602 -9.941 1.00 79.34 516 PRO A CA 1
ATOM 2926 C C . PRO A 1 516 ? 9.901 -11.945 -10.192 1.00 78.39 516 PRO A C 1
ATOM 2927 O O . PRO A 1 516 ? 9.565 -10.966 -9.536 1.00 78.92 516 PRO A O 1
ATOM 2931 N N . VAL A 1 517 ? 9.134 -12.484 -11.150 1.00 76.48 517 VAL A N 1
ATOM 2932 C CA . VAL A 1 517 ? 7.808 -11.955 -11.439 1.00 76.33 517 VAL A CA 1
ATOM 2933 C C . VAL A 1 517 ? 6.786 -13.034 -11.094 1.00 74.39 517 VAL A C 1
ATOM 2934 O O . VAL A 1 517 ? 6.786 -14.101 -11.702 1.00 74.30 517 VAL A O 1
ATOM 2938 N N . TYR A 1 518 ? 5.920 -12.746 -10.114 1.00 73.13 518 TYR A N 1
ATOM 2939 C CA . TYR A 1 518 ? 4.980 -13.724 -9.592 1.00 70.54 518 TYR A CA 1
ATOM 2940 C C . TYR A 1 518 ? 3.635 -13.529 -10.268 1.00 70.10 518 TYR A C 1
ATOM 2941 O O . TYR A 1 518 ? 3.388 -12.466 -10.806 1.00 73.79 518 TYR A O 1
ATOM 2950 N N . GLY A 1 519 ? 2.781 -14.550 -10.214 1.00 68.63 519 GLY A N 1
ATOM 2951 C CA . GLY A 1 519 ? 1.424 -14.476 -10.732 1.00 69.36 519 GLY A CA 1
ATOM 2952 C C . GLY A 1 519 ? 1.154 -15.476 -11.854 1.00 70.31 519 GLY A C 1
ATOM 2953 O O . GLY A 1 519 ? 0.007 -15.658 -12.244 1.00 71.46 519 GLY A O 1
ATOM 2954 N N . ASP A 1 520 ? 2.199 -16.102 -12.405 1.00 71.21 520 ASP A N 1
ATOM 2955 C CA . ASP A 1 520 ? 2.006 -17.218 -13.314 1.00 71.19 520 ASP A CA 1
ATOM 2956 C C . ASP A 1 520 ? 1.919 -18.503 -12.491 1.00 68.74 520 ASP A C 1
ATOM 2957 O O . ASP A 1 520 ? 2.887 -19.252 -12.373 1.00 67.06 520 ASP A O 1
ATOM 2962 N N . ASP A 1 521 ? 0.732 -18.752 -11.931 1.00 68.63 521 ASP A N 1
ATOM 2963 C CA . ASP A 1 521 ? 0.517 -19.841 -10.990 1.00 66.39 521 ASP A CA 1
ATOM 2964 C C . ASP A 1 521 ? -0.241 -21.026 -11.600 1.00 65.55 521 ASP A C 1
ATOM 2965 O O . ASP A 1 521 ? -0.752 -21.852 -10.848 1.00 66.39 521 ASP A O 1
ATOM 2970 N N . ALA A 1 522 ? -0.321 -21.123 -12.933 1.00 65.36 522 ALA A N 1
ATOM 2971 C CA . ALA A 1 522 ? -0.970 -22.242 -13.596 1.00 64.15 522 ALA A CA 1
ATOM 2972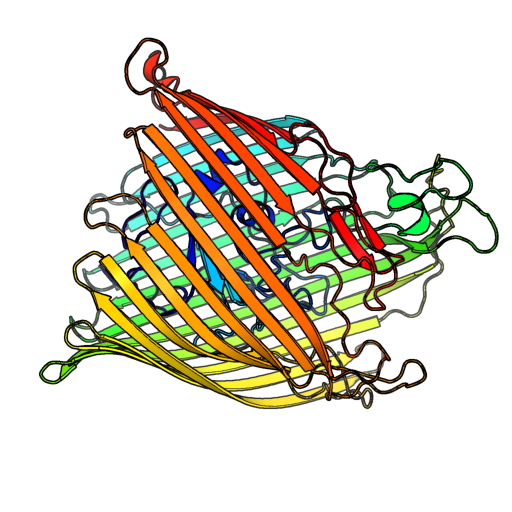 C C . ALA A 1 522 ? -0.129 -23.498 -13.408 1.00 62.11 522 ALA A C 1
ATOM 2973 O O . ALA A 1 522 ? 1.094 -23.445 -13.502 1.00 63.88 522 ALA A O 1
ATOM 2975 N N . ILE A 1 523 ? -0.781 -24.630 -13.136 1.00 60.39 523 ILE A N 1
ATOM 2976 C CA . ILE A 1 523 ? -0.062 -25.883 -12.937 1.00 57.91 523 ILE A CA 1
ATOM 2977 C C . ILE A 1 523 ? -0.556 -26.893 -13.972 1.00 56.54 523 ILE A C 1
ATOM 2978 O O . ILE A 1 523 ? -1.748 -26.999 -14.217 1.00 57.35 523 ILE A O 1
ATOM 2983 N N . SER A 1 524 ? 0.370 -27.616 -14.600 1.00 56.20 524 SER A N 1
ATOM 2984 C CA . SER A 1 524 ? 0.010 -28.761 -15.417 1.00 57.83 524 SER A CA 1
ATOM 2985 C C . SER A 1 524 ? 0.129 -29.992 -14.534 1.00 55.58 524 SER A C 1
ATOM 2986 O O . SER A 1 524 ? 1.237 -30.378 -14.199 1.00 55.97 524 SER A O 1
ATOM 2989 N N . TYR A 1 525 ? -1.002 -30.575 -14.139 1.00 55.22 525 TYR A N 1
ATOM 2990 C CA . TYR A 1 525 ? -1.007 -31.613 -13.122 1.00 54.07 525 TYR A CA 1
ATOM 2991 C C . TYR A 1 525 ? -0.589 -32.962 -13.693 1.00 53.43 525 TYR A C 1
ATOM 2992 O O . TYR A 1 525 ? -0.921 -33.298 -14.822 1.00 55.53 525 TYR A O 1
ATOM 3001 N N . PHE A 1 526 ? 0.128 -33.727 -12.869 1.00 52.49 526 PHE A N 1
ATOM 3002 C CA . PHE A 1 526 ? 0.466 -35.107 -13.158 1.00 52.34 526 PHE A CA 1
ATOM 3003 C C . PHE A 1 526 ? -0.621 -35.976 -12.535 1.00 49.16 526 PHE A C 1
ATOM 3004 O O . PHE A 1 526 ? -1.512 -35.463 -11.880 1.00 46.26 526 PHE A O 1
ATOM 3012 N N . PRO A 1 527 ? -0.635 -37.301 -12.771 1.00 50.16 527 PRO A N 1
ATOM 3013 C CA . PRO A 1 527 ? -1.552 -38.198 -12.062 1.00 50.58 527 PRO A CA 1
ATOM 3014 C C . PRO A 1 527 ? -1.492 -38.081 -10.539 1.00 49.72 527 PRO A C 1
ATOM 3015 O O . PRO A 1 527 ? -0.414 -38.084 -9.964 1.00 47.50 527 PRO A O 1
ATOM 3019 N N . ASP A 1 528 ? -2.665 -37.984 -9.912 1.00 50.49 528 ASP A N 1
ATOM 3020 C CA . ASP A 1 528 ? -2.788 -37.933 -8.466 1.00 49.98 528 ASP A CA 1
ATOM 3021 C C . ASP A 1 528 ? -2.221 -39.209 -7.855 1.00 49.67 528 ASP A C 1
ATOM 3022 O O . ASP A 1 528 ? -2.150 -40.247 -8.518 1.00 50.69 528 ASP A O 1
ATOM 3027 N N . ASP A 1 529 ? -1.865 -39.133 -6.570 1.00 46.95 529 ASP A N 1
ATOM 3028 C CA . ASP A 1 529 ? -1.375 -40.298 -5.865 1.00 48.04 529 ASP A CA 1
ATOM 3029 C C . ASP A 1 529 ? -2.003 -40.351 -4.471 1.00 45.56 529 ASP A C 1
ATOM 3030 O O . ASP A 1 529 ? -1.623 -39.600 -3.595 1.00 44.17 529 ASP A O 1
ATOM 3035 N N . ASN A 1 530 ? -2.961 -41.252 -4.262 1.00 46.76 530 ASN A N 1
ATOM 3036 C CA . ASN A 1 530 ? -3.674 -41.356 -3.000 1.00 45.30 530 ASN A CA 1
ATOM 3037 C C . ASN A 1 530 ? -3.353 -42.678 -2.303 1.00 45.88 530 ASN A C 1
ATOM 3038 O O . ASN A 1 530 ? -3.386 -43.742 -2.915 1.00 46.91 530 ASN A O 1
ATOM 3043 N N . HIS A 1 531 ? -3.056 -42.599 -1.000 1.00 45.12 531 HIS A N 1
ATOM 3044 C CA . HIS A 1 531 ? -2.718 -43.769 -0.208 1.00 45.43 531 HIS A CA 1
ATOM 3045 C C . HIS A 1 531 ? -3.385 -43.719 1.170 1.00 44.20 531 HIS A C 1
ATOM 3046 O O . HIS A 1 531 ? -3.695 -42.670 1.733 1.00 41.63 531 HIS A O 1
ATOM 3053 N N . THR A 1 532 ? -3.556 -44.905 1.745 1.00 45.42 532 THR A N 1
ATOM 3054 C CA . THR A 1 532 ? -3.884 -45.049 3.148 1.00 44.42 532 THR A CA 1
ATOM 3055 C C . THR A 1 532 ? -2.745 -45.866 3.738 1.00 43.32 532 THR A C 1
ATOM 3056 O O . THR A 1 532 ? -2.553 -47.004 3.325 1.00 43.51 532 THR A O 1
ATOM 3060 N N . ARG A 1 533 ? -1.996 -45.239 4.659 1.00 43.60 533 ARG A N 1
ATOM 3061 C CA . ARG A 1 533 ? -0.835 -45.825 5.320 1.00 42.57 533 ARG A CA 1
ATOM 3062 C C . ARG A 1 533 ? -1.197 -46.252 6.737 1.00 42.15 533 ARG A C 1
ATOM 3063 O O . ARG A 1 533 ? -1.815 -45.503 7.496 1.00 42.24 533 ARG A O 1
ATOM 3071 N N . ARG A 1 534 ? -0.780 -47.464 7.094 1.00 42.46 534 ARG A N 1
ATOM 3072 C CA . ARG A 1 534 ? -1.039 -47.978 8.426 1.00 43.34 534 ARG A CA 1
ATOM 3073 C C . ARG A 1 534 ? 0.249 -48.552 9.009 1.00 42.56 534 ARG A C 1
ATOM 3074 O O . ARG A 1 534 ? 1.074 -49.130 8.308 1.00 41.63 534 ARG A O 1
ATOM 3082 N N . LEU A 1 535 ? 0.423 -48.330 10.312 1.00 41.97 535 LEU A N 1
ATOM 3083 C CA . LEU A 1 535 ? 1.547 -48.874 11.051 1.00 41.19 535 LEU A CA 1
ATOM 3084 C C . LEU A 1 535 ? 1.033 -49.318 12.417 1.00 41.22 535 LEU A C 1
ATOM 3085 O O . LEU A 1 535 ? 0.319 -48.586 13.102 1.00 39.03 535 LEU A O 1
ATOM 3090 N N . GLU A 1 536 ? 1.472 -50.503 12.818 1.00 42.53 536 GLU A N 1
ATOM 3091 C CA . GLU A 1 536 ? 1.172 -51.040 14.130 1.00 44.34 536 GLU A CA 1
ATOM 3092 C C . GLU A 1 536 ? 2.471 -51.550 14.757 1.00 42.02 536 GLU A C 1
ATOM 3093 O O . GLU A 1 536 ? 3.217 -52.275 14.113 1.00 41.54 536 GLU A O 1
ATOM 3099 N N . GLN A 1 537 ? 2.737 -51.200 16.016 1.00 40.01 537 GLN A N 1
ATOM 3100 C CA . GLN A 1 537 ? 3.882 -51.774 16.710 1.00 40.77 537 GLN A CA 1
ATOM 3101 C C . GLN A 1 537 ? 3.486 -52.169 18.134 1.00 40.04 537 GLN A C 1
ATOM 3102 O O . GLN A 1 537 ? 2.927 -51.373 18.874 1.00 37.80 537 GLN A O 1
ATOM 3108 N N . THR A 1 538 ? 3.789 -53.422 18.489 1.00 41.55 538 THR A N 1
ATOM 3109 C CA . THR A 1 538 ? 3.618 -53.934 19.835 1.00 42.24 538 THR A CA 1
ATOM 3110 C C . THR A 1 538 ? 4.987 -54.324 20.372 1.00 41.38 538 THR A C 1
ATOM 3111 O O . THR A 1 538 ? 5.682 -55.111 19.744 1.00 43.62 538 THR A O 1
ATOM 3115 N N . GLY A 1 539 ? 5.355 -53.779 21.528 1.00 39.95 539 GLY A N 1
ATOM 3116 C CA . GLY A 1 539 ? 6.635 -54.073 22.147 1.00 40.05 539 GLY A CA 1
ATOM 3117 C C . GLY A 1 539 ? 6.458 -54.623 23.563 1.00 39.75 539 GLY A C 1
ATOM 3118 O O . GLY A 1 539 ? 5.609 -54.177 24.330 1.00 38.68 539 GLY A O 1
ATOM 3119 N N . VAL A 1 540 ? 7.263 -55.630 23.874 1.00 41.27 540 VAL A N 1
ATOM 3120 C CA . VAL A 1 540 ? 7.381 -56.176 25.212 1.00 42.71 540 VAL A CA 1
ATOM 3121 C C . VAL A 1 540 ? 8.853 -56.041 25.598 1.00 42.34 540 VAL A C 1
ATOM 3122 O O . VAL A 1 540 ? 9.724 -56.512 24.883 1.00 41.74 540 VAL A O 1
ATOM 3126 N N . TYR A 1 541 ? 9.130 -55.357 26.707 1.00 42.89 541 TYR A N 1
ATOM 3127 C CA . TYR A 1 541 ? 10.504 -55.111 27.100 1.00 43.20 541 TYR A CA 1
ATOM 3128 C C . TYR A 1 541 ? 10.722 -55.373 28.589 1.00 44.27 541 TYR A C 1
ATOM 3129 O O . TYR A 1 541 ? 9.807 -55.346 29.408 1.00 43.30 541 TYR A O 1
ATOM 3138 N N . LEU A 1 542 ? 11.981 -55.639 28.920 1.00 44.92 542 LEU A N 1
ATOM 3139 C CA . LEU A 1 542 ? 12.392 -55.933 30.280 1.00 45.71 542 LEU A CA 1
ATOM 3140 C C . LEU A 1 542 ? 13.741 -55.259 30.532 1.00 44.71 542 LEU A C 1
ATOM 3141 O O . LEU A 1 542 ? 14.622 -55.318 29.685 1.00 42.75 542 LEU A O 1
ATOM 3146 N N . GLN A 1 543 ? 13.888 -54.618 31.697 1.00 45.05 543 GLN A N 1
ATOM 3147 C CA . GLN A 1 543 ? 15.142 -53.978 32.076 1.00 44.60 543 GLN A CA 1
ATOM 3148 C C . GLN A 1 543 ? 15.463 -54.248 33.553 1.00 44.20 543 GLN A C 1
ATOM 3149 O O . GLN A 1 543 ? 14.568 -54.211 34.395 1.00 42.72 543 GLN A O 1
ATOM 3155 N N . ASP A 1 544 ? 16.754 -54.475 33.849 1.00 45.10 544 ASP A N 1
ATOM 3156 C CA . ASP A 1 544 ? 17.239 -54.490 35.221 1.00 45.33 544 ASP A CA 1
ATOM 3157 C C . ASP A 1 544 ? 18.383 -53.491 35.398 1.00 43.75 544 ASP A C 1
ATOM 3158 O O . ASP A 1 544 ? 19.404 -53.581 34.737 1.00 43.55 544 ASP A O 1
ATOM 3163 N N . LEU A 1 545 ? 18.192 -52.532 36.310 1.00 45.02 545 LEU A N 1
ATOM 3164 C CA . LEU A 1 545 ? 19.253 -51.642 36.770 1.00 44.63 545 LEU A CA 1
ATOM 3165 C C . LEU A 1 545 ? 19.781 -52.188 38.100 1.00 45.65 545 LEU A C 1
ATOM 3166 O O . LEU A 1 545 ? 19.072 -52.171 39.098 1.00 45.33 545 LEU A O 1
ATOM 3171 N N . ILE A 1 546 ? 20.996 -52.750 38.078 1.00 47.24 546 ILE A N 1
ATOM 3172 C CA . ILE A 1 546 ? 21.583 -53.391 39.242 1.00 48.72 546 ILE A CA 1
ATOM 3173 C C . ILE A 1 546 ? 22.708 -52.516 39.791 1.00 49.36 546 ILE A C 1
ATOM 3174 O O . ILE A 1 546 ? 23.712 -52.278 39.120 1.00 47.38 546 ILE A O 1
ATOM 3179 N N . ASP A 1 547 ? 22.530 -52.078 41.048 1.00 50.39 547 ASP A N 1
ATOM 3180 C CA . ASP A 1 547 ? 23.533 -51.324 41.777 1.00 50.86 547 ASP A CA 1
ATOM 3181 C C . ASP A 1 547 ? 24.154 -52.266 42.790 1.00 50.79 547 ASP A C 1
ATOM 3182 O O . ASP A 1 547 ? 23.450 -52.782 43.639 1.00 53.30 547 ASP A O 1
ATOM 3187 N N . ILE A 1 548 ? 25.453 -52.518 42.672 1.00 52.22 548 ILE A N 1
ATOM 3188 C CA . ILE A 1 548 ? 26.183 -53.319 43.645 1.00 54.62 548 ILE A CA 1
ATOM 3189 C C . ILE A 1 548 ? 27.512 -52.621 43.940 1.00 56.00 548 ILE A C 1
ATOM 3190 O O . ILE A 1 548 ? 28.337 -52.425 43.043 1.00 56.17 548 ILE A O 1
ATOM 3195 N N . ASP A 1 549 ? 27.719 -52.251 45.212 1.00 58.27 549 ASP A N 1
ATOM 3196 C CA . ASP A 1 549 ? 28.885 -51.471 45.607 1.00 60.27 549 ASP A CA 1
ATOM 3197 C C . ASP A 1 549 ? 28.892 -50.190 44.773 1.00 58.25 549 ASP A C 1
ATOM 3198 O O . ASP A 1 549 ? 27.894 -49.487 44.753 1.00 57.68 549 ASP A O 1
ATOM 3203 N N . GLN A 1 550 ? 29.988 -49.900 44.066 1.00 58.10 550 GLN A N 1
ATOM 3204 C CA . GLN A 1 550 ? 30.077 -48.722 43.217 1.00 58.33 550 GLN A CA 1
ATOM 3205 C C . GLN A 1 550 ? 29.679 -49.023 41.771 1.00 54.37 550 GLN A C 1
ATOM 3206 O O . GLN A 1 550 ? 29.681 -48.118 40.944 1.00 51.76 550 GLN A O 1
ATOM 3212 N N . TRP A 1 551 ? 29.360 -50.282 41.461 1.00 53.99 551 TRP A N 1
ATOM 3213 C CA . TRP A 1 551 ? 28.955 -50.646 40.111 1.00 52.33 551 TRP A CA 1
ATOM 3214 C C . TRP A 1 551 ? 27.494 -50.298 39.866 1.00 49.66 551 TRP A C 1
ATOM 3215 O O . TRP A 1 551 ? 26.658 -50.531 40.724 1.00 48.78 551 TRP A O 1
ATOM 3226 N N . ARG A 1 552 ? 27.219 -49.755 38.677 1.00 49.48 552 ARG A N 1
ATOM 3227 C CA . ARG A 1 552 ? 25.867 -49.528 38.190 1.00 48.93 552 ARG A CA 1
ATOM 3228 C C . ARG A 1 552 ? 25.721 -50.244 36.847 1.00 48.13 552 ARG A C 1
ATOM 3229 O O . ARG A 1 552 ? 26.368 -49.876 35.869 1.00 49.30 552 ARG A O 1
ATOM 3237 N N . PHE A 1 553 ? 24.882 -51.283 36.812 1.00 46.93 553 PHE A N 1
ATOM 3238 C CA . PHE A 1 553 ? 24.730 -52.110 35.627 1.00 45.50 553 PHE A CA 1
ATOM 3239 C C . PHE A 1 553 ? 23.337 -51.910 35.031 1.00 45.38 553 PHE A C 1
ATOM 3240 O O . PHE A 1 553 ? 22.400 -51.604 35.761 1.00 43.79 553 PHE A O 1
ATOM 3248 N N . SER A 1 554 ? 23.249 -52.022 33.691 1.00 45.20 554 SER A N 1
ATOM 3249 C CA . SER A 1 554 ? 21.997 -51.913 32.955 1.00 44.52 554 SER A CA 1
ATOM 3250 C C . SER A 1 554 ? 21.867 -53.083 31.975 1.00 44.16 554 SER A C 1
ATOM 3251 O O . SER A 1 554 ? 22.737 -53.326 31.146 1.00 44.22 554 SER A O 1
ATOM 3254 N N . LEU A 1 555 ? 20.774 -53.828 32.098 1.00 44.54 555 LEU A N 1
ATOM 3255 C CA . LEU A 1 555 ? 20.501 -54.956 31.229 1.00 46.22 555 LEU A CA 1
ATOM 3256 C C . LEU A 1 555 ? 19.110 -54.753 30.632 1.00 45.27 555 LEU A C 1
ATOM 3257 O O . LEU A 1 555 ? 18.170 -54.446 31.357 1.00 43.58 555 LEU A O 1
ATOM 3262 N N . GLY A 1 556 ? 19.002 -54.872 29.300 1.00 45.41 556 GLY A N 1
ATOM 3263 C CA . GLY A 1 556 ? 17.761 -54.579 28.608 1.00 43.01 556 GLY A CA 1
ATOM 3264 C C . GLY A 1 556 ? 17.510 -55.543 27.452 1.00 44.69 556 GLY A C 1
ATOM 3265 O O . GLY A 1 556 ? 18.425 -55.872 26.686 1.00 45.93 556 GLY A O 1
ATOM 3266 N N . LEU A 1 557 ? 16.243 -55.930 27.298 1.00 44.03 557 LEU A N 1
ATOM 3267 C CA . LEU A 1 557 ? 15.818 -56.826 26.242 1.00 45.04 557 LEU A CA 1
ATOM 3268 C C . LEU A 1 557 ? 14.433 -56.413 25.780 1.00 44.15 557 LEU A C 1
ATOM 3269 O O . LEU A 1 557 ? 13.570 -56.154 26.610 1.00 44.88 557 LEU A O 1
ATOM 3274 N N . ARG A 1 558 ? 14.218 -56.384 24.466 1.00 43.52 558 ARG A N 1
ATOM 3275 C CA . ARG A 1 558 ? 12.926 -55.993 23.931 1.00 42.27 558 ARG A CA 1
ATOM 3276 C C . ARG A 1 558 ? 12.595 -56.786 22.671 1.00 43.50 558 ARG A C 1
ATOM 3277 O O . ARG A 1 558 ? 13.444 -57.085 21.834 1.00 42.93 558 ARG A O 1
ATOM 3285 N N . GLN A 1 559 ? 11.309 -57.090 22.551 1.00 45.62 559 GLN A N 1
ATOM 3286 C CA . GLN A 1 559 ? 10.745 -57.775 21.403 1.00 47.17 559 GLN A CA 1
ATOM 3287 C C . GLN A 1 559 ? 9.656 -56.887 20.804 1.00 45.61 559 GLN A C 1
ATOM 3288 O O . GLN A 1 559 ? 8.761 -56.433 21.510 1.00 44.64 559 GLN A O 1
ATOM 3294 N N . ASP A 1 560 ? 9.730 -56.661 19.487 1.00 46.19 560 ASP A N 1
ATOM 3295 C CA . ASP A 1 560 ? 8.757 -55.850 18.776 1.00 44.63 560 ASP A CA 1
ATOM 3296 C C . ASP A 1 560 ? 8.111 -56.676 17.671 1.00 44.53 560 ASP A C 1
ATOM 3297 O O . ASP A 1 560 ? 8.774 -57.384 16.942 1.00 44.63 560 ASP A O 1
ATOM 3302 N N . TRP A 1 561 ? 6.797 -56.567 17.565 1.00 45.42 561 TRP A N 1
ATOM 3303 C CA . TRP A 1 561 ? 6.066 -57.022 16.402 1.00 45.49 561 TRP A CA 1
ATOM 3304 C C . TRP A 1 561 ? 5.570 -55.796 15.655 1.00 44.15 561 TRP A C 1
ATOM 3305 O O . TRP A 1 561 ? 4.827 -54.992 16.222 1.00 44.62 561 TRP A O 1
ATOM 3316 N N . VAL A 1 562 ? 5.979 -55.671 14.393 1.00 44.48 562 VAL A N 1
ATOM 3317 C CA . VAL A 1 562 ? 5.608 -54.537 13.573 1.00 44.13 562 VAL A CA 1
ATOM 3318 C C . VAL A 1 562 ? 4.839 -55.013 12.349 1.00 45.62 562 VAL A C 1
ATOM 3319 O O . VAL A 1 562 ? 5.252 -55.929 11.645 1.00 44.97 562 VAL A O 1
ATOM 3323 N N . SER A 1 563 ? 3.720 -54.332 12.102 1.00 47.88 563 SER A N 1
ATOM 3324 C CA . SER A 1 563 ? 2.919 -54.489 10.898 1.00 48.20 563 SER A CA 1
ATOM 3325 C C . SER A 1 563 ? 2.783 -53.136 10.197 1.00 45.97 563 SER A C 1
ATOM 3326 O O . SER A 1 563 ? 2.456 -52.142 10.838 1.00 43.54 563 SER A O 1
ATOM 3329 N N . VAL A 1 564 ? 3.072 -53.119 8.884 1.00 46.30 564 VAL A N 1
ATOM 3330 C CA . VAL A 1 564 ? 3.039 -51.914 8.060 1.00 45.78 564 VAL A CA 1
ATOM 3331 C C . VAL A 1 564 ? 2.179 -52.161 6.813 1.00 46.76 564 VAL A C 1
ATOM 3332 O O . VAL A 1 564 ? 2.377 -53.131 6.081 1.00 46.17 564 VAL A O 1
ATOM 3336 N N . THR A 1 565 ? 1.222 -51.265 6.564 1.00 46.82 565 THR A N 1
ATOM 3337 C CA . THR A 1 565 ? 0.400 -51.374 5.372 1.00 48.58 565 THR A CA 1
ATOM 3338 C C . THR A 1 565 ? 0.404 -50.092 4.543 1.00 46.63 565 THR A C 1
ATOM 3339 O O . THR A 1 565 ? 0.386 -48.982 5.069 1.00 44.90 565 THR A O 1
ATOM 3343 N N . ASP A 1 566 ? 0.356 -50.294 3.226 1.00 47.48 566 ASP A N 1
ATOM 3344 C CA . ASP A 1 566 ? 0.236 -49.207 2.265 1.00 49.34 566 ASP A CA 1
ATOM 3345 C C . ASP A 1 566 ? -0.785 -49.588 1.200 1.00 48.46 566 ASP A C 1
ATOM 3346 O O . ASP A 1 566 ? -0.495 -50.398 0.352 1.00 50.03 566 ASP A O 1
ATOM 3351 N N . LYS A 1 567 ? -1.987 -49.030 1.279 1.00 48.38 567 LYS A N 1
ATOM 3352 C CA . LYS A 1 567 ? -2.996 -49.249 0.262 1.00 49.15 567 LYS A CA 1
ATOM 3353 C C . LYS A 1 567 ? -2.909 -48.077 -0.698 1.00 47.39 567 LYS A C 1
ATOM 3354 O O . LYS A 1 567 ? -3.040 -46.937 -0.277 1.00 43.37 567 LYS A O 1
ATOM 3360 N N . ASN A 1 568 ? -2.677 -48.385 -1.978 1.00 49.80 568 ASN A N 1
ATOM 3361 C CA . ASN A 1 568 ? -2.709 -47.367 -3.012 1.00 49.07 568 ASN A CA 1
ATOM 3362 C C . ASN A 1 568 ? -4.162 -47.201 -3.428 1.00 48.74 568 ASN A C 1
ATOM 3363 O O . ASN A 1 568 ? -4.701 -48.078 -4.082 1.00 51.69 568 ASN A O 1
ATOM 3368 N N . ARG A 1 569 ? -4.785 -46.089 -3.044 1.00 46.66 569 ARG A N 1
ATOM 3369 C CA . ARG A 1 569 ? -6.195 -45.902 -3.333 1.00 48.97 569 ARG A CA 1
ATOM 3370 C C . ARG A 1 569 ? -6.415 -45.531 -4.809 1.00 50.81 569 ARG A C 1
ATOM 3371 O O . ARG A 1 569 ? -7.535 -45.638 -5.283 1.00 50.18 569 ARG A O 1
ATOM 3379 N N . SER A 1 570 ? -5.369 -45.080 -5.519 1.00 51.86 570 SER A N 1
ATOM 3380 C CA . SER A 1 570 ? -5.495 -44.783 -6.940 1.00 56.30 570 SER A CA 1
ATOM 3381 C C . SER A 1 570 ? -5.508 -46.071 -7.768 1.00 57.41 570 SER A C 1
ATOM 3382 O O . SER A 1 570 ? -6.234 -46.134 -8.751 1.00 59.23 570 SER A O 1
ATOM 3385 N N . THR A 1 571 ? -4.734 -47.093 -7.356 1.00 57.69 571 THR A N 1
ATOM 3386 C CA . THR A 1 571 ? -4.595 -48.335 -8.115 1.00 59.39 571 THR A CA 1
ATOM 3387 C C . THR A 1 571 ? -5.257 -49.524 -7.429 1.00 59.72 571 THR A C 1
ATOM 3388 O O . THR A 1 571 ? -5.452 -50.552 -8.069 1.00 61.32 571 THR A O 1
ATOM 3392 N N . GLY A 1 572 ? -5.538 -49.428 -6.127 1.00 58.56 572 GLY A N 1
ATOM 3393 C CA . GLY A 1 572 ? -6.155 -50.537 -5.417 1.00 58.27 572 GLY A CA 1
ATOM 3394 C C . GLY A 1 572 ? -5.141 -51.534 -4.865 1.00 58.22 572 GLY A C 1
ATOM 3395 O O . GLY A 1 572 ? -5.523 -52.394 -4.081 1.00 60.12 572 GLY A O 1
ATOM 3396 N N . SER A 1 573 ? -3.860 -51.419 -5.237 1.00 57.96 573 SER A N 1
ATOM 3397 C CA . SER A 1 573 ? -2.861 -52.389 -4.805 1.00 59.39 573 SER A CA 1
ATOM 3398 C C . SER A 1 573 ? -2.488 -52.143 -3.338 1.00 57.98 573 SER A C 1
ATOM 3399 O O . SER A 1 573 ? -2.362 -51.001 -2.899 1.00 55.31 573 SER A O 1
ATOM 3402 N N . LYS A 1 574 ? -2.277 -53.228 -2.581 1.00 59.41 574 LYS A N 1
ATOM 3403 C CA . LYS A 1 574 ? -1.986 -53.115 -1.154 1.00 58.65 574 LYS A CA 1
ATOM 3404 C C . LYS A 1 574 ? -0.713 -53.872 -0.827 1.00 57.29 574 LYS A C 1
ATOM 3405 O O . LYS A 1 574 ? -0.629 -55.048 -1.120 1.00 61.79 574 LYS A O 1
ATOM 3411 N N . ALA A 1 575 ? 0.243 -53.191 -0.204 1.00 54.89 575 ALA A N 1
ATOM 3412 C CA . ALA A 1 575 ? 1.461 -53.800 0.302 1.00 54.63 575 ALA A CA 1
ATOM 3413 C C . ALA A 1 575 ? 1.285 -54.144 1.785 1.00 55.15 575 ALA A C 1
ATOM 3414 O O . ALA A 1 575 ? 0.764 -53.344 2.559 1.00 51.76 575 ALA A O 1
ATOM 3416 N N . ASP A 1 576 ? 1.708 -55.354 2.167 1.00 57.91 576 ASP A N 1
ATOM 3417 C CA . ASP A 1 576 ? 1.757 -55.764 3.563 1.00 59.13 576 ASP A CA 1
ATOM 3418 C C . ASP A 1 576 ? 3.143 -56.283 3.928 1.00 60.33 576 ASP A C 1
ATOM 3419 O O . ASP A 1 576 ? 3.967 -56.636 3.073 1.00 61.98 576 ASP A O 1
ATOM 3424 N N . ASP A 1 577 ? 3.395 -56.265 5.235 1.00 58.73 577 ASP A N 1
ATOM 3425 C CA . ASP A 1 577 ? 4.665 -56.681 5.798 1.00 58.81 577 ASP A CA 1
ATOM 3426 C C . ASP A 1 577 ? 4.456 -56.775 7.310 1.00 55.78 577 ASP A C 1
ATOM 3427 O O . ASP A 1 577 ? 3.968 -55.832 7.925 1.00 50.49 577 ASP A O 1
ATOM 3432 N N . ASP A 1 578 ? 4.762 -57.954 7.860 1.00 57.07 578 ASP A N 1
ATOM 3433 C CA . ASP A 1 578 ? 4.778 -58.230 9.286 1.00 56.42 578 ASP A CA 1
ATOM 3434 C C . ASP A 1 578 ? 6.170 -58.739 9.632 1.00 55.76 578 ASP A C 1
ATOM 3435 O O . ASP A 1 578 ? 6.733 -59.548 8.900 1.00 57.04 578 ASP A O 1
ATOM 3440 N N . TRP A 1 579 ? 6.752 -58.249 10.719 1.00 52.66 579 TRP A N 1
ATOM 3441 C CA . TRP A 1 579 ? 7.960 -58.886 11.194 1.00 53.54 579 TRP A CA 1
ATOM 3442 C C . TRP A 1 579 ? 8.180 -58.565 12.662 1.00 52.71 579 TRP A C 1
ATOM 3443 O O . TRP A 1 579 ? 7.433 -57.803 13.268 1.00 49.85 579 TRP A O 1
ATOM 3454 N N . GLU A 1 580 ? 9.213 -59.198 13.214 1.00 53.81 580 GLU A N 1
ATOM 3455 C CA . GLU A 1 580 ? 9.559 -59.037 14.611 1.00 52.75 580 GLU A CA 1
ATOM 3456 C C . GLU A 1 580 ? 11.058 -58.798 14.743 1.00 51.12 580 GLU A C 1
ATOM 3457 O O . GLU A 1 580 ? 11.859 -59.365 14.006 1.00 51.66 580 GLU A O 1
ATOM 3463 N N . LYS A 1 581 ? 11.433 -57.922 15.674 1.00 49.44 581 LYS A N 1
ATOM 3464 C CA . LYS A 1 581 ? 12.833 -57.625 15.923 1.00 49.91 581 LYS A CA 1
ATOM 3465 C C . LYS A 1 581 ? 13.096 -57.721 17.419 1.00 50.72 581 LYS A C 1
ATOM 3466 O O . LYS A 1 581 ? 12.311 -57.212 18.229 1.00 48.71 581 LYS A O 1
ATOM 3472 N N . PHE A 1 582 ? 14.216 -58.371 17.768 1.00 51.22 582 PHE A N 1
ATOM 3473 C CA . PHE A 1 582 ? 14.745 -58.336 19.117 1.00 49.74 582 PHE A CA 1
ATOM 3474 C C . PHE A 1 582 ? 15.813 -57.251 19.196 1.00 48.21 582 PHE A C 1
ATOM 3475 O O . PHE A 1 582 ? 16.602 -57.097 18.270 1.00 48.31 582 PHE A O 1
ATOM 3483 N N . THR A 1 583 ? 15.837 -56.500 20.306 1.00 46.88 583 THR A N 1
ATOM 3484 C CA . THR A 1 583 ? 16.947 -55.599 20.568 1.00 47.30 583 THR A CA 1
ATOM 3485 C C . THR A 1 583 ? 17.391 -55.728 22.020 1.00 44.91 583 THR A C 1
ATOM 3486 O O . THR A 1 583 ? 16.605 -56.090 22.882 1.00 44.39 583 THR A O 1
ATOM 3490 N N . GLY A 1 584 ? 18.658 -55.397 22.254 1.00 44.11 584 GLY A N 1
ATOM 3491 C CA . GLY A 1 584 ? 19.284 -55.576 23.545 1.00 45.32 584 GLY A CA 1
ATOM 3492 C C . GLY A 1 584 ? 20.225 -54.422 23.864 1.00 44.85 584 GLY A C 1
ATOM 3493 O O . GLY A 1 584 ? 20.646 -53.686 22.974 1.00 45.92 584 GLY A O 1
ATOM 3494 N N . ARG A 1 585 ? 20.507 -54.264 25.155 1.00 44.06 585 ARG A N 1
ATOM 3495 C CA . ARG A 1 585 ? 21.429 -53.248 25.632 1.00 43.58 585 ARG A CA 1
ATOM 3496 C C . ARG A 1 585 ? 22.067 -53.730 26.935 1.00 43.73 585 ARG A C 1
ATOM 3497 O O . ARG A 1 585 ? 21.386 -54.255 27.802 1.00 43.39 585 ARG A O 1
ATOM 3505 N N . ILE A 1 586 ? 23.379 -53.561 27.043 1.00 45.14 586 ILE A N 1
ATOM 3506 C CA . ILE A 1 586 ? 24.109 -53.850 28.263 1.00 47.56 586 ILE A CA 1
ATOM 3507 C C . ILE A 1 586 ? 24.998 -52.647 28.563 1.00 46.72 586 ILE A C 1
ATOM 3508 O O . ILE A 1 586 ? 25.696 -52.155 27.684 1.00 46.72 586 ILE A O 1
ATOM 3513 N N . GLY A 1 587 ? 24.920 -52.151 29.797 1.00 46.01 587 GLY A N 1
ATOM 3514 C CA . GLY A 1 587 ? 25.732 -51.029 30.222 1.00 45.71 587 GLY A CA 1
ATOM 3515 C C . GLY A 1 587 ? 26.375 -51.317 31.574 1.00 45.81 587 GLY A C 1
ATOM 3516 O O . GLY A 1 587 ? 25.801 -52.015 32.406 1.00 44.48 587 GLY A O 1
ATOM 3517 N N . ALA A 1 588 ? 27.571 -50.755 31.766 1.00 46.32 588 ALA A N 1
ATOM 3518 C CA . ALA A 1 588 ? 28.331 -50.913 32.987 1.00 47.45 588 ALA A CA 1
ATOM 3519 C C . ALA A 1 588 ? 29.036 -49.601 33.298 1.00 48.39 588 ALA A C 1
ATOM 3520 O O . ALA A 1 588 ? 29.737 -49.083 32.434 1.00 49.92 588 ALA A O 1
ATOM 3522 N N . LEU A 1 589 ? 28.858 -49.098 34.528 1.00 47.63 589 LEU A N 1
ATOM 3523 C CA . LEU A 1 589 ? 29.462 -47.855 34.977 1.00 47.63 589 LEU A CA 1
ATOM 3524 C C . LEU A 1 589 ? 30.053 -48.044 36.377 1.00 48.70 589 LEU A C 1
ATOM 3525 O O . LEU A 1 589 ? 29.474 -48.716 37.216 1.00 49.21 589 LEU A O 1
ATOM 3530 N N . TYR A 1 590 ? 31.209 -47.428 36.641 1.00 50.34 590 TYR A N 1
ATOM 3531 C CA . TYR A 1 590 ? 31.815 -47.461 37.963 1.00 50.91 590 TYR A CA 1
ATOM 3532 C C . TYR A 1 590 ? 31.777 -46.063 38.571 1.00 50.20 590 TYR A C 1
ATOM 3533 O O . TYR A 1 590 ? 32.323 -45.136 37.998 1.00 48.95 590 TYR A O 1
ATOM 3542 N N . LEU A 1 591 ? 31.149 -45.935 39.747 1.00 51.72 591 LEU A N 1
ATOM 3543 C CA . LEU A 1 591 ? 31.016 -44.655 40.423 1.00 53.47 591 LEU A CA 1
ATOM 3544 C C . LEU A 1 591 ? 32.083 -44.518 41.518 1.00 56.98 591 LEU A C 1
ATOM 3545 O O . LEU A 1 591 ? 31.918 -44.969 42.654 1.00 58.16 591 LEU A O 1
ATOM 3550 N N . PHE A 1 592 ? 33.196 -43.865 41.179 1.00 57.92 592 PHE A N 1
ATOM 3551 C CA . PHE A 1 592 ? 34.146 -43.451 42.190 1.00 59.74 592 PHE A CA 1
ATOM 3552 C C . PHE A 1 592 ? 33.517 -42.381 43.069 1.00 59.49 592 PHE A C 1
ATOM 3553 O O . PHE A 1 592 ? 32.781 -41.533 42.589 1.00 59.26 592 PHE A O 1
ATOM 3561 N N . ASP A 1 593 ? 33.852 -42.391 44.353 1.00 61.34 593 ASP A N 1
ATOM 3562 C CA . ASP A 1 593 ? 33.174 -41.530 45.310 1.00 63.37 593 ASP A CA 1
ATOM 3563 C C . ASP A 1 593 ? 33.690 -40.089 45.251 1.00 63.41 593 ASP A C 1
ATOM 3564 O O . ASP A 1 593 ? 33.255 -39.267 46.047 1.00 64.62 593 ASP A O 1
ATOM 3569 N N . ASN A 1 594 ? 34.588 -39.760 44.310 1.00 62.33 594 ASN A N 1
ATOM 3570 C CA . ASN A 1 594 ? 34.966 -38.377 44.044 1.00 60.78 594 ASN A CA 1
ATOM 3571 C C . ASN A 1 594 ? 34.074 -37.753 42.964 1.00 58.70 594 ASN A C 1
ATOM 3572 O O . ASN A 1 594 ? 34.270 -36.596 42.604 1.00 59.90 594 ASN A O 1
ATOM 3577 N N . GLY A 1 595 ? 33.116 -38.505 42.415 1.00 55.96 595 GLY A N 1
ATOM 3578 C CA . GLY A 1 595 ? 32.231 -37.970 41.388 1.00 54.33 595 GLY A CA 1
ATOM 3579 C C . GLY A 1 595 ? 32.642 -38.339 39.963 1.00 53.38 595 GLY A C 1
ATOM 3580 O O . GLY A 1 595 ? 32.087 -37.801 39.012 1.00 53.73 595 GLY A O 1
ATOM 3581 N N . LEU A 1 596 ? 33.601 -39.254 39.806 1.00 54.12 596 LEU A N 1
ATOM 3582 C CA . LEU A 1 596 ? 34.089 -39.649 38.493 1.00 54.05 596 LEU A CA 1
ATOM 3583 C C . LEU A 1 596 ? 33.425 -40.973 38.127 1.00 52.23 596 LEU A C 1
ATOM 3584 O O . LEU A 1 596 ? 33.371 -41.875 38.959 1.00 51.92 596 LEU A O 1
ATOM 3589 N N . ALA A 1 597 ? 32.892 -41.071 36.899 1.00 50.66 597 ALA A N 1
ATOM 3590 C CA . ALA A 1 597 ? 32.180 -42.266 36.478 1.00 48.54 597 ALA A CA 1
ATOM 3591 C C . ALA A 1 597 ? 32.557 -42.643 35.049 1.00 49.15 597 ALA A C 1
ATOM 3592 O O . ALA A 1 597 ? 32.033 -42.092 34.083 1.00 51.42 597 ALA A O 1
ATOM 3594 N N . PRO A 1 598 ? 33.477 -43.602 34.851 1.00 49.27 598 PRO A N 1
ATOM 3595 C CA . PRO A 1 598 ? 33.668 -44.191 33.536 1.00 49.07 598 PRO A CA 1
ATOM 3596 C C . PRO A 1 598 ? 32.618 -45.265 33.301 1.00 47.99 598 PRO A C 1
ATOM 3597 O O . PRO A 1 598 ? 32.074 -45.826 34.250 1.00 45.98 598 PRO A O 1
ATOM 3601 N N . TYR A 1 599 ? 32.358 -45.537 32.019 1.00 48.35 599 TYR A N 1
ATOM 3602 C CA . TYR A 1 599 ? 31.349 -46.505 31.664 1.00 48.06 599 TYR A CA 1
ATOM 3603 C C . TYR A 1 599 ? 31.562 -46.982 30.234 1.00 48.57 599 TYR A C 1
ATOM 3604 O O . TYR A 1 599 ? 32.176 -46.301 29.423 1.00 47.80 599 TYR A O 1
ATOM 3613 N N . VAL A 1 600 ? 30.991 -48.161 29.958 1.00 49.62 600 VAL A N 1
ATOM 3614 C CA . VAL A 1 600 ? 30.906 -48.747 28.632 1.00 48.72 600 VAL A CA 1
ATOM 3615 C C . VAL A 1 600 ? 29.448 -49.117 28.376 1.00 48.56 600 VAL A C 1
ATOM 3616 O O . VAL A 1 600 ? 28.716 -49.480 29.285 1.00 47.57 600 VAL A O 1
ATOM 3620 N N . SER A 1 601 ? 29.035 -49.096 27.113 1.00 49.97 601 SER A N 1
ATOM 3621 C CA . SER A 1 601 ? 27.667 -49.436 26.778 1.00 47.94 601 SER A CA 1
ATOM 3622 C C . SER A 1 601 ? 27.613 -50.075 25.395 1.00 47.77 601 SER A C 1
ATOM 3623 O O . SER A 1 601 ? 28.326 -49.653 24.491 1.00 46.74 601 SER A O 1
ATOM 3626 N N . TYR A 1 602 ? 26.747 -51.088 25.258 1.00 47.62 602 TYR A N 1
ATOM 3627 C CA . TYR A 1 602 ? 26.400 -51.673 23.977 1.00 47.51 602 TYR A CA 1
ATOM 3628 C C . TYR A 1 602 ? 24.893 -51.533 23.784 1.00 46.28 602 TYR A C 1
ATOM 3629 O O . TYR A 1 602 ? 24.140 -51.864 24.688 1.00 45.57 602 TYR A O 1
ATOM 3638 N N . SER A 1 603 ? 24.458 -51.084 22.595 1.00 45.79 603 SER A N 1
ATOM 3639 C CA . SER A 1 603 ? 23.061 -50.734 22.379 1.00 44.40 603 SER A CA 1
ATOM 3640 C C . SER A 1 603 ? 22.639 -50.981 20.937 1.00 44.74 603 SER A C 1
ATOM 3641 O O . SER A 1 603 ? 23.445 -50.876 20.022 1.00 46.53 603 SER A O 1
ATOM 3644 N N . GLU A 1 604 ? 21.349 -51.261 20.737 1.00 44.15 604 GLU A N 1
ATOM 3645 C CA . GLU A 1 604 ? 20.827 -51.635 19.429 1.00 43.51 604 GLU A CA 1
ATOM 3646 C C . GLU A 1 604 ? 19.524 -50.895 19.116 1.00 43.05 604 GLU A C 1
ATOM 3647 O O . GLU A 1 604 ? 18.776 -50.485 20.001 1.00 40.64 604 GLU A O 1
ATOM 3653 N N . SER A 1 605 ? 19.252 -50.727 17.817 1.00 44.27 605 SER A N 1
ATOM 3654 C CA . SER A 1 605 ? 18.021 -50.096 17.386 1.00 42.27 605 SER A CA 1
ATOM 3655 C C . SER A 1 605 ? 17.572 -50.719 16.079 1.00 43.06 605 SER A C 1
ATOM 3656 O O . SER A 1 605 ? 18.350 -51.380 15.405 1.00 43.97 605 SER A O 1
ATOM 3659 N N . PHE A 1 606 ? 16.305 -50.489 15.740 1.00 42.79 606 PHE A N 1
ATOM 3660 C CA . PHE A 1 606 ? 15.796 -50.850 14.431 1.00 43.92 606 PHE A CA 1
ATOM 3661 C C . PHE A 1 606 ? 14.801 -49.786 13.993 1.00 42.50 606 PHE A C 1
ATOM 3662 O O . PHE A 1 606 ? 14.280 -49.039 14.813 1.00 40.87 606 PHE A O 1
ATOM 3670 N N . ASN A 1 607 ? 14.527 -49.750 12.689 1.00 43.96 607 ASN A N 1
ATOM 3671 C CA . ASN A 1 607 ? 13.524 -48.842 12.162 1.00 43.38 607 ASN A CA 1
ATOM 3672 C C . ASN A 1 607 ? 13.006 -49.389 10.838 1.00 44.33 607 ASN A C 1
ATOM 3673 O O . ASN A 1 607 ? 13.792 -49.859 10.021 1.00 42.68 607 ASN A O 1
ATOM 3678 N N . PRO A 1 608 ? 11.672 -49.374 10.595 1.00 45.55 608 PRO A N 1
ATOM 3679 C CA . PRO A 1 608 ? 11.134 -49.763 9.287 1.00 45.88 608 PRO A CA 1
ATOM 3680 C C . PRO A 1 608 ? 11.821 -49.017 8.149 1.00 45.60 608 PRO A C 1
ATOM 3681 O O . PRO A 1 608 ? 12.086 -47.827 8.267 1.00 44.11 608 PRO A O 1
ATOM 3685 N N . ASN A 1 609 ? 12.119 -49.748 7.071 1.00 47.77 609 ASN A N 1
ATOM 3686 C CA . ASN A 1 609 ? 12.824 -49.218 5.909 1.00 49.25 609 ASN A CA 1
ATOM 3687 C C . ASN A 1 609 ? 11.885 -48.365 5.055 1.00 50.20 609 ASN A C 1
ATOM 3688 O O . ASN A 1 609 ? 10.830 -48.835 4.616 1.00 51.39 609 ASN A O 1
ATOM 3693 N N . ALA A 1 610 ? 12.301 -47.147 4.744 1.00 50.13 610 ALA A N 1
ATOM 3694 C CA . ALA A 1 610 ? 11.479 -46.240 3.917 1.00 50.72 610 ALA A CA 1
ATOM 3695 C C . ALA A 1 610 ? 11.390 -46.698 2.465 1.00 52.92 610 ALA A C 1
ATOM 3696 O O . ALA A 1 610 ? 10.546 -46.151 1.746 1.00 55.29 610 ALA A O 1
ATOM 3698 N N . TYR A 1 611 ? 12.221 -47.644 2.053 1.00 53.73 611 TYR A N 1
ATOM 3699 C CA . TYR A 1 611 ? 12.280 -48.037 0.622 1.00 55.36 611 TYR A CA 1
ATOM 3700 C C . TYR A 1 611 ? 11.758 -49.435 0.429 1.00 57.38 611 TYR A C 1
ATOM 3701 O O . TYR A 1 611 ? 11.649 -50.194 1.403 1.00 56.42 611 TYR A O 1
ATOM 3710 N N . SER A 1 612 ? 11.401 -49.766 -0.824 1.00 60.65 612 SER A N 1
ATOM 3711 C CA . SER A 1 612 ? 10.773 -51.077 -1.149 1.00 62.45 612 SER A CA 1
ATOM 3712 C C . SER A 1 612 ? 11.522 -51.817 -2.292 1.00 66.14 612 SER A C 1
ATOM 3713 O O . SER A 1 612 ? 12.191 -51.115 -3.066 1.00 69.24 612 SER A O 1
ATOM 3716 N N . ASP A 1 613 ? 11.475 -53.171 -2.374 1.00 68.32 613 ASP A N 1
ATOM 3717 C CA . ASP A 1 613 ? 12.158 -54.011 -3.416 1.00 72.95 613 ASP A CA 1
ATOM 3718 C C . ASP A 1 613 ? 11.735 -53.566 -4.713 1.00 75.58 613 ASP A C 1
ATOM 3719 O O . ASP A 1 613 ? 12.119 -54.049 -5.807 1.00 73.10 613 ASP A O 1
ATOM 3724 N N . ALA A 1 614 ? 10.773 -52.820 -4.357 1.00 79.30 614 ALA A N 1
ATOM 3725 C CA . ALA A 1 614 ? 10.375 -52.220 -5.532 1.00 82.06 614 ALA A CA 1
ATOM 3726 C C . ALA A 1 614 ? 9.436 -53.251 -6.165 1.00 81.69 614 ALA A C 1
ATOM 3727 O O . ALA A 1 614 ? 8.715 -52.890 -7.122 1.00 81.37 614 ALA A O 1
ATOM 3729 N N . SER A 1 615 ? 9.446 -54.501 -5.681 1.00 81.75 615 SER A N 1
ATOM 3730 C CA . SER A 1 615 ? 8.398 -55.465 -6.081 1.00 81.42 615 SER A CA 1
ATOM 3731 C C . SER A 1 615 ? 7.245 -54.905 -5.265 1.00 78.11 615 SER A C 1
ATOM 3732 O O . SER A 1 615 ? 6.125 -55.433 -5.353 1.00 76.96 615 SER A O 1
ATOM 3735 N N . GLY A 1 616 ? 7.571 -53.890 -4.456 1.00 75.50 616 GLY A N 1
ATOM 3736 C CA . GLY A 1 616 ? 6.558 -53.149 -3.701 1.00 71.59 616 GLY A CA 1
ATOM 3737 C C . GLY A 1 616 ? 6.530 -53.468 -2.226 1.00 69.97 616 GLY A C 1
ATOM 3738 O O . GLY A 1 616 ? 6.037 -52.621 -1.468 1.00 67.28 616 GLY A O 1
ATOM 3739 N N . THR A 1 617 ? 7.033 -54.633 -1.825 1.00 69.35 617 THR A N 1
ATOM 3740 C CA . THR A 1 617 ? 7.118 -54.927 -0.384 1.00 66.71 617 THR A CA 1
ATOM 3741 C C . THR A 1 617 ? 8.238 -54.099 0.195 1.00 63.03 617 THR A C 1
ATOM 3742 O O . THR A 1 617 ? 9.266 -53.926 -0.475 1.00 62.83 617 THR A O 1
ATOM 3746 N N . PRO A 1 618 ? 8.085 -53.572 1.422 1.00 59.78 618 PRO A N 1
ATOM 3747 C CA . PRO A 1 618 ? 9.146 -52.805 2.033 1.00 57.87 618 PRO A CA 1
ATOM 3748 C C . PRO A 1 618 ? 10.336 -53.700 2.260 1.00 57.95 618 PRO A C 1
ATOM 3749 O O . PRO A 1 618 ? 10.175 -54.917 2.399 1.00 60.21 618 PRO A O 1
ATOM 3753 N N . LEU A 1 619 ? 11.522 -53.109 2.249 1.00 56.51 619 LEU A N 1
ATOM 3754 C CA . LEU A 1 619 ? 12.759 -53.872 2.519 1.00 57.34 619 LEU A CA 1
ATOM 3755 C C . LEU A 1 619 ? 12.860 -54.175 4.016 1.00 55.14 619 LEU A C 1
ATOM 3756 O O . LEU A 1 619 ? 12.085 -53.603 4.798 1.00 51.90 619 LEU A O 1
ATOM 3761 N N . ALA A 1 620 ? 13.797 -55.041 4.384 1.00 55.15 620 ALA A N 1
ATOM 3762 C CA . ALA A 1 620 ? 13.990 -55.371 5.778 1.00 53.51 620 ALA A CA 1
ATOM 3763 C C . ALA A 1 620 ? 14.331 -54.098 6.548 1.00 51.70 620 ALA A C 1
ATOM 3764 O O . ALA A 1 620 ? 14.985 -53.194 6.018 1.00 51.11 620 ALA A O 1
ATOM 3766 N N . PRO A 1 621 ? 13.904 -53.994 7.825 1.00 49.52 621 PRO A N 1
ATOM 3767 C CA . PRO A 1 621 ? 14.132 -52.782 8.605 1.00 47.48 621 PRO A CA 1
ATOM 3768 C C . PRO A 1 621 ? 15.620 -52.581 8.848 1.00 46.11 621 PRO A C 1
ATOM 3769 O O . PRO A 1 621 ? 16.386 -53.537 8.896 1.00 46.33 621 PRO A O 1
ATOM 3773 N N . THR A 1 622 ? 16.027 -51.318 8.966 1.00 46.34 622 THR A N 1
ATOM 3774 C CA . THR A 1 622 ? 17.428 -51.005 9.205 1.00 46.57 622 THR A CA 1
ATOM 3775 C C . THR A 1 622 ? 17.749 -51.301 10.670 1.00 47.03 622 THR A C 1
ATOM 3776 O O . THR A 1 622 ? 16.859 -51.365 11.517 1.00 46.66 622 THR A O 1
ATOM 3780 N N . GLU A 1 623 ? 19.033 -51.517 10.949 1.00 48.00 623 GLU A N 1
ATOM 3781 C CA . GLU A 1 623 ? 19.486 -51.921 12.268 1.00 48.05 623 GLU A CA 1
ATOM 3782 C C . GLU A 1 623 ? 20.665 -51.049 12.672 1.00 47.30 623 GLU A C 1
ATOM 3783 O O . GLU A 1 623 ? 21.567 -50.856 11.875 1.00 48.25 623 GLU A O 1
ATOM 3789 N N . GLY A 1 624 ? 20.629 -50.531 13.906 1.00 46.52 624 GLY A N 1
ATOM 3790 C CA . GLY A 1 624 ? 21.749 -49.823 14.502 1.00 47.03 624 GLY A CA 1
ATOM 3791 C C . GLY A 1 624 ? 22.351 -50.619 15.661 1.00 46.82 624 GLY A C 1
ATOM 3792 O O . GLY A 1 624 ? 21.627 -51.265 16.399 1.00 47.18 624 GLY A O 1
ATOM 3793 N N . LYS A 1 625 ? 23.679 -50.567 15.786 1.00 47.04 625 LYS A N 1
ATOM 3794 C CA . LYS A 1 625 ? 24.430 -51.222 16.840 1.00 48.06 625 LYS A CA 1
ATOM 3795 C C . LYS A 1 625 ? 25.518 -50.254 17.285 1.00 47.65 625 LYS A C 1
ATOM 3796 O O . LYS A 1 625 ? 26.226 -49.737 16.439 1.00 49.64 625 LYS A O 1
ATOM 3802 N N . GLN A 1 626 ? 25.632 -49.994 18.591 1.00 46.31 626 GLN A N 1
ATOM 3803 C CA . GLN A 1 626 ? 26.574 -49.008 19.102 1.00 46.20 626 GLN A CA 1
ATOM 3804 C C . GLN A 1 626 ? 27.419 -49.571 20.244 1.00 47.85 626 GLN A C 1
ATOM 3805 O O . GLN A 1 626 ? 26.905 -50.212 21.145 1.00 48.28 626 GLN A O 1
ATOM 3811 N N . TRP A 1 627 ? 28.726 -49.313 20.187 1.00 49.64 627 TRP A N 1
ATOM 3812 C CA . TRP A 1 627 ? 29.607 -49.486 21.324 1.00 49.61 627 TRP A CA 1
ATOM 3813 C C . TRP A 1 627 ? 29.923 -48.072 21.804 1.00 48.71 627 TRP A C 1
ATOM 3814 O O . TRP A 1 627 ? 30.236 -47.211 20.988 1.00 50.06 627 TRP A O 1
ATOM 3825 N N . GLU A 1 628 ? 29.765 -47.805 23.103 1.00 47.41 628 GLU A N 1
ATOM 3826 C CA . GLU A 1 628 ? 30.055 -46.485 23.628 1.00 47.36 628 GLU A CA 1
ATOM 3827 C C . GLU A 1 628 ? 30.932 -46.583 24.864 1.00 47.92 628 GLU A C 1
ATOM 3828 O O . GLU A 1 628 ? 30.691 -47.401 25.732 1.00 47.76 628 GLU A O 1
ATOM 3834 N N . LEU A 1 629 ? 31.955 -45.735 24.910 1.00 50.69 629 LEU A N 1
ATOM 3835 C CA . LEU A 1 629 ? 32.825 -45.579 26.061 1.00 52.01 629 LEU A CA 1
ATOM 3836 C C . LEU A 1 629 ? 32.654 -44.150 26.549 1.00 50.99 629 LEU A C 1
ATOM 3837 O O . LEU A 1 629 ? 32.684 -43.222 25.749 1.00 52.19 629 LEU A O 1
ATOM 3842 N N . GLY A 1 630 ? 32.476 -43.950 27.848 1.00 50.02 630 GLY A N 1
ATOM 3843 C CA . GLY A 1 630 ? 32.330 -42.586 28.311 1.00 50.07 630 GLY A CA 1
ATOM 3844 C C . GLY A 1 630 ? 32.928 -42.335 29.689 1.00 51.14 630 GLY A C 1
ATOM 3845 O O . GLY A 1 630 ? 33.246 -43.249 30.452 1.00 51.35 630 GLY A O 1
ATOM 3846 N N . LEU A 1 631 ? 33.046 -41.046 29.987 1.00 51.29 631 LEU A N 1
ATOM 3847 C CA . LEU A 1 631 ? 33.549 -40.573 31.254 1.00 51.58 631 LEU A CA 1
ATOM 3848 C C . LEU A 1 631 ? 32.714 -39.374 31.669 1.00 50.69 631 LEU A C 1
ATOM 3849 O O . LEU A 1 631 ? 32.515 -38.449 30.887 1.00 49.65 631 LEU A O 1
ATOM 3854 N N . LYS A 1 632 ? 32.169 -39.447 32.884 1.00 52.02 632 LYS A N 1
ATOM 3855 C CA . LYS A 1 632 ? 31.422 -38.349 33.475 1.00 51.31 632 LYS A CA 1
ATOM 3856 C C . LYS A 1 632 ? 32.104 -37.896 34.763 1.00 53.18 632 LYS A C 1
ATOM 3857 O O . LYS A 1 632 ? 32.726 -38.695 35.472 1.00 53.84 632 LYS A O 1
ATOM 3863 N N . PHE A 1 633 ? 31.959 -36.602 35.063 1.00 54.29 633 PHE A N 1
ATOM 3864 C CA . PHE A 1 633 ? 32.508 -36.042 36.284 1.00 56.61 633 PHE A CA 1
ATOM 3865 C C . PHE A 1 633 ? 31.579 -34.953 36.819 1.00 57.18 633 PHE A C 1
ATOM 3866 O O . PHE A 1 633 ? 31.279 -33.980 36.132 1.00 55.17 633 PHE A O 1
ATOM 3874 N N . GLN A 1 634 ? 31.151 -35.121 38.076 1.00 59.12 634 GLN A N 1
ATOM 3875 C CA . GLN A 1 634 ? 30.605 -34.018 38.847 1.00 61.41 634 GLN A CA 1
ATOM 3876 C C . GLN A 1 634 ? 31.302 -33.917 40.197 1.00 64.00 634 GLN A C 1
ATOM 3877 O O . GLN A 1 634 ? 31.394 -34.898 40.926 1.00 63.68 634 GLN A O 1
ATOM 3883 N N . ALA A 1 635 ? 31.736 -32.705 40.557 1.00 67.92 635 ALA A N 1
ATOM 3884 C CA . ALA A 1 635 ? 32.328 -32.503 41.870 1.00 72.82 635 ALA A CA 1
ATOM 3885 C C . ALA A 1 635 ? 31.193 -32.440 42.881 1.00 74.00 635 ALA A C 1
ATOM 3886 O O . ALA A 1 635 ? 30.313 -31.582 42.739 1.00 70.87 635 ALA A O 1
ATOM 3888 N N . PRO A 1 636 ? 31.161 -33.379 43.865 1.00 76.21 636 PRO A N 1
ATOM 3889 C CA . PRO A 1 636 ? 30.132 -33.381 44.909 1.00 76.72 636 PRO A CA 1
ATOM 3890 C C . PRO A 1 636 ? 29.977 -31.960 45.454 1.00 78.73 636 PRO A C 1
ATOM 3891 O O . PRO A 1 636 ? 30.968 -31.285 45.747 1.00 75.24 636 PRO A O 1
ATOM 3895 N N . GLY A 1 637 ? 28.728 -31.471 45.475 1.00 79.57 637 GLY A N 1
ATOM 3896 C CA . GLY A 1 637 ? 28.469 -30.099 45.907 1.00 81.10 637 GLY A CA 1
ATOM 3897 C C . GLY A 1 637 ? 28.444 -29.105 44.733 1.00 80.94 637 GLY A C 1
ATOM 3898 O O . GLY A 1 637 ? 27.657 -28.153 44.745 1.00 81.36 637 GLY A O 1
ATOM 3899 N N . SER A 1 638 ? 29.280 -29.326 43.702 1.00 80.45 638 SER A N 1
ATOM 3900 C CA . SER A 1 638 ? 29.475 -28.345 42.641 1.00 79.56 638 SER A CA 1
ATOM 3901 C C . SER A 1 638 ? 28.265 -28.363 41.720 1.00 74.38 638 SER A C 1
ATOM 3902 O O . SER A 1 638 ? 27.639 -29.419 41.586 1.00 73.36 638 SER A O 1
ATOM 3905 N N . ASN A 1 639 ? 27.949 -27.211 41.102 1.00 71.90 639 ASN A N 1
ATOM 3906 C CA . ASN A 1 639 ? 26.924 -27.175 40.067 1.00 68.35 639 ASN A CA 1
ATOM 3907 C C . ASN A 1 639 ? 27.653 -27.208 38.728 1.00 66.89 639 ASN A C 1
ATOM 3908 O O . ASN A 1 639 ? 27.367 -26.410 37.841 1.00 68.24 639 ASN A O 1
ATOM 3913 N N . SER A 1 640 ? 28.605 -28.138 38.605 1.00 64.65 640 SER A N 1
ATOM 3914 C CA . SER A 1 640 ? 29.348 -28.337 37.375 1.00 63.35 640 SER A CA 1
ATOM 3915 C C . SER A 1 640 ? 29.286 -29.807 36.976 1.00 61.68 640 SER A C 1
ATOM 3916 O O . SER A 1 640 ? 29.259 -30.662 37.872 1.00 62.93 640 SER A O 1
ATOM 3919 N N . PHE A 1 641 ? 29.258 -30.088 35.658 1.00 58.43 641 PHE A N 1
ATOM 3920 C CA . PHE A 1 641 ? 29.164 -31.457 35.156 1.00 56.04 641 PHE A CA 1
ATOM 3921 C C . PHE A 1 641 ? 29.929 -31.557 33.833 1.00 54.49 641 PHE A C 1
ATOM 3922 O O . PHE A 1 641 ? 29.725 -30.750 32.933 1.00 54.70 641 PHE A O 1
ATOM 3930 N N . TYR A 1 642 ? 30.807 -32.557 33.723 1.00 53.45 642 TYR A N 1
ATOM 3931 C CA . TYR A 1 642 ? 31.644 -32.741 32.552 1.00 53.26 642 TYR A CA 1
ATOM 3932 C C . TYR A 1 642 ? 31.509 -34.159 32.028 1.00 51.82 642 TYR A C 1
ATOM 3933 O O . TYR A 1 642 ? 31.559 -35.108 32.797 1.00 50.19 642 TYR A O 1
ATOM 3942 N N . THR A 1 643 ? 31.359 -34.301 30.710 1.00 51.99 643 THR A N 1
ATOM 3943 C CA . THR A 1 643 ? 31.263 -35.629 30.124 1.00 51.63 643 THR A CA 1
ATOM 3944 C C . THR A 1 643 ? 32.079 -35.674 28.840 1.00 52.01 643 THR A C 1
ATOM 3945 O O . THR A 1 643 ? 32.169 -34.698 28.112 1.00 52.15 643 THR A O 1
ATOM 3949 N N . ALA A 1 644 ? 32.625 -36.858 28.572 1.00 51.72 644 ALA A N 1
ATOM 3950 C CA . ALA A 1 644 ? 33.204 -37.197 27.292 1.00 51.56 644 ALA A CA 1
ATOM 3951 C C . ALA A 1 644 ? 32.521 -38.477 26.819 1.00 50.53 644 ALA A C 1
ATOM 3952 O O . ALA A 1 644 ? 32.206 -39.342 27.623 1.00 49.61 644 ALA A O 1
ATOM 3954 N N . SER A 1 645 ? 32.288 -38.602 25.514 1.00 51.61 645 SER A N 1
ATOM 3955 C CA . SER A 1 645 ? 31.640 -39.786 24.972 1.00 50.81 645 SER A CA 1
ATOM 3956 C C . SER A 1 645 ? 32.343 -40.211 23.678 1.00 51.87 645 SER A C 1
ATOM 3957 O O . SER A 1 645 ? 32.503 -39.421 22.740 1.00 52.76 645 SER A O 1
ATOM 3960 N N . LEU A 1 646 ? 32.782 -41.465 23.640 1.00 50.95 646 LEU A N 1
ATOM 3961 C CA . LEU A 1 646 ? 33.350 -42.038 22.438 1.00 51.76 646 LEU A CA 1
ATOM 3962 C C . LEU A 1 646 ? 32.370 -43.077 21.893 1.00 49.76 646 LEU A C 1
ATOM 3963 O O . LEU A 1 646 ? 31.935 -43.939 22.643 1.00 48.72 646 LEU A O 1
ATOM 3968 N N . PHE A 1 647 ? 32.029 -43.015 20.599 1.00 49.42 647 PHE A N 1
ATOM 3969 C CA . PHE A 1 647 ? 30.993 -43.880 20.054 1.00 49.04 647 PHE A CA 1
ATOM 3970 C C . PHE A 1 647 ? 31.403 -44.501 18.723 1.00 50.75 647 PHE A C 1
ATOM 3971 O O . PHE A 1 647 ? 32.119 -43.880 17.945 1.00 52.17 647 PHE A O 1
ATOM 3979 N N . HIS A 1 648 ? 30.886 -45.703 18.456 1.00 50.45 648 HIS A N 1
ATOM 3980 C CA . HIS A 1 648 ? 31.030 -46.354 17.164 1.00 51.81 648 HIS A CA 1
ATOM 3981 C C . HIS A 1 648 ? 29.678 -46.961 16.800 1.00 50.43 648 HIS A C 1
ATOM 3982 O O . HIS A 1 648 ? 29.219 -47.877 17.476 1.00 48.76 648 HIS A O 1
ATOM 3989 N N . ILE A 1 649 ? 29.033 -46.421 15.756 1.00 50.92 649 ILE A N 1
ATOM 3990 C CA . ILE A 1 649 ? 27.695 -46.844 15.362 1.00 50.49 649 ILE A CA 1
ATOM 3991 C C . ILE A 1 649 ? 27.738 -47.442 13.953 1.00 52.17 649 ILE A C 1
ATOM 3992 O O . ILE A 1 649 ? 28.357 -46.883 13.047 1.00 52.38 649 ILE A O 1
ATOM 3997 N N . THR A 1 650 ? 27.041 -48.570 13.788 1.00 51.71 650 THR A N 1
ATOM 3998 C CA . THR A 1 650 ? 26.898 -49.240 12.513 1.00 52.77 650 THR A CA 1
ATOM 3999 C C . THR A 1 650 ? 25.411 -49.329 12.188 1.00 52.46 650 THR A C 1
ATOM 4000 O O . THR A 1 650 ? 24.612 -49.766 13.025 1.00 52.12 650 THR A O 1
ATOM 4004 N N . GLN A 1 651 ? 25.041 -48.912 10.975 1.00 51.41 651 GLN A N 1
ATOM 4005 C CA . GLN A 1 651 ? 23.666 -49.026 10.543 1.00 50.44 651 GLN A CA 1
ATOM 4006 C C . GLN A 1 651 ? 23.604 -49.997 9.376 1.00 52.60 651 GLN A C 1
ATOM 4007 O O . GLN A 1 651 ? 24.250 -49.757 8.358 1.00 54.43 651 GLN A O 1
ATOM 4013 N N . GLU A 1 652 ? 22.806 -51.061 9.526 1.00 53.05 652 GLU A N 1
ATOM 4014 C CA . GLU A 1 652 ? 22.740 -52.109 8.517 1.00 55.55 652 GLU A CA 1
ATOM 4015 C C . GLU A 1 652 ? 21.415 -52.106 7.753 1.00 53.94 652 GLU A C 1
ATOM 4016 O O . GLU A 1 652 ? 20.448 -51.498 8.175 1.00 51.11 652 GLU A O 1
ATOM 4022 N N . ASN A 1 653 ? 21.419 -52.794 6.602 1.00 56.26 653 ASN A N 1
ATOM 4023 C CA . ASN A 1 653 ? 20.276 -52.963 5.713 1.00 55.54 653 ASN A CA 1
ATOM 4024 C C . ASN A 1 653 ? 19.781 -51.642 5.117 1.00 53.27 653 ASN A C 1
ATOM 4025 O O . ASN A 1 653 ? 18.620 -51.529 4.744 1.00 52.68 653 ASN A O 1
ATOM 4030 N N . VAL A 1 654 ? 20.658 -50.654 4.962 1.00 53.33 654 VAL A N 1
ATOM 4031 C CA . VAL A 1 654 ? 20.283 -49.423 4.280 1.00 53.53 654 VAL A CA 1
ATOM 4032 C C . VAL A 1 654 ? 20.046 -49.686 2.794 1.00 54.77 654 VAL A C 1
ATOM 4033 O O . VAL A 1 654 ? 20.802 -50.420 2.159 1.00 55.88 654 VAL A O 1
ATOM 4037 N N . ALA A 1 655 ? 19.006 -49.040 2.246 1.00 55.45 655 ALA A N 1
ATOM 4038 C CA . ALA A 1 655 ? 18.621 -49.194 0.846 1.00 57.01 655 ALA A CA 1
ATOM 4039 C C . ALA A 1 655 ? 19.728 -48.688 -0.068 1.00 57.72 655 ALA A C 1
ATOM 4040 O O . ALA A 1 655 ? 20.316 -47.651 0.199 1.00 57.05 655 ALA A O 1
ATOM 4042 N N . SER A 1 656 ? 19.986 -49.431 -1.147 1.00 60.15 656 SER A N 1
ATOM 4043 C CA . SER A 1 656 ? 21.038 -49.089 -2.087 1.00 62.06 656 SER A CA 1
ATOM 4044 C C . SER A 1 656 ? 20.742 -49.714 -3.455 1.00 64.30 656 SER A C 1
ATOM 4045 O O . SER A 1 656 ? 20.181 -50.807 -3.530 1.00 62.98 656 SER A O 1
ATOM 4048 N N . LYS A 1 657 ? 21.158 -49.016 -4.528 1.00 65.94 657 LYS A N 1
ATOM 4049 C CA . LYS A 1 657 ? 20.973 -49.487 -5.890 1.00 68.93 657 LYS A CA 1
ATOM 4050 C C . LYS A 1 657 ? 22.070 -48.918 -6.786 1.00 72.03 657 LYS A C 1
ATOM 4051 O O . LYS A 1 657 ? 22.654 -47.871 -6.511 1.00 71.66 657 LYS A O 1
ATOM 4057 N N . GLU A 1 658 ? 22.335 -49.603 -7.893 1.00 75.65 658 GLU A N 1
ATOM 4058 C CA . GLU A 1 658 ? 23.128 -48.992 -8.946 1.00 79.96 658 GLU A CA 1
ATOM 4059 C C . GLU A 1 658 ? 22.342 -47.834 -9.563 1.00 78.98 658 GLU A C 1
ATOM 4060 O O . GLU A 1 658 ? 21.109 -47.858 -9.612 1.00 75.66 658 GLU A O 1
ATOM 4066 N N . PRO A 1 659 ? 23.030 -46.765 -10.037 1.00 81.21 659 PRO A N 1
ATOM 4067 C CA . PRO A 1 659 ? 22.333 -45.598 -10.596 1.00 81.38 659 PRO A CA 1
ATOM 4068 C C . PRO A 1 659 ? 21.378 -45.957 -11.731 1.00 83.71 659 PRO A C 1
ATOM 4069 O O . PRO A 1 659 ? 20.282 -45.394 -11.772 1.00 82.21 659 PRO A O 1
ATOM 4073 N N . GLN A 1 660 ? 21.789 -46.910 -12.599 1.00 87.42 660 GLN A N 1
ATOM 4074 C CA . GLN A 1 660 ? 20.977 -47.377 -13.719 1.00 90.59 660 GLN A CA 1
ATOM 4075 C C . GLN A 1 660 ? 20.161 -48.626 -13.357 1.00 90.04 660 GLN A C 1
ATOM 4076 O O . GLN A 1 660 ? 19.820 -49.408 -14.258 1.00 90.20 660 GLN A O 1
ATOM 4082 N N . ASP A 1 661 ? 19.829 -48.795 -12.057 1.00 86.48 661 ASP A N 1
ATOM 4083 C CA . ASP A 1 661 ? 19.013 -49.899 -11.570 1.00 85.27 661 ASP A CA 1
ATOM 4084 C C . ASP A 1 661 ? 17.639 -49.397 -11.141 1.00 84.05 661 ASP A C 1
ATOM 4085 O O . ASP A 1 661 ? 17.488 -48.260 -10.658 1.00 80.65 661 ASP A O 1
ATOM 4090 N N . ASN A 1 662 ? 16.654 -50.300 -11.261 1.00 85.41 662 ASN A N 1
ATOM 4091 C CA . ASN A 1 662 ? 15.271 -50.008 -10.904 1.00 83.03 662 ASN A CA 1
ATOM 4092 C C . ASN A 1 662 ? 15.039 -50.323 -9.427 1.00 79.96 662 ASN A C 1
ATOM 4093 O O . ASN A 1 662 ? 14.394 -49.557 -8.713 1.00 79.10 662 ASN A O 1
ATOM 4098 N N . PHE A 1 663 ? 15.568 -51.461 -8.960 1.00 79.53 663 PHE A N 1
ATOM 4099 C CA . PHE A 1 663 ? 15.191 -52.022 -7.662 1.00 77.04 663 PHE A CA 1
ATOM 4100 C C . PHE A 1 663 ? 16.202 -51.625 -6.584 1.00 73.54 663 PHE A C 1
ATOM 4101 O O . PHE A 1 663 ? 17.397 -51.897 -6.685 1.00 74.53 663 PHE A O 1
ATOM 4109 N N . TYR A 1 664 ? 15.715 -50.994 -5.522 1.00 71.16 664 TYR A N 1
ATOM 4110 C CA . TYR A 1 664 ? 16.545 -50.789 -4.343 1.00 69.34 664 TYR A CA 1
ATOM 4111 C C . TYR A 1 664 ? 16.776 -52.124 -3.648 1.00 69.69 664 TYR A C 1
ATOM 4112 O O . TYR A 1 664 ? 15.926 -53.014 -3.695 1.00 71.77 664 TYR A O 1
ATOM 4121 N N . THR A 1 665 ? 17.948 -52.270 -3.030 1.00 68.42 665 THR A N 1
ATOM 4122 C CA . THR A 1 665 ? 18.249 -53.479 -2.283 1.00 68.85 665 THR A CA 1
ATOM 4123 C C . THR A 1 665 ? 18.856 -53.061 -0.952 1.00 66.22 665 THR A C 1
ATOM 4124 O O . THR A 1 665 ? 19.426 -51.975 -0.852 1.00 65.01 665 THR A O 1
ATOM 4128 N N . SER A 1 666 ? 18.700 -53.915 0.065 1.00 64.72 666 SER A N 1
ATOM 4129 C CA . SER A 1 666 ? 19.045 -53.550 1.435 1.00 62.36 666 SER A CA 1
ATOM 4130 C C . SER A 1 666 ? 20.424 -54.084 1.808 1.00 64.00 666 SER A C 1
ATOM 4131 O O . SER A 1 666 ? 20.533 -54.920 2.698 1.00 65.72 666 SER A O 1
ATOM 4134 N N . VAL A 1 667 ? 21.463 -53.601 1.121 1.00 64.27 667 VAL A N 1
ATOM 4135 C CA . VAL A 1 667 ? 22.828 -54.061 1.343 1.00 65.21 667 VAL A CA 1
ATOM 4136 C C . VAL A 1 667 ? 23.748 -52.891 1.695 1.00 63.92 667 VAL A C 1
ATOM 4137 O O . VAL A 1 667 ? 24.962 -53.084 1.806 1.00 63.47 667 VAL A O 1
ATOM 4141 N N . GLY A 1 668 ? 23.193 -51.675 1.804 1.00 62.22 668 GLY A N 1
ATOM 4142 C CA . GLY A 1 668 ? 23.984 -50.523 2.200 1.00 60.52 668 GLY A CA 1
ATOM 4143 C C . GLY A 1 668 ? 24.394 -50.640 3.663 1.00 57.86 668 GLY A C 1
ATOM 4144 O O . GLY A 1 668 ? 23.862 -51.475 4.390 1.00 56.37 668 GLY A O 1
ATOM 4145 N N . GLU A 1 669 ? 25.367 -49.818 4.059 1.00 57.69 669 GLU A N 1
ATOM 4146 C CA . GLU A 1 669 ? 25.850 -49.780 5.427 1.00 58.65 669 GLU A CA 1
ATOM 4147 C C . GLU A 1 669 ? 26.509 -48.424 5.685 1.00 58.58 669 GLU A C 1
ATOM 4148 O O . GLU A 1 669 ? 27.228 -47.907 4.823 1.00 60.41 669 GLU A O 1
ATOM 4154 N N . VAL A 1 670 ? 26.242 -47.858 6.869 1.00 55.91 670 VAL A N 1
ATOM 4155 C CA . VAL A 1 670 ? 26.749 -46.558 7.282 1.00 54.04 670 VAL A CA 1
ATOM 4156 C C . VAL A 1 670 ? 27.419 -46.762 8.635 1.00 53.18 670 VAL A C 1
ATOM 4157 O O . VAL A 1 670 ? 26.898 -47.482 9.472 1.00 52.38 670 VAL A O 1
ATOM 4161 N N . ARG A 1 671 ? 28.586 -46.153 8.822 1.00 54.29 671 ARG A N 1
ATOM 4162 C CA . ARG A 1 671 ? 29.279 -46.211 10.091 1.00 55.12 671 ARG A CA 1
ATOM 4163 C C . ARG A 1 671 ? 29.543 -44.787 10.571 1.00 54.34 671 ARG A C 1
ATOM 4164 O O . ARG A 1 671 ? 30.020 -43.968 9.806 1.00 55.84 671 ARG A O 1
ATOM 4172 N N . SER A 1 672 ? 29.235 -44.499 11.841 1.00 52.73 672 SER A N 1
ATOM 4173 C CA . SER A 1 672 ? 29.538 -43.203 12.438 1.00 51.66 672 SER A CA 1
ATOM 4174 C C . SER A 1 672 ? 30.258 -43.406 13.761 1.00 51.40 672 SER A C 1
ATOM 4175 O O . SER A 1 672 ? 29.736 -44.071 14.646 1.00 50.70 672 SER A O 1
ATOM 4178 N N . GLN A 1 673 ? 31.424 -42.781 13.889 1.00 53.68 673 GLN A N 1
ATOM 4179 C CA . GLN A 1 673 ? 32.225 -42.849 15.096 1.00 55.13 673 GLN A CA 1
ATOM 4180 C C . GLN A 1 673 ? 32.705 -41.448 15.410 1.00 55.01 673 GLN A C 1
ATOM 4181 O O . GLN A 1 673 ? 32.893 -40.642 14.502 1.00 57.23 673 GLN A O 1
ATOM 4187 N N . GLY A 1 674 ? 32.884 -41.154 16.689 1.00 54.02 674 GLY A N 1
ATOM 4188 C CA . GLY A 1 674 ? 33.292 -39.811 17.025 1.00 53.93 674 GLY A CA 1
ATOM 4189 C C . GLY A 1 674 ? 33.456 -39.642 18.521 1.00 52.51 674 GLY A C 1
ATOM 4190 O O . GLY A 1 674 ? 33.457 -40.612 19.270 1.00 48.79 674 GLY A O 1
ATOM 4191 N N . LEU A 1 675 ? 33.619 -38.381 18.905 1.00 53.86 675 LEU A N 1
ATOM 4192 C CA . LEU A 1 675 ? 33.807 -38.022 20.292 1.00 54.63 675 LEU A CA 1
ATOM 4193 C C . LEU A 1 675 ? 32.960 -36.785 20.550 1.00 51.82 675 LEU A C 1
ATOM 4194 O O . LEU A 1 675 ? 32.907 -35.890 19.723 1.00 49.50 675 LEU A O 1
ATOM 4199 N N . GLU A 1 676 ? 32.270 -36.781 21.690 1.00 51.40 676 GLU A N 1
ATOM 4200 C CA . GLU A 1 676 ? 31.519 -35.620 22.131 1.00 50.42 676 GLU A CA 1
ATOM 4201 C C . GLU A 1 676 ? 32.030 -35.219 23.506 1.00 50.13 676 GLU A C 1
ATOM 4202 O O . GLU A 1 676 ? 32.207 -36.067 24.365 1.00 49.78 676 GLU A O 1
ATOM 4208 N N . LEU A 1 677 ? 32.316 -33.934 23.679 1.00 51.62 677 LEU A N 1
ATOM 4209 C CA . LEU A 1 677 ? 32.717 -33.391 24.962 1.00 52.99 677 LEU A CA 1
ATOM 4210 C C . LEU A 1 677 ? 31.691 -32.332 25.335 1.00 51.41 677 LEU A C 1
ATOM 4211 O O . LEU A 1 677 ? 31.301 -31.556 24.473 1.00 52.12 677 LEU A O 1
ATOM 4216 N N . GLU A 1 678 ? 31.274 -32.308 26.601 1.00 50.88 678 GLU A N 1
ATOM 4217 C CA . GLU A 1 678 ? 30.231 -31.408 27.076 1.00 51.75 678 GLU A CA 1
ATOM 4218 C C . GLU A 1 678 ? 30.573 -30.946 28.490 1.00 52.90 678 GLU A C 1
ATOM 4219 O O . GLU A 1 678 ? 30.997 -31.739 29.321 1.00 52.67 678 GLU A O 1
ATOM 4225 N N . ALA A 1 679 ? 30.389 -29.647 28.746 1.00 55.20 679 ALA A N 1
ATOM 4226 C CA . ALA A 1 679 ? 30.737 -29.043 30.020 1.00 56.16 679 ALA A CA 1
ATOM 4227 C C . ALA A 1 679 ? 29.650 -28.063 30.437 1.00 55.32 679 ALA A C 1
ATOM 4228 O O . ALA A 1 679 ? 29.234 -27.218 29.650 1.00 55.17 679 ALA A O 1
ATOM 4230 N N . HIS A 1 680 ? 29.236 -28.177 31.699 1.00 55.07 680 HIS A N 1
ATOM 4231 C CA . HIS A 1 680 ? 28.372 -27.196 32.328 1.00 56.37 680 HIS A CA 1
ATOM 4232 C C . HIS A 1 680 ? 29.136 -26.697 33.550 1.00 59.52 680 HIS A C 1
ATOM 4233 O O . HIS A 1 680 ? 29.419 -27.474 34.455 1.00 57.67 680 HIS A O 1
ATOM 4240 N N . THR A 1 681 ? 29.534 -25.422 33.542 1.00 63.19 681 THR A N 1
ATOM 4241 C CA . THR A 1 681 ? 30.374 -24.896 34.609 1.00 68.27 681 THR A CA 1
ATOM 4242 C C . THR A 1 681 ? 29.654 -23.751 35.311 1.00 68.96 681 THR A C 1
ATOM 4243 O O . THR A 1 681 ? 29.218 -22.820 34.647 1.00 65.67 681 THR A O 1
ATOM 4247 N N . GLN A 1 682 ? 29.571 -23.829 36.650 1.00 71.89 682 GLN A N 1
ATOM 4248 C CA . GLN A 1 682 ? 29.067 -22.722 37.458 1.00 75.64 682 GLN A CA 1
ATOM 4249 C C . GLN A 1 682 ? 30.229 -22.051 38.193 1.00 80.50 682 GLN A C 1
ATOM 4250 O O . GLN A 1 682 ? 31.049 -22.733 38.808 1.00 81.50 682 GLN A O 1
ATOM 4256 N N . LEU A 1 683 ? 30.297 -20.713 38.116 1.00 84.76 683 LEU A N 1
ATOM 4257 C CA . LEU A 1 683 ? 31.224 -19.913 38.921 1.00 90.32 683 LEU A CA 1
ATOM 4258 C C . LEU A 1 683 ? 30.462 -18.751 39.564 1.00 91.91 683 LEU A C 1
ATOM 4259 O O . LEU A 1 683 ? 29.277 -18.537 39.301 1.00 90.52 683 LEU A O 1
ATOM 4264 N N . SER A 1 684 ? 31.154 -18.042 40.453 1.00 94.55 684 SER A N 1
ATOM 4265 C CA . SER A 1 684 ? 30.819 -16.671 40.831 1.00 96.91 684 SER A CA 1
ATOM 4266 C C . SER A 1 684 ? 29.416 -16.564 41.445 1.00 96.32 684 SER A C 1
ATOM 4267 O O . SER A 1 684 ? 28.997 -15.471 41.838 1.00 98.31 684 SER A O 1
ATOM 4270 N N . ASP A 1 685 ? 28.706 -17.695 41.552 1.00 93.82 685 ASP A N 1
ATOM 4271 C CA . ASP A 1 685 ? 27.318 -17.737 41.992 1.00 93.01 685 ASP A CA 1
ATOM 4272 C C . ASP A 1 685 ? 26.396 -17.055 40.981 1.00 92.48 685 ASP A C 1
ATOM 4273 O O . ASP A 1 685 ? 25.177 -17.290 41.010 1.00 91.22 685 ASP A O 1
ATOM 4278 N N . ASN A 1 686 ? 26.963 -16.259 40.053 1.00 93.44 686 ASN A N 1
ATOM 4279 C CA . ASN A 1 686 ? 26.121 -15.569 39.089 1.00 92.21 686 ASN A CA 1
ATOM 4280 C C . ASN A 1 686 ? 26.680 -15.593 37.662 1.00 88.09 686 ASN A C 1
ATOM 4281 O O . ASN A 1 686 ? 26.140 -14.900 36.803 1.00 87.23 686 ASN A O 1
ATOM 4286 N N . LEU A 1 687 ? 27.742 -16.368 37.394 1.00 84.38 687 LEU A N 1
ATOM 4287 C CA . LEU A 1 687 ? 28.212 -16.593 36.035 1.00 81.29 687 LEU A CA 1
ATOM 4288 C C . LEU A 1 687 ? 27.975 -18.054 35.669 1.00 78.16 687 LEU A C 1
ATOM 4289 O O . LEU A 1 687 ? 28.462 -18.949 36.357 1.00 78.31 687 LEU A O 1
ATOM 4294 N N . LYS A 1 688 ? 27.247 -18.282 34.571 1.00 75.42 688 LYS A N 1
ATOM 4295 C CA . LYS A 1 688 ? 26.945 -19.623 34.090 1.00 71.77 688 LYS A CA 1
ATOM 4296 C C . LYS A 1 688 ? 27.659 -19.880 32.766 1.00 71.03 688 LYS A C 1
ATOM 4297 O O . LYS A 1 688 ? 27.969 -18.948 32.029 1.00 74.81 688 LYS A O 1
ATOM 4303 N N . LEU A 1 689 ? 27.894 -21.154 32.447 1.00 67.69 689 LEU A N 1
ATOM 4304 C CA . LEU A 1 689 ? 28.688 -21.495 31.279 1.00 66.88 689 LEU A CA 1
ATOM 4305 C C . LEU A 1 689 ? 28.302 -22.868 30.736 1.00 64.13 689 LEU A C 1
ATOM 4306 O O . LEU A 1 689 ? 28.015 -23.781 31.498 1.00 63.42 689 LEU A O 1
ATOM 4311 N N . LEU A 1 690 ? 28.292 -22.968 29.398 1.00 63.52 690 LEU A N 1
ATOM 4312 C CA . LEU A 1 690 ? 28.016 -24.173 28.624 1.00 61.14 690 LEU A CA 1
ATOM 4313 C C . LEU A 1 690 ? 29.051 -24.303 27.515 1.00 60.86 690 LEU A C 1
ATOM 4314 O O . LEU A 1 690 ? 29.217 -23.387 26.717 1.00 62.25 690 LEU A O 1
ATOM 4319 N N . GLY A 1 691 ? 29.659 -25.475 27.398 1.00 59.21 691 GLY A N 1
ATOM 4320 C CA . GLY A 1 691 ? 30.638 -25.700 26.356 1.00 59.31 691 GLY A CA 1
ATOM 4321 C C . GLY A 1 691 ? 30.467 -27.095 25.779 1.00 58.15 691 GLY A C 1
ATOM 4322 O O . GLY A 1 691 ? 29.998 -28.007 26.467 1.00 55.80 691 GLY A O 1
ATOM 4323 N N . SER A 1 692 ? 30.844 -27.238 24.503 1.00 57.76 692 SER A N 1
ATOM 4324 C CA . SER A 1 692 ? 30.639 -28.485 23.793 1.00 55.33 692 SER A CA 1
ATOM 4325 C C . SER A 1 692 ? 31.571 -28.566 22.585 1.00 54.94 692 SER A C 1
ATOM 4326 O O . SER A 1 692 ? 31.813 -27.564 21.920 1.00 55.38 692 SER A O 1
ATOM 4329 N N . TYR A 1 693 ? 32.090 -29.770 22.323 1.00 54.06 693 TYR A N 1
ATOM 4330 C CA . TYR A 1 693 ? 32.874 -30.052 21.133 1.00 54.50 693 TYR A CA 1
ATOM 4331 C C . TYR A 1 693 ? 32.419 -31.409 20.604 1.00 53.19 693 TYR A C 1
ATOM 4332 O O . TYR A 1 693 ? 32.162 -32.305 21.385 1.00 50.74 693 TYR A O 1
ATOM 4341 N N . THR A 1 694 ? 32.295 -31.528 19.275 1.00 54.72 694 THR A N 1
ATOM 4342 C CA . THR A 1 694 ? 31.847 -32.749 18.611 1.00 53.29 694 THR A CA 1
ATOM 4343 C C . THR A 1 694 ? 32.784 -33.073 17.443 1.00 54.78 694 THR A C 1
ATOM 4344 O O . THR A 1 694 ? 33.060 -32.214 16.604 1.00 55.71 694 THR A O 1
ATOM 4348 N N . TYR A 1 695 ? 33.206 -34.337 17.358 1.00 54.90 695 TYR A N 1
ATOM 4349 C CA . TYR A 1 695 ? 33.886 -34.861 16.189 1.00 56.62 695 TYR A CA 1
ATOM 4350 C C . TYR A 1 695 ? 33.079 -36.044 15.666 1.00 54.66 695 TYR A C 1
ATOM 4351 O O . TYR A 1 695 ? 32.769 -36.959 16.419 1.00 54.76 695 TYR A O 1
ATOM 4360 N N . THR A 1 696 ? 32.743 -36.030 14.377 1.00 55.13 696 THR A N 1
ATOM 4361 C CA . THR A 1 696 ? 31.912 -37.080 13.808 1.00 53.93 696 THR A CA 1
ATOM 4362 C C . THR A 1 696 ? 32.475 -37.548 12.468 1.00 55.33 696 THR A C 1
ATOM 4363 O O . THR A 1 696 ? 32.514 -36.788 11.507 1.00 54.64 696 THR A O 1
ATOM 4367 N N . ASP A 1 697 ? 32.849 -38.827 12.414 1.00 56.63 697 ASP A N 1
ATOM 4368 C CA . ASP A 1 697 ? 33.330 -39.438 11.192 1.00 58.42 697 ASP A CA 1
ATOM 4369 C C . ASP A 1 697 ? 32.274 -40.428 10.724 1.00 57.67 697 ASP A C 1
ATOM 4370 O O . ASP A 1 697 ? 32.241 -41.566 11.195 1.00 58.02 697 ASP A O 1
ATOM 4375 N N . ILE A 1 698 ? 31.422 -39.995 9.795 1.00 56.32 698 ILE A N 1
ATOM 4376 C CA . ILE A 1 698 ? 30.346 -40.845 9.317 1.00 55.27 698 ILE A CA 1
ATOM 4377 C C . ILE A 1 698 ? 30.597 -41.171 7.843 1.00 56.48 698 ILE A C 1
ATOM 4378 O O . ILE A 1 698 ? 30.909 -40.286 7.049 1.00 57.74 698 ILE A O 1
ATOM 4383 N N . THR A 1 699 ? 30.482 -42.453 7.483 1.00 56.31 699 THR A N 1
ATOM 4384 C CA . THR A 1 699 ? 30.866 -42.876 6.150 1.00 59.57 699 THR A CA 1
ATOM 4385 C C . THR A 1 699 ? 29.891 -43.928 5.628 1.00 58.26 699 THR A C 1
ATOM 4386 O O . THR A 1 699 ? 29.310 -44.665 6.420 1.00 54.14 699 THR A O 1
ATOM 4390 N N . TYR A 1 700 ? 29.727 -43.967 4.287 1.00 59.67 700 TYR A N 1
ATOM 4391 C CA . TYR A 1 700 ? 29.021 -45.047 3.618 1.00 58.79 700 TYR A CA 1
ATOM 4392 C C . TYR A 1 700 ? 30.011 -46.190 3.417 1.00 60.13 700 TYR A C 1
ATOM 4393 O O . TYR A 1 700 ? 30.650 -46.283 2.379 1.00 61.65 700 TYR A O 1
ATOM 4402 N N . THR A 1 701 ? 30.136 -47.065 4.414 1.00 60.35 701 THR A N 1
ATOM 4403 C CA . THR A 1 701 ? 31.148 -48.106 4.373 1.00 63.42 701 THR A CA 1
ATOM 4404 C C . THR A 1 701 ? 30.786 -49.163 3.333 1.00 66.06 701 THR A C 1
ATOM 4405 O O . THR A 1 701 ? 31.658 -49.924 2.902 1.00 68.59 701 THR A O 1
ATOM 4409 N N . LYS A 1 702 ? 29.527 -49.166 2.883 1.00 65.71 702 LYS A N 1
ATOM 4410 C CA . LYS A 1 702 ? 29.085 -50.144 1.901 1.00 67.75 702 LYS A CA 1
ATOM 4411 C C . LYS A 1 702 ? 27.974 -49.528 1.057 1.00 66.03 702 LYS A C 1
ATOM 4412 O O . LYS A 1 702 ? 26.948 -49.125 1.589 1.00 63.69 702 LYS A O 1
ATOM 4418 N N . SER A 1 703 ? 28.193 -49.430 -0.259 1.00 68.09 703 SER A N 1
ATOM 4419 C CA . SER A 1 703 ? 27.205 -48.852 -1.163 1.00 68.10 703 SER A CA 1
ATOM 4420 C C . SER A 1 703 ? 27.394 -49.390 -2.583 1.00 70.71 703 SER A C 1
ATOM 4421 O O . SER A 1 703 ? 28.500 -49.761 -2.973 1.00 71.93 703 SER A O 1
ATOM 4424 N N . LEU A 1 704 ? 26.300 -49.422 -3.351 1.00 71.05 704 LEU A N 1
ATOM 4425 C CA . LEU A 1 704 ? 26.342 -49.882 -4.726 1.00 74.61 704 LEU A CA 1
ATOM 4426 C C . LEU A 1 704 ? 26.245 -48.690 -5.681 1.00 75.79 704 LEU A C 1
ATOM 4427 O O . LEU A 1 704 ? 26.445 -48.872 -6.911 1.00 76.87 704 LEU A O 1
ATOM 4432 N N . ASP A 1 705 ? 26.026 -47.479 -5.110 1.00 73.46 705 ASP A N 1
ATOM 4433 C CA . ASP A 1 705 ? 25.717 -46.298 -5.906 1.00 73.44 705 ASP A CA 1
ATOM 4434 C C . ASP A 1 705 ? 26.984 -45.576 -6.373 1.00 73.73 705 ASP A C 1
ATOM 4435 O O . ASP A 1 705 ? 26.872 -44.565 -7.060 1.00 75.39 705 ASP A O 1
ATOM 4440 N N . GLY A 1 706 ? 28.179 -46.075 -6.029 1.00 72.54 706 GLY A N 1
ATOM 4441 C CA . GLY A 1 706 ? 29.410 -45.382 -6.377 1.00 72.72 706 GLY A CA 1
ATOM 4442 C C . GLY A 1 706 ? 29.792 -44.304 -5.361 1.00 71.09 706 GLY A C 1
ATOM 4443 O O . GLY A 1 706 ? 30.591 -43.430 -5.665 1.00 72.11 706 GLY A O 1
ATOM 4444 N N . ASN A 1 707 ? 29.219 -44.359 -4.152 1.00 68.37 707 ASN A N 1
ATOM 4445 C CA . ASN A 1 707 ? 29.537 -43.402 -3.100 1.00 66.16 707 ASN A CA 1
ATOM 4446 C C . ASN A 1 707 ? 30.046 -44.150 -1.867 1.00 63.92 707 ASN A C 1
ATOM 4447 O O . ASN A 1 707 ? 29.991 -43.611 -0.760 1.00 61.95 707 ASN A O 1
ATOM 4452 N N . GLN A 1 708 ? 30.537 -45.384 -2.068 1.00 64.08 708 GLN A N 1
ATOM 4453 C CA . GLN A 1 708 ? 31.219 -46.124 -1.021 1.00 63.80 708 GLN A CA 1
ATOM 4454 C C . GLN A 1 708 ? 32.480 -45.366 -0.615 1.00 64.29 708 GLN A C 1
ATOM 4455 O O . GLN A 1 708 ? 33.247 -44.973 -1.485 1.00 67.71 708 GLN A O 1
ATOM 4461 N N . GLY A 1 709 ? 32.665 -45.143 0.694 1.00 62.50 709 GLY A N 1
ATOM 4462 C CA . GLY A 1 709 ? 33.804 -44.412 1.223 1.00 62.95 709 GLY A CA 1
ATOM 4463 C C . GLY A 1 709 ? 33.497 -42.935 1.443 1.00 62.26 709 GLY A C 1
ATOM 4464 O O . GLY A 1 709 ? 34.256 -42.247 2.115 1.00 62.37 709 GLY A O 1
ATOM 4465 N N . HIS A 1 710 ? 32.370 -42.456 0.908 1.00 62.42 710 HIS A N 1
ATOM 4466 C CA . HIS A 1 710 ? 32.043 -41.039 0.975 1.00 62.66 710 HIS A CA 1
ATOM 4467 C C . HIS A 1 710 ? 31.399 -40.668 2.311 1.00 60.57 710 HIS A C 1
ATOM 4468 O O . HIS A 1 710 ? 30.960 -41.528 3.084 1.00 58.21 710 HIS A O 1
ATOM 4475 N N . THR A 1 711 ? 31.380 -39.358 2.574 1.00 60.53 711 THR A N 1
ATOM 4476 C CA . THR A 1 711 ? 30.785 -38.817 3.778 1.00 59.70 711 THR A CA 1
ATOM 4477 C C . THR A 1 711 ? 29.440 -38.218 3.396 1.00 59.66 711 THR A C 1
ATOM 4478 O O . THR A 1 711 ? 29.376 -37.386 2.500 1.00 61.13 711 THR A O 1
ATOM 4482 N N . PRO A 1 712 ? 28.322 -38.665 4.009 1.00 58.25 712 PRO A N 1
ATOM 4483 C CA . PRO A 1 712 ? 27.024 -38.035 3.789 1.00 58.14 712 PRO A CA 1
ATOM 4484 C C . PRO A 1 712 ? 27.066 -36.513 3.887 1.00 59.54 712 PRO A C 1
ATOM 4485 O O . PRO A 1 712 ? 27.877 -35.953 4.631 1.00 60.51 712 PRO A O 1
ATOM 4489 N N . ASN A 1 713 ? 26.209 -35.852 3.100 1.00 60.18 713 ASN A N 1
ATOM 4490 C CA . ASN A 1 713 ? 26.019 -34.416 3.225 1.00 60.50 713 ASN A CA 1
ATOM 4491 C C . ASN A 1 713 ? 25.372 -34.124 4.575 1.00 57.12 713 ASN A C 1
ATOM 4492 O O . ASN A 1 713 ? 24.924 -35.043 5.250 1.00 54.96 713 ASN A O 1
ATOM 4497 N N . GLN A 1 714 ? 25.408 -32.850 4.989 1.00 57.23 714 GLN A N 1
ATOM 4498 C CA . GLN A 1 714 ? 24.806 -32.406 6.243 1.00 55.54 714 GLN A CA 1
ATOM 4499 C C . GLN A 1 714 ? 25.425 -33.119 7.445 1.00 53.65 714 GLN A C 1
ATOM 4500 O O . GLN A 1 714 ? 24.723 -33.433 8.400 1.00 54.91 714 GLN A O 1
ATOM 4506 N N . ALA A 1 715 ? 26.736 -33.366 7.409 1.00 53.82 715 ALA A N 1
ATOM 4507 C CA . ALA A 1 715 ? 27.424 -34.043 8.500 1.00 53.24 715 ALA A CA 1
ATOM 4508 C C . ALA A 1 715 ? 28.787 -33.408 8.708 1.00 54.51 715 ALA A C 1
ATOM 4509 O O . ALA A 1 715 ? 29.782 -33.812 8.097 1.00 56.98 715 ALA A O 1
ATOM 4511 N N . PRO A 1 716 ? 28.872 -32.364 9.553 1.00 53.67 716 PRO A N 1
ATOM 4512 C CA . PRO A 1 716 ? 30.153 -31.702 9.787 1.00 55.27 716 PRO A CA 1
ATOM 4513 C C . PRO A 1 716 ? 31.062 -32.617 10.582 1.00 55.03 716 PRO A C 1
ATOM 4514 O O . PRO A 1 716 ? 30.632 -33.254 11.525 1.00 55.81 716 PRO A O 1
ATOM 4518 N N . LYS A 1 717 ? 32.327 -32.678 10.194 1.00 57.92 717 LYS A N 1
ATOM 4519 C CA . LYS A 1 717 ? 33.291 -33.428 10.968 1.00 58.18 717 LYS A CA 1
ATOM 4520 C C . LYS A 1 717 ? 33.494 -32.796 12.347 1.00 56.10 717 LYS A C 1
ATOM 4521 O O . LYS A 1 717 ? 33.760 -33.513 13.305 1.00 56.16 717 LYS A O 1
ATOM 4527 N N . HIS A 1 718 ? 33.391 -31.468 12.455 1.00 54.42 718 HIS A N 1
ATOM 4528 C CA . HIS A 1 718 ? 33.661 -30.790 13.707 1.00 54.59 718 HIS A CA 1
ATOM 4529 C C . HIS A 1 718 ? 32.587 -29.752 13.980 1.00 54.37 718 HIS A C 1
ATOM 4530 O O . HIS A 1 718 ? 32.176 -29.030 13.080 1.00 54.67 718 HIS A O 1
ATOM 4537 N N . MET A 1 719 ? 32.146 -29.681 15.240 1.00 55.02 719 MET A N 1
ATOM 4538 C CA . MET A 1 719 ? 31.304 -28.588 15.698 1.00 56.14 719 MET A CA 1
ATOM 4539 C C . MET A 1 719 ? 31.744 -28.217 17.104 1.00 56.57 719 MET A C 1
ATOM 4540 O O . MET A 1 719 ? 32.377 -29.021 17.781 1.00 57.44 719 MET A O 1
ATOM 4545 N N . ALA A 1 720 ? 31.378 -27.008 17.531 1.00 57.27 720 ALA A N 1
ATOM 4546 C CA . ALA A 1 720 ? 31.728 -26.527 18.857 1.00 58.18 720 ALA A CA 1
ATOM 4547 C C . ALA A 1 720 ? 30.817 -25.364 19.215 1.00 58.76 720 ALA A C 1
ATOM 4548 O O . ALA A 1 720 ? 30.330 -24.650 18.338 1.00 58.20 720 ALA A O 1
ATOM 4550 N N . SER A 1 721 ? 30.596 -25.194 20.517 1.00 58.96 721 SER A N 1
ATOM 4551 C CA . SER A 1 721 ? 29.757 -24.111 20.987 1.00 59.59 721 SER A CA 1
ATOM 4552 C C . SER A 1 721 ? 30.172 -23.721 22.401 1.00 59.24 721 SER A C 1
ATOM 4553 O O . SER A 1 721 ? 30.888 -24.454 23.071 1.00 57.51 721 SER A O 1
ATOM 4556 N N . LEU A 1 722 ? 29.732 -22.531 22.807 1.00 60.51 722 LEU A N 1
ATOM 4557 C CA . LEU A 1 722 ? 30.018 -21.978 24.118 1.00 61.56 722 LEU A CA 1
ATOM 4558 C C . LEU A 1 722 ? 28.978 -20.894 24.382 1.00 61.42 722 LEU A C 1
ATOM 4559 O O . LEU A 1 722 ? 28.694 -20.101 23.488 1.00 61.81 722 LEU A O 1
ATOM 4564 N N . TRP A 1 723 ? 28.373 -20.912 25.574 1.00 60.74 723 TRP A N 1
ATOM 4565 C CA . TRP A 1 723 ? 27.399 -19.907 25.976 1.00 61.09 723 TRP A CA 1
ATOM 4566 C C . TRP A 1 723 ? 27.710 -19.493 27.406 1.00 62.65 723 TRP A C 1
ATOM 4567 O O . TRP A 1 723 ? 28.264 -20.290 28.168 1.00 62.25 723 TRP A O 1
ATOM 4578 N N . ALA A 1 724 ? 27.365 -18.250 27.752 1.00 63.73 724 ALA A N 1
ATOM 4579 C CA . ALA A 1 724 ? 27.632 -17.740 29.085 1.00 65.05 724 ALA A CA 1
ATOM 4580 C C . ALA A 1 724 ? 26.551 -16.741 29.475 1.00 66.03 724 ALA A C 1
ATOM 4581 O O . ALA A 1 724 ? 25.996 -16.058 28.620 1.00 66.37 724 ALA A O 1
ATOM 4583 N N . ASP A 1 725 ? 26.238 -16.697 30.772 1.00 66.93 725 ASP A N 1
ATOM 4584 C CA . ASP A 1 725 ? 25.265 -15.758 31.300 1.00 68.93 725 ASP A CA 1
ATOM 4585 C C . ASP A 1 725 ? 25.756 -15.221 32.646 1.00 71.72 725 ASP A C 1
ATOM 4586 O O . ASP A 1 725 ? 25.995 -15.981 33.580 1.00 69.59 725 ASP A O 1
ATOM 4591 N N . TYR A 1 726 ? 25.895 -13.892 32.734 1.00 76.06 726 TYR A N 1
ATOM 4592 C CA . TYR A 1 726 ? 26.315 -13.228 33.958 1.00 79.75 726 TYR A CA 1
ATOM 4593 C C . TYR A 1 726 ? 25.150 -12.417 34.519 1.00 81.57 726 TYR A C 1
ATOM 4594 O O . TYR A 1 726 ? 24.535 -11.635 33.805 1.00 80.97 726 TYR A O 1
ATOM 4603 N N . ALA A 1 727 ? 24.859 -12.617 35.807 1.00 84.03 727 ALA A N 1
ATOM 4604 C CA . ALA A 1 727 ? 23.891 -11.800 36.522 1.00 87.65 727 ALA A CA 1
ATOM 4605 C C . ALA A 1 727 ? 24.601 -11.001 37.613 1.00 92.40 727 ALA A C 1
ATOM 4606 O O . ALA A 1 727 ? 25.613 -11.451 38.138 1.00 94.18 727 ALA A O 1
ATOM 4608 N N . PHE A 1 728 ? 24.071 -9.812 37.928 1.00 96.81 728 PHE A N 1
ATOM 4609 C CA . PHE A 1 728 ? 24.430 -9.080 39.134 1.00 101.02 728 PHE A CA 1
ATOM 4610 C C . PHE A 1 728 ? 23.263 -9.170 40.116 1.00 103.71 728 PHE A C 1
ATOM 4611 O O . PHE A 1 728 ? 22.142 -8.805 39.768 1.00 102.94 728 PHE A O 1
ATOM 4619 N N . ASP A 1 729 ? 23.527 -9.651 41.340 1.00 105.43 729 ASP A N 1
ATOM 4620 C CA . ASP A 1 729 ? 22.486 -9.744 42.358 1.00 105.77 729 ASP A CA 1
ATOM 4621 C C . ASP A 1 729 ? 22.715 -8.735 43.479 1.00 109.46 729 ASP A C 1
ATOM 4622 O O . ASP A 1 729 ? 21.835 -8.558 44.324 1.00 110.46 729 ASP A O 1
ATOM 4627 N N . ALA A 1 730 ? 23.886 -8.082 43.493 1.00 111.64 730 ALA A N 1
ATOM 4628 C CA . ALA A 1 730 ? 24.155 -7.029 44.459 1.00 115.46 730 ALA A CA 1
ATOM 4629 C C . ALA A 1 730 ? 24.748 -5.836 43.718 1.00 117.79 730 ALA A C 1
ATOM 4630 O O . ALA A 1 730 ? 25.418 -6.020 42.698 1.00 116.57 730 ALA A O 1
ATOM 4632 N N . GLY A 1 731 ? 24.448 -4.621 44.190 1.00 121.21 731 GLY A N 1
ATOM 4633 C CA . GLY A 1 731 ? 25.019 -3.426 43.595 1.00 123.89 731 GLY A CA 1
ATOM 4634 C C . GLY A 1 731 ? 23.955 -2.601 42.874 1.00 124.47 731 GLY A C 1
ATOM 4635 O O . GLY A 1 731 ? 22.733 -2.926 42.929 1.00 122.96 731 GLY A O 1
ATOM 4636 N N . PRO A 1 732 ? 24.393 -1.572 42.106 1.00 126.54 732 PRO A N 1
ATOM 4637 C CA . PRO A 1 732 ? 23.466 -0.705 41.379 1.00 126.42 732 PRO A CA 1
ATOM 4638 C C . PRO A 1 732 ? 22.902 -1.370 40.127 1.00 118.86 732 PRO A C 1
ATOM 4639 O O . PRO A 1 732 ? 21.836 -0.990 39.661 1.00 116.79 732 PRO A O 1
ATOM 4643 N N . LEU A 1 733 ? 23.617 -2.372 39.604 1.00 113.65 733 LEU A N 1
ATOM 4644 C CA . LEU A 1 733 ? 23.190 -3.092 38.416 1.00 109.17 733 LEU A CA 1
ATOM 4645 C C . LEU A 1 733 ? 22.423 -4.359 38.801 1.00 105.36 733 LEU A C 1
ATOM 4646 O O . LEU A 1 733 ? 22.485 -5.360 38.093 1.00 102.46 733 LEU A O 1
ATOM 4651 N N . SER A 1 734 ? 21.659 -4.301 39.898 1.00 105.36 734 SER A N 1
ATOM 4652 C CA . SER A 1 734 ? 20.971 -5.470 40.423 1.00 102.21 734 SER A CA 1
ATOM 4653 C C . SER A 1 734 ? 19.856 -5.876 39.465 1.00 98.39 734 SER A C 1
ATOM 4654 O O . SER A 1 734 ? 19.352 -5.030 38.731 1.00 99.59 734 SER A O 1
ATOM 4657 N N . GLY A 1 735 ? 19.453 -7.151 39.505 1.00 93.85 735 GLY A N 1
ATOM 4658 C CA . GLY A 1 735 ? 18.433 -7.643 38.595 1.00 91.20 735 GLY A CA 1
ATOM 4659 C C . GLY A 1 735 ? 18.856 -7.624 37.124 1.00 89.33 735 GLY A C 1
ATOM 4660 O O . GLY A 1 735 ? 18.025 -7.876 36.260 1.00 87.54 735 GLY A O 1
ATOM 4661 N N . LEU A 1 736 ? 20.138 -7.372 36.835 1.00 89.65 736 LEU A N 1
ATOM 4662 C CA . LEU A 1 736 ? 20.602 -7.215 35.465 1.00 88.79 736 LEU A CA 1
ATOM 4663 C C . LEU A 1 736 ? 21.358 -8.461 35.026 1.00 86.13 736 LEU A C 1
ATOM 4664 O O . LEU A 1 736 ? 22.232 -8.928 35.755 1.00 85.98 736 LEU A O 1
ATOM 4669 N N . SER A 1 737 ? 21.032 -8.940 33.816 1.00 83.48 737 SER A N 1
ATOM 4670 C CA . SER A 1 737 ? 21.634 -10.130 33.239 1.00 81.59 737 SER A CA 1
ATOM 4671 C C . SER A 1 737 ? 22.247 -9.767 31.888 1.00 82.24 737 SER A C 1
ATOM 4672 O O . SER A 1 737 ? 21.668 -8.979 31.136 1.00 84.34 737 SER A O 1
ATOM 4675 N N . ILE A 1 738 ? 23.422 -10.332 31.589 1.00 81.33 738 ILE A N 1
ATOM 4676 C CA . ILE A 1 738 ? 24.023 -10.219 30.269 1.00 81.13 738 ILE A CA 1
ATOM 4677 C C . ILE A 1 738 ? 24.605 -11.573 29.878 1.00 77.56 738 ILE A C 1
ATOM 4678 O O . ILE A 1 738 ? 25.291 -12.202 30.680 1.00 77.65 738 ILE A O 1
ATOM 4683 N N . GLY A 1 739 ? 24.359 -11.996 28.632 1.00 73.58 739 GLY A N 1
ATOM 4684 C CA . GLY A 1 739 ? 24.881 -13.268 28.176 1.00 70.11 739 GLY A CA 1
ATOM 4685 C C . GLY A 1 739 ? 25.117 -13.278 26.678 1.00 67.97 739 GLY A C 1
ATOM 4686 O O . GLY A 1 739 ? 24.722 -12.364 25.972 1.00 68.76 739 GLY A O 1
ATOM 4687 N N . GLY A 1 740 ? 25.768 -14.338 26.219 1.00 66.62 740 GLY A N 1
ATOM 4688 C CA . GLY A 1 740 ? 26.032 -14.510 24.807 1.00 66.83 740 GLY A CA 1
ATOM 4689 C C . GLY A 1 740 ? 26.780 -15.810 24.572 1.00 65.78 740 GLY A C 1
ATOM 4690 O O . GLY A 1 740 ? 27.093 -16.530 25.514 1.00 65.08 740 GLY A O 1
ATOM 4691 N N . GLY A 1 741 ? 27.040 -16.118 23.308 1.00 66.41 741 GLY A N 1
ATOM 4692 C CA . GLY A 1 741 ? 27.786 -17.316 22.992 1.00 66.24 741 GLY A CA 1
ATOM 4693 C C . GLY A 1 741 ? 28.102 -17.396 21.504 1.00 67.48 741 GLY A C 1
ATOM 4694 O O . GLY A 1 741 ? 27.754 -16.502 20.721 1.00 66.16 741 GL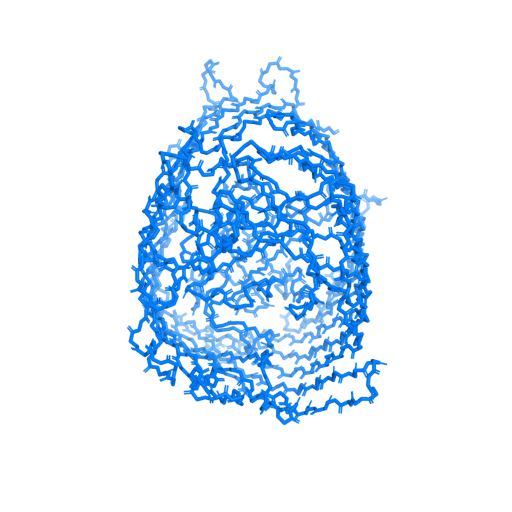Y A O 1
ATOM 4695 N N . ALA A 1 742 ? 28.799 -18.475 21.136 1.00 67.29 742 ALA A N 1
ATOM 4696 C CA . ALA A 1 742 ? 29.197 -18.682 19.753 1.00 66.58 742 ALA A CA 1
ATOM 4697 C C . ALA A 1 742 ? 29.011 -20.145 19.376 1.00 62.89 742 ALA A C 1
ATOM 4698 O O . ALA A 1 742 ? 29.136 -21.021 20.223 1.00 59.82 742 ALA A O 1
ATOM 4700 N N . ARG A 1 743 ? 28.765 -20.373 18.081 1.00 62.87 743 ARG A N 1
ATOM 4701 C CA . ARG A 1 743 ? 28.499 -21.698 17.553 1.00 61.31 743 ARG A CA 1
ATOM 4702 C C . ARG A 1 743 ? 29.327 -21.923 16.298 1.00 61.84 743 ARG A C 1
ATOM 4703 O O . ARG A 1 743 ? 29.257 -21.127 15.371 1.00 62.66 743 ARG A O 1
ATOM 4711 N N . TYR A 1 744 ? 30.110 -23.005 16.291 1.00 61.73 744 TYR A N 1
ATOM 4712 C CA . TYR A 1 744 ? 30.950 -23.334 15.151 1.00 62.57 744 TYR A CA 1
ATOM 4713 C C . TYR A 1 744 ? 30.410 -24.607 14.510 1.00 59.90 744 TYR A C 1
ATOM 4714 O O . TYR A 1 744 ? 30.287 -25.612 15.187 1.00 58.95 744 TYR A O 1
ATOM 4723 N N . VAL A 1 745 ? 30.142 -24.549 13.201 1.00 59.53 745 VAL A N 1
ATOM 4724 C CA . VAL A 1 745 ? 29.825 -25.721 12.410 1.00 58.31 745 VAL A CA 1
ATOM 4725 C C . VAL A 1 745 ? 30.881 -25.904 11.321 1.00 60.24 745 VAL A C 1
ATOM 4726 O O . VAL A 1 745 ? 31.073 -25.043 10.460 1.00 61.82 745 VAL A O 1
ATOM 4730 N N . GLY A 1 746 ? 31.564 -27.046 11.361 1.00 59.90 746 GLY A N 1
ATOM 4731 C CA . GLY A 1 746 ? 32.604 -27.339 10.396 1.00 60.81 746 GLY A CA 1
ATOM 4732 C C . GLY A 1 746 ? 32.047 -27.452 8.988 1.00 61.43 746 GLY A C 1
ATOM 4733 O O . GLY A 1 746 ? 30.837 -27.478 8.761 1.00 61.15 746 GLY A O 1
ATOM 4734 N N . GLU A 1 747 ? 32.961 -27.517 8.028 1.00 63.48 747 GLU A N 1
ATOM 4735 C CA . GLU A 1 747 ? 32.558 -27.617 6.641 1.00 64.78 747 GLU A CA 1
ATOM 4736 C C . GLU A 1 747 ? 31.806 -28.929 6.464 1.00 63.18 747 GLU A C 1
ATOM 4737 O O . GLU A 1 747 ? 32.022 -29.877 7.217 1.00 63.69 747 GLU A O 1
ATOM 4743 N N . THR A 1 748 ? 30.941 -28.971 5.453 1.00 62.60 748 THR A N 1
ATOM 4744 C CA . THR A 1 748 ? 30.143 -30.153 5.201 1.00 61.78 748 THR A CA 1
ATOM 4745 C C . THR A 1 748 ? 30.073 -30.353 3.692 1.00 63.03 748 THR A C 1
ATOM 4746 O O . THR A 1 748 ? 30.422 -29.470 2.910 1.00 64.67 748 THR A O 1
ATOM 4750 N N . TRP A 1 749 ? 29.647 -31.542 3.282 1.00 61.77 749 TRP A N 1
ATOM 4751 C CA . TRP A 1 749 ? 29.443 -31.806 1.873 1.00 61.24 749 TRP A CA 1
ATOM 4752 C C . TRP A 1 749 ? 28.072 -31.292 1.447 1.00 61.13 749 TRP A C 1
ATOM 4753 O O . TRP A 1 749 ? 27.073 -31.424 2.161 1.00 59.32 749 TRP A O 1
ATOM 4764 N N . ALA A 1 750 ? 28.020 -30.716 0.244 1.00 62.83 750 ALA A N 1
ATOM 4765 C CA . ALA A 1 750 ? 26.743 -30.326 -0.323 1.00 60.81 750 ALA A CA 1
ATOM 4766 C C . ALA A 1 750 ? 26.002 -31.528 -0.917 1.00 59.43 750 ALA A C 1
ATOM 4767 O O . ALA A 1 750 ? 24.783 -31.501 -1.030 1.00 59.46 750 ALA A O 1
ATOM 4769 N N . ASP A 1 751 ? 26.722 -32.595 -1.274 1.00 59.91 751 ASP A N 1
ATOM 4770 C CA . ASP A 1 751 ? 26.144 -33.691 -2.032 1.00 59.16 751 ASP A CA 1
ATOM 4771 C C . ASP A 1 751 ? 26.763 -35.017 -1.598 1.00 58.81 751 ASP A C 1
ATOM 4772 O O . ASP A 1 751 ? 27.890 -35.065 -1.122 1.00 59.26 751 ASP A O 1
ATOM 4777 N N . LYS A 1 752 ? 26.034 -36.111 -1.803 1.00 59.54 752 LYS A N 1
ATOM 4778 C CA . LYS A 1 752 ? 26.523 -37.423 -1.409 1.00 61.58 752 LYS A CA 1
ATOM 4779 C C . LYS A 1 752 ? 27.757 -37.784 -2.222 1.00 63.40 752 LYS A C 1
ATOM 4780 O O . LYS A 1 752 ? 28.671 -38.426 -1.710 1.00 63.65 752 LYS A O 1
ATOM 4786 N N . GLU A 1 753 ? 27.744 -37.390 -3.502 1.00 64.85 753 GLU A N 1
ATOM 4787 C CA . GLU A 1 753 ? 28.812 -37.726 -4.421 1.00 67.47 753 GLU A CA 1
ATOM 4788 C C . GLU A 1 753 ? 30.098 -36.983 -4.050 1.00 68.20 753 GLU A C 1
ATOM 4789 O O . GLU A 1 753 ? 31.101 -37.166 -4.728 1.00 69.22 753 GLU A O 1
ATOM 4795 N N . ASN A 1 754 ? 30.053 -36.137 -3.005 1.00 67.01 754 ASN A N 1
ATOM 4796 C CA . ASN A 1 754 ? 31.218 -35.447 -2.451 1.00 68.21 754 ASN A CA 1
ATOM 4797 C C . ASN A 1 754 ? 31.999 -34.720 -3.548 1.00 70.38 754 ASN A C 1
ATOM 4798 O O . ASN A 1 754 ? 33.159 -35.042 -3.801 1.00 72.10 754 ASN A O 1
ATOM 4803 N N . THR A 1 755 ? 31.354 -33.735 -4.190 1.00 69.77 755 THR A N 1
ATOM 4804 C CA . THR A 1 755 ? 32.017 -32.936 -5.218 1.00 71.45 755 THR A CA 1
ATOM 4805 C C . THR A 1 755 ? 32.093 -31.455 -4.840 1.00 71.40 755 THR A C 1
ATOM 4806 O O . THR A 1 755 ? 32.791 -30.714 -5.516 1.00 73.70 755 THR A O 1
ATOM 4810 N N . LEU A 1 756 ? 31.391 -31.007 -3.792 1.00 70.15 756 LEU A N 1
ATOM 4811 C CA . LEU A 1 756 ? 31.375 -29.590 -3.451 1.00 70.30 756 LEU A CA 1
ATOM 4812 C C . LEU A 1 756 ? 31.099 -29.424 -1.957 1.00 67.09 756 LEU A C 1
ATOM 4813 O O . LEU A 1 756 ? 30.261 -30.113 -1.393 1.00 64.35 756 LEU A O 1
ATOM 4818 N N . ARG A 1 757 ? 31.810 -28.477 -1.344 1.00 67.76 757 ARG A N 1
ATOM 4819 C CA . ARG A 1 757 ? 31.774 -28.278 0.088 1.00 65.94 757 ARG A CA 1
ATOM 4820 C C . ARG A 1 757 ? 30.869 -27.100 0.392 1.00 65.29 757 ARG A C 1
ATOM 4821 O O . ARG A 1 757 ? 30.779 -26.163 -0.394 1.00 67.12 757 ARG A O 1
ATOM 4829 N N . VAL A 1 758 ? 30.148 -27.199 1.506 1.00 63.68 758 VAL A N 1
ATOM 4830 C CA . VAL A 1 758 ? 29.423 -26.057 2.026 1.00 62.90 758 VAL A CA 1
ATOM 4831 C C . VAL A 1 758 ? 30.392 -25.393 2.994 1.00 64.94 758 VAL A C 1
ATOM 4832 O O . VAL A 1 758 ? 30.865 -26.043 3.926 1.00 65.10 758 VAL A O 1
ATOM 4836 N N . PRO A 1 759 ? 30.757 -24.112 2.781 1.00 66.16 759 PRO A N 1
ATOM 4837 C CA . PRO A 1 759 ? 31.605 -23.402 3.740 1.00 67.88 759 PRO A CA 1
ATOM 4838 C C . PRO A 1 759 ? 31.172 -23.615 5.198 1.00 66.63 759 PRO A C 1
ATOM 4839 O O . PRO A 1 759 ? 29.984 -23.780 5.493 1.00 64.17 759 PRO A O 1
ATOM 4843 N N . ASP A 1 760 ? 32.162 -23.640 6.099 1.00 67.29 760 ASP A N 1
ATOM 4844 C CA . ASP A 1 760 ? 31.918 -23.659 7.532 1.00 67.25 760 ASP A CA 1
ATOM 4845 C C . ASP A 1 760 ? 31.395 -22.300 7.990 1.00 65.96 760 ASP A C 1
ATOM 4846 O O . ASP A 1 760 ? 31.396 -21.352 7.220 1.00 67.38 760 ASP A O 1
ATOM 4851 N N . TYR A 1 761 ? 30.963 -22.195 9.248 1.00 64.50 761 TYR A N 1
ATOM 4852 C CA . TYR A 1 761 ? 30.379 -20.949 9.719 1.00 64.55 761 TYR A CA 1
ATOM 4853 C C . TYR A 1 761 ? 30.391 -20.856 11.241 1.00 63.73 761 TYR A C 1
ATOM 4854 O O . TYR A 1 761 ? 30.233 -21.859 11.928 1.00 61.67 761 TYR A O 1
ATOM 4863 N N . THR A 1 762 ? 30.579 -19.624 11.730 1.00 65.68 762 THR A N 1
ATOM 4864 C CA . THR A 1 762 ? 30.593 -19.298 13.146 1.00 65.89 762 THR A CA 1
ATOM 4865 C C . THR A 1 762 ? 29.564 -18.191 13.363 1.00 67.07 762 THR A C 1
ATOM 4866 O O . THR A 1 762 ? 29.598 -17.158 12.690 1.00 73.72 762 THR A O 1
ATOM 4870 N N . LEU A 1 763 ? 28.630 -18.423 14.284 1.00 64.75 763 LEU A N 1
ATOM 4871 C CA . LEU A 1 763 ? 27.553 -17.484 14.536 1.00 65.05 763 LEU A CA 1
ATOM 4872 C C . LEU A 1 763 ? 27.622 -17.008 15.978 1.00 65.58 763 LEU A C 1
ATOM 4873 O O . LEU A 1 763 ? 28.077 -17.752 16.834 1.00 65.18 763 LEU A O 1
ATOM 4878 N N . VAL A 1 764 ? 27.154 -15.784 16.234 1.00 67.87 764 VAL A N 1
ATOM 4879 C CA . VAL A 1 764 ? 27.232 -15.197 17.564 1.00 69.58 764 VAL A CA 1
ATOM 4880 C C . VAL A 1 764 ? 25.816 -14.884 18.041 1.00 69.30 764 VAL A C 1
ATOM 4881 O O . VAL A 1 764 ? 24.985 -14.424 17.266 1.00 69.20 764 VAL A O 1
ATOM 4885 N N . ASP A 1 765 ? 25.544 -15.163 19.321 1.00 69.64 765 ASP A N 1
ATOM 4886 C CA . ASP A 1 765 ? 24.242 -14.890 19.910 1.00 68.44 765 ASP A CA 1
ATOM 4887 C C . ASP A 1 765 ? 24.487 -14.065 21.165 1.00 68.02 765 ASP A C 1
ATOM 4888 O O . ASP A 1 765 ? 25.512 -14.240 21.802 1.00 67.89 765 ASP A O 1
ATOM 4893 N N . ALA A 1 766 ? 23.558 -13.167 21.494 1.00 67.71 766 ALA A N 1
ATOM 4894 C CA . ALA A 1 766 ? 23.731 -12.286 22.632 1.00 68.85 766 ALA A CA 1
ATOM 4895 C C . ALA A 1 766 ? 22.386 -12.046 23.290 1.00 67.39 766 ALA A C 1
ATOM 4896 O O . ALA A 1 766 ? 21.354 -12.186 22.645 1.00 66.92 766 ALA A O 1
ATOM 4898 N N . ARG A 1 767 ? 22.420 -11.624 24.553 1.00 68.25 767 ARG A N 1
ATOM 4899 C CA . ARG A 1 767 ? 21.199 -11.309 25.269 1.00 68.54 767 ARG A CA 1
ATOM 4900 C C . ARG A 1 767 ? 21.463 -10.271 26.354 1.00 70.22 767 ARG A C 1
ATOM 4901 O O . ARG A 1 767 ? 22.577 -10.165 26.863 1.00 70.63 767 ARG A O 1
ATOM 4909 N N . ILE A 1 768 ? 20.398 -9.542 26.706 1.00 70.77 768 ILE A N 1
ATOM 4910 C CA . ILE A 1 768 ? 20.387 -8.599 27.813 1.00 73.56 768 ILE A CA 1
ATOM 4911 C C . ILE A 1 768 ? 19.052 -8.757 28.533 1.00 73.14 768 ILE A C 1
ATOM 4912 O O . ILE A 1 768 ? 18.008 -8.804 27.887 1.00 72.24 768 ILE A O 1
ATOM 4917 N N . GLY A 1 769 ? 19.088 -8.818 29.868 1.00 74.03 769 GLY A N 1
ATOM 4918 C CA . GLY A 1 769 ? 17.865 -8.909 30.647 1.00 74.48 769 GLY A CA 1
ATOM 4919 C C . GLY A 1 769 ? 17.950 -8.125 31.952 1.00 78.44 769 GLY A C 1
ATOM 4920 O O . GLY A 1 769 ? 19.036 -7.897 32.485 1.00 80.26 769 GLY A O 1
ATOM 4921 N N . TYR A 1 770 ? 16.781 -7.728 32.462 1.00 80.53 770 TYR A N 1
ATOM 4922 C CA . TYR A 1 770 ? 16.701 -6.965 33.690 1.00 84.36 770 TYR A CA 1
ATOM 4923 C C . TYR A 1 770 ? 15.425 -7.316 34.444 1.00 85.18 770 TYR A C 1
ATOM 4924 O O . TYR A 1 770 ? 14.328 -7.210 33.907 1.00 83.00 770 TYR A O 1
ATOM 4933 N N . ASP A 1 771 ? 15.590 -7.679 35.718 1.00 89.12 771 ASP A N 1
ATOM 4934 C CA . ASP A 1 771 ? 14.475 -7.886 36.624 1.00 92.52 771 ASP A CA 1
ATOM 4935 C C . ASP A 1 771 ? 14.003 -6.535 37.148 1.00 97.00 771 ASP A C 1
ATOM 4936 O O . ASP A 1 771 ? 14.687 -5.930 37.971 1.00 100.10 771 ASP A O 1
ATOM 4941 N N . LEU A 1 772 ? 12.831 -6.075 36.686 1.00 98.27 772 LEU A N 1
ATOM 4942 C CA . LEU A 1 772 ? 12.279 -4.821 37.185 1.00 101.93 772 LEU A CA 1
ATOM 4943 C C . LEU A 1 772 ? 11.795 -4.964 38.626 1.00 104.58 772 LEU A C 1
ATOM 4944 O O . LEU A 1 772 ? 11.458 -3.964 39.254 1.00 107.38 772 LEU A O 1
ATOM 4949 N N . GLY A 1 773 ? 11.764 -6.191 39.159 1.00 104.80 773 GLY A N 1
ATOM 4950 C CA . GLY A 1 773 ? 11.396 -6.382 40.552 1.00 107.93 773 GLY A CA 1
ATOM 4951 C C . GLY A 1 773 ? 12.184 -5.453 41.474 1.00 112.00 773 GLY A C 1
ATOM 4952 O O . GLY A 1 773 ? 11.634 -4.945 42.461 1.00 114.55 773 GLY A O 1
ATOM 4953 N N . LYS A 1 774 ? 13.448 -5.182 41.112 1.00 112.22 774 LYS A N 1
ATOM 4954 C CA . LYS A 1 774 ? 14.311 -4.338 41.928 1.00 115.39 774 LYS A CA 1
ATOM 4955 C C . LYS A 1 774 ? 13.804 -2.899 41.978 1.00 119.09 774 LYS A C 1
ATOM 4956 O O . LYS A 1 774 ? 14.158 -2.178 42.904 1.00 122.22 774 LYS A O 1
ATOM 4962 N N . LEU A 1 775 ? 12.979 -2.478 41.007 1.00 118.90 775 LEU A N 1
ATOM 4963 C CA . LEU A 1 775 ? 12.485 -1.102 40.972 1.00 122.49 775 LEU A CA 1
ATOM 4964 C C . LEU A 1 775 ? 11.103 -0.950 41.619 1.00 123.80 775 LEU A C 1
ATOM 4965 O O . LEU A 1 775 ? 10.536 0.160 41.613 1.00 126.88 775 LEU A O 1
ATOM 4970 N N . GLY A 1 776 ? 10.584 -2.029 42.226 1.00 121.78 776 GLY A N 1
ATOM 4971 C CA . GLY A 1 776 ? 9.266 -1.991 42.844 1.00 122.94 776 GLY A CA 1
ATOM 4972 C C . GLY A 1 776 ? 8.156 -2.556 41.954 1.00 120.48 776 GLY A C 1
ATOM 4973 O O . GLY A 1 776 ? 6.982 -2.348 42.255 1.00 121.78 776 GLY A O 1
ATOM 4974 N N . LEU A 1 777 ? 8.518 -3.267 40.879 1.00 117.12 777 LEU A N 1
ATOM 4975 C CA . LEU A 1 777 ? 7.543 -3.896 39.997 1.00 113.65 777 LEU A CA 1
ATOM 4976 C C . LEU A 1 777 ? 7.744 -5.401 40.074 1.00 109.47 777 LEU A C 1
ATOM 4977 O O . LEU A 1 777 ? 8.427 -5.979 39.233 1.00 107.69 777 LEU A O 1
ATOM 4982 N N . LYS A 1 778 ? 7.135 -6.021 41.089 1.00 108.60 778 LYS A N 1
ATOM 4983 C CA . LYS A 1 778 ? 7.486 -7.378 41.463 1.00 105.53 778 LYS A CA 1
ATOM 4984 C C . LYS A 1 778 ? 7.052 -8.351 40.374 1.00 100.50 778 LYS A C 1
ATOM 4985 O O . LYS A 1 778 ? 5.945 -8.250 39.849 1.00 99.94 778 LYS A O 1
ATOM 4991 N N . GLY A 1 779 ? 7.959 -9.265 40.017 1.00 97.28 779 GLY A N 1
ATOM 4992 C CA . GLY A 1 779 ? 7.648 -10.336 39.079 1.00 93.29 779 GLY A CA 1
ATOM 4993 C C . GLY A 1 779 ? 7.467 -9.861 37.636 1.00 92.18 779 GLY A C 1
ATOM 4994 O O . GLY A 1 779 ? 6.859 -10.572 36.840 1.00 91.66 779 GLY A O 1
ATOM 4995 N N . LEU A 1 780 ? 7.993 -8.676 37.293 1.00 92.96 780 LEU A N 1
ATOM 4996 C CA . LEU A 1 780 ? 7.947 -8.165 35.932 1.00 91.81 780 LEU A CA 1
ATOM 4997 C C . LEU A 1 780 ? 9.372 -7.927 35.443 1.00 91.73 780 LEU A C 1
ATOM 4998 O O . LEU A 1 780 ? 10.111 -7.157 36.052 1.00 93.11 780 LEU A O 1
ATOM 5003 N N . ASP A 1 781 ? 9.747 -8.610 34.353 1.00 89.42 781 ASP A N 1
ATOM 5004 C CA . ASP A 1 781 ? 11.108 -8.566 33.843 1.00 89.18 781 ASP A CA 1
ATOM 5005 C C . ASP A 1 781 ? 11.096 -8.531 32.316 1.00 85.80 781 ASP A C 1
ATOM 5006 O O . ASP A 1 781 ? 10.104 -8.878 31.672 1.00 82.85 781 ASP A O 1
ATOM 5011 N N . VAL A 1 782 ? 12.241 -8.125 31.765 1.00 84.72 782 VAL A N 1
ATOM 5012 C CA . VAL A 1 782 ? 12.354 -7.694 30.386 1.00 83.98 782 VAL A CA 1
ATOM 5013 C C . VAL A 1 782 ? 13.619 -8.307 29.802 1.00 81.29 782 VAL A C 1
ATOM 5014 O O . VAL A 1 782 ? 14.651 -8.344 30.460 1.00 81.77 782 VAL A O 1
ATOM 5018 N N . SER A 1 783 ? 13.534 -8.792 28.567 1.00 79.54 783 SER A N 1
ATOM 5019 C CA . SER A 1 783 ? 14.678 -9.416 27.920 1.00 78.77 783 SER A CA 1
ATOM 5020 C C . SER A 1 783 ? 14.859 -8.845 26.510 1.00 78.87 783 SER A C 1
ATOM 5021 O O . SER A 1 783 ? 13.893 -8.443 25.870 1.00 77.34 783 SER A O 1
ATOM 5024 N N . LEU A 1 784 ? 16.120 -8.805 26.052 1.00 79.10 784 LEU A N 1
ATOM 5025 C CA . LEU A 1 784 ? 16.465 -8.455 24.680 1.00 78.48 784 LEU A CA 1
ATOM 5026 C C . LEU A 1 784 ? 17.460 -9.480 24.136 1.00 75.10 784 LEU A C 1
ATOM 5027 O O . LEU A 1 784 ? 18.538 -9.655 24.692 1.00 74.82 784 LEU A O 1
ATOM 5032 N N . ASN A 1 785 ? 17.092 -10.143 23.035 1.00 72.05 785 ASN A N 1
ATOM 5033 C CA . ASN A 1 785 ? 17.895 -11.219 22.474 1.00 69.14 785 ASN A CA 1
ATOM 5034 C C . ASN A 1 785 ? 18.269 -10.901 21.028 1.00 68.64 785 ASN A C 1
ATOM 5035 O O . ASN A 1 785 ? 17.533 -10.218 20.330 1.00 68.01 785 ASN A O 1
ATOM 5040 N N . ALA A 1 786 ? 19.410 -11.445 20.593 1.00 68.58 786 ALA A N 1
ATOM 5041 C CA . ALA A 1 786 ? 19.836 -11.405 19.201 1.00 68.83 786 ALA A CA 1
ATOM 5042 C C . ALA A 1 786 ? 20.605 -12.688 18.875 1.00 68.46 786 ALA A C 1
ATOM 5043 O O . ALA A 1 786 ? 21.592 -13.010 19.546 1.00 68.10 786 ALA A O 1
ATOM 5045 N N . ASN A 1 787 ? 20.115 -13.441 17.874 1.00 67.11 787 ASN A N 1
ATOM 5046 C CA . ASN A 1 787 ? 20.803 -14.622 17.372 1.00 64.86 787 ASN A CA 1
ATOM 5047 C C . ASN A 1 787 ? 21.340 -14.335 15.971 1.00 65.62 787 ASN A C 1
ATOM 5048 O O . ASN A 1 787 ? 20.721 -13.591 15.211 1.00 67.34 787 ASN A O 1
ATOM 5053 N N . ASN A 1 788 ? 22.477 -14.964 15.637 1.00 65.38 788 ASN A N 1
ATOM 5054 C CA . ASN A 1 788 ? 23.267 -14.617 14.464 1.00 67.18 788 ASN A CA 1
ATOM 5055 C C . ASN A 1 788 ? 23.501 -13.114 14.493 1.00 68.84 788 ASN A C 1
ATOM 5056 O O . ASN A 1 788 ? 22.974 -12.386 13.657 1.00 69.64 788 ASN A O 1
ATOM 5061 N N . LEU A 1 789 ? 24.261 -12.662 15.494 1.00 70.45 789 LEU A N 1
ATOM 5062 C CA . LEU A 1 789 ? 24.362 -11.240 15.787 1.00 73.11 789 LEU A CA 1
ATOM 5063 C C . LEU A 1 789 ? 25.105 -10.501 14.673 1.00 75.28 789 LEU A C 1
ATOM 5064 O O . LEU A 1 789 ? 24.711 -9.395 14.317 1.00 76.10 789 LEU A O 1
ATOM 5069 N N . LEU A 1 790 ? 26.172 -11.103 14.132 1.00 75.37 790 LEU A N 1
ATOM 5070 C CA . LEU A 1 790 ? 26.906 -10.490 13.036 1.00 77.27 790 LEU A CA 1
ATOM 5071 C C . LEU A 1 790 ? 26.134 -10.612 11.714 1.00 76.64 790 LEU A C 1
ATOM 5072 O O . LEU A 1 790 ? 26.635 -10.165 10.673 1.00 77.27 790 LEU A O 1
ATOM 5077 N N . ASP A 1 791 ? 24.928 -11.202 11.751 1.00 72.91 791 ASP A N 1
ATOM 5078 C CA . ASP A 1 791 ? 24.021 -11.219 10.608 1.00 73.12 791 ASP A CA 1
ATOM 5079 C C . ASP A 1 791 ? 24.665 -11.898 9.404 1.00 72.45 791 ASP A C 1
ATOM 5080 O O . ASP A 1 791 ? 24.457 -11.481 8.269 1.00 71.46 791 ASP A O 1
ATOM 5085 N N . LYS A 1 792 ? 25.423 -12.963 9.666 1.00 72.16 792 LYS A N 1
ATOM 5086 C CA . LYS A 1 792 ? 26.116 -13.668 8.606 1.00 72.31 792 LYS A CA 1
ATOM 5087 C C . LYS A 1 792 ? 25.098 -14.217 7.609 1.00 71.25 792 LYS A C 1
ATOM 5088 O O . LYS A 1 792 ? 24.090 -14.797 8.001 1.00 68.70 792 LYS A O 1
ATOM 5094 N N . ASP A 1 793 ? 25.356 -13.972 6.319 1.00 73.35 793 ASP A N 1
ATOM 5095 C CA . ASP A 1 793 ? 24.584 -14.535 5.222 1.00 72.27 793 ASP A CA 1
ATOM 5096 C C . ASP A 1 793 ? 25.342 -15.770 4.748 1.00 70.33 793 ASP A C 1
ATOM 5097 O O . ASP A 1 793 ? 26.488 -15.659 4.305 1.00 71.86 793 ASP A O 1
ATOM 5102 N N . TYR A 1 794 ? 24.721 -16.946 4.874 1.00 66.52 794 TYR A N 1
ATOM 5103 C CA . TYR A 1 794 ? 25.440 -18.195 4.663 1.00 64.50 794 TYR A CA 1
ATOM 5104 C C . TYR A 1 794 ? 24.465 -19.289 4.252 1.00 62.00 794 TYR A C 1
ATOM 5105 O O . TYR A 1 794 ? 23.254 -19.169 4.460 1.00 61.48 794 TYR A O 1
ATOM 5114 N N . VAL A 1 795 ? 25.023 -20.351 3.662 1.00 61.31 795 VAL A N 1
ATOM 5115 C CA . VAL A 1 795 ? 24.270 -21.562 3.380 1.00 59.60 795 VAL A CA 1
ATOM 5116 C C . VAL A 1 795 ? 24.522 -22.540 4.527 1.00 58.41 795 VAL A C 1
ATOM 5117 O O . VAL A 1 795 ? 25.655 -22.961 4.755 1.00 58.72 795 VAL A O 1
ATOM 5121 N N . ALA A 1 796 ? 23.461 -22.887 5.260 1.00 58.23 796 ALA A N 1
ATOM 5122 C CA . ALA A 1 796 ? 23.569 -23.756 6.426 1.00 57.49 796 ALA A CA 1
ATOM 5123 C C . ALA A 1 796 ?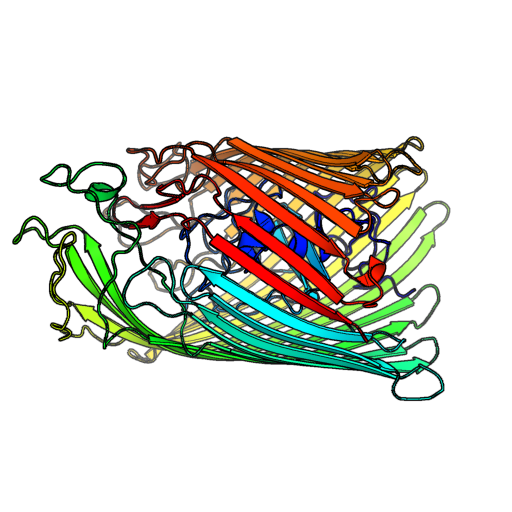 23.882 -25.195 6.022 1.00 57.31 796 ALA A C 1
ATOM 5124 O O . ALA A 1 796 ? 24.688 -25.854 6.682 1.00 58.45 796 ALA A O 1
ATOM 5126 N N . SER A 1 797 ? 23.243 -25.669 4.949 1.00 56.98 797 SER A N 1
ATOM 5127 C CA . SER A 1 797 ? 23.418 -27.045 4.500 1.00 56.74 797 SER A CA 1
ATOM 5128 C C . SER A 1 797 ? 22.808 -27.215 3.113 1.00 55.79 797 SER A C 1
ATOM 5129 O O . SER A 1 797 ? 22.102 -26.330 2.656 1.00 55.33 797 SER A O 1
ATOM 5132 N N . CYS A 1 798 ? 23.059 -28.369 2.493 1.00 55.80 798 CYS A N 1
ATOM 5133 C CA . CYS A 1 798 ? 22.442 -28.719 1.223 1.00 57.27 798 CYS A CA 1
ATOM 5134 C C . CYS A 1 798 ? 21.986 -30.174 1.259 1.00 56.86 798 CYS A C 1
ATOM 5135 O O . CYS A 1 798 ? 22.759 -31.044 1.641 1.00 56.65 798 CYS A O 1
ATOM 5138 N N . TYR A 1 799 ? 20.755 -30.437 0.808 1.00 56.85 799 TYR A N 1
ATOM 5139 C CA . TYR A 1 799 ? 20.268 -31.799 0.660 1.00 56.54 799 TYR A CA 1
ATOM 5140 C C . TYR A 1 799 ? 20.930 -32.424 -0.564 1.00 55.86 799 TYR A C 1
ATOM 5141 O O . TYR A 1 799 ? 21.184 -33.618 -0.597 1.00 55.55 799 TYR A O 1
ATOM 5150 N N . SER A 1 800 ? 21.210 -31.599 -1.571 1.00 56.49 800 SER A N 1
ATOM 5151 C CA . SER A 1 800 ? 21.886 -32.051 -2.773 1.00 57.55 800 SER A CA 1
ATOM 5152 C C . SER A 1 800 ? 22.374 -30.823 -3.525 1.00 58.87 800 SER A C 1
ATOM 5153 O O . SER A 1 800 ? 22.206 -29.704 -3.050 1.00 59.60 800 SER A O 1
ATOM 5156 N N . LEU A 1 801 ? 22.963 -31.038 -4.705 1.00 60.34 801 LEU A N 1
ATOM 5157 C CA . LEU A 1 801 ? 23.439 -29.941 -5.534 1.00 61.43 801 LEU A CA 1
ATOM 5158 C C . LEU A 1 801 ? 22.294 -29.011 -5.936 1.00 61.67 801 LEU A C 1
ATOM 5159 O O . LEU A 1 801 ? 22.539 -27.845 -6.186 1.00 62.92 801 LEU A O 1
ATOM 5164 N N . ASP A 1 802 ? 21.052 -29.505 -5.960 1.00 62.18 802 ASP A N 1
ATOM 5165 C CA . ASP A 1 802 ? 19.898 -28.701 -6.335 1.00 62.54 802 ASP A CA 1
ATOM 5166 C C . ASP A 1 802 ? 19.189 -28.023 -5.153 1.00 60.79 802 ASP A C 1
ATOM 5167 O O . ASP A 1 802 ? 18.414 -27.088 -5.392 1.00 60.45 802 ASP A O 1
ATOM 5172 N N . PHE A 1 803 ? 19.432 -28.474 -3.906 1.00 58.82 803 PHE A N 1
ATOM 5173 C CA . PHE A 1 803 ? 18.666 -27.995 -2.759 1.00 57.38 803 PHE A CA 1
ATOM 5174 C C . PHE A 1 803 ? 19.586 -27.590 -1.608 1.00 57.09 803 PHE A C 1
ATOM 5175 O O . PHE A 1 803 ? 19.946 -28.413 -0.766 1.00 55.10 803 PHE A O 1
ATOM 5183 N N . CYS A 1 804 ? 19.923 -26.296 -1.567 1.00 58.11 804 CYS A N 1
ATOM 5184 C CA . CYS A 1 804 ? 20.753 -25.728 -0.517 1.00 57.38 804 CYS A CA 1
ATOM 5185 C C . CYS A 1 804 ? 19.897 -24.755 0.282 1.00 55.44 804 CYS A C 1
ATOM 5186 O O . CYS A 1 804 ? 19.028 -24.094 -0.273 1.00 55.04 804 CYS A O 1
ATOM 5189 N N . TYR A 1 805 ? 20.130 -24.696 1.592 1.00 55.50 805 TYR A N 1
ATOM 5190 C CA . TYR A 1 805 ? 19.266 -23.948 2.494 1.00 54.77 805 TYR A CA 1
ATOM 5191 C C . TYR A 1 805 ? 20.035 -22.793 3.120 1.00 56.68 805 TYR A C 1
ATOM 5192 O O . TYR A 1 805 ? 21.192 -22.935 3.504 1.00 58.04 805 TYR A O 1
ATOM 5201 N N . PHE A 1 806 ? 19.374 -21.640 3.220 1.00 57.68 806 PHE A N 1
ATOM 5202 C CA . PHE A 1 806 ? 19.973 -20.489 3.871 1.00 58.99 806 PHE A CA 1
ATOM 5203 C C . PHE A 1 806 ? 19.745 -20.587 5.380 1.00 58.27 806 PHE A C 1
ATOM 5204 O O . PHE A 1 806 ? 18.666 -20.976 5.852 1.00 56.13 806 PHE A O 1
ATOM 5212 N N . GLY A 1 807 ? 20.783 -20.238 6.138 1.00 59.44 807 GLY A N 1
ATOM 5213 C CA . GLY A 1 807 ? 20.627 -20.078 7.572 1.00 58.92 807 GLY A CA 1
ATOM 5214 C C . GLY A 1 807 ? 19.812 -18.825 7.882 1.00 59.85 807 GLY A C 1
ATOM 5215 O O . GLY A 1 807 ? 19.728 -17.913 7.059 1.00 59.47 807 GLY A O 1
ATOM 5216 N N . GLU A 1 808 ? 19.216 -18.805 9.081 1.00 59.88 808 GLU A N 1
ATOM 5217 C CA . GLU A 1 808 ? 18.398 -17.687 9.523 1.00 60.05 808 GLU A CA 1
ATOM 5218 C C . GLU A 1 808 ? 19.249 -16.424 9.574 1.00 62.55 808 GLU A C 1
ATOM 5219 O O . GLU A 1 808 ? 20.400 -16.452 9.992 1.00 63.24 808 GLU A O 1
ATOM 5225 N N . LYS A 1 809 ? 18.664 -15.302 9.168 1.00 65.03 809 LYS A N 1
ATOM 5226 C CA . LYS A 1 809 ? 19.344 -14.025 9.301 1.00 67.68 809 LYS A CA 1
ATOM 5227 C C . LYS A 1 809 ? 19.340 -13.600 10.769 1.00 66.36 809 LYS A C 1
ATOM 5228 O O . LYS A 1 809 ? 18.881 -14.340 11.618 1.00 65.00 809 LYS A O 1
ATOM 5234 N N . ARG A 1 810 ? 19.798 -12.381 11.057 1.00 69.40 810 ARG A N 1
ATOM 5235 C CA . ARG A 1 810 ? 19.736 -11.849 12.411 1.00 70.07 810 ARG A CA 1
ATOM 5236 C C . ARG A 1 810 ? 18.303 -11.939 12.930 1.00 67.93 810 ARG A C 1
ATOM 5237 O O . ARG A 1 810 ? 17.374 -11.589 12.222 1.00 68.72 810 ARG A O 1
ATOM 5245 N N . ASN A 1 811 ? 18.132 -12.392 14.173 1.00 66.53 811 ASN A N 1
ATOM 5246 C CA . ASN A 1 811 ? 16.824 -12.417 14.812 1.00 65.83 811 ASN A CA 1
ATOM 5247 C C . ASN A 1 811 ? 16.924 -11.585 16.085 1.00 67.74 811 ASN A C 1
ATOM 5248 O O . ASN A 1 811 ? 17.664 -11.940 16.999 1.00 68.03 811 ASN A O 1
ATOM 5253 N N . VAL A 1 812 ? 16.204 -10.462 16.127 1.00 70.05 812 VAL A N 1
ATOM 5254 C CA . VAL A 1 812 ? 16.190 -9.621 17.312 1.00 72.11 812 VAL A CA 1
ATOM 5255 C C . VAL A 1 812 ? 14.836 -9.802 17.986 1.00 72.01 812 VAL A C 1
ATOM 5256 O O . VAL A 1 812 ? 13.821 -9.877 17.298 1.00 71.55 812 VAL A O 1
ATOM 5260 N N . THR A 1 813 ? 14.837 -9.895 19.322 1.00 72.20 813 THR A N 1
ATOM 5261 C CA . THR A 1 813 ? 13.627 -10.188 20.078 1.00 71.08 813 THR A CA 1
ATOM 5262 C C . THR A 1 813 ? 13.637 -9.405 21.388 1.00 71.06 813 THR A C 1
ATOM 5263 O O . THR A 1 813 ? 14.678 -9.304 22.033 1.00 71.01 813 THR A O 1
ATOM 5267 N N . ALA A 1 814 ? 12.466 -8.881 21.774 1.00 70.78 814 ALA A N 1
ATOM 5268 C CA . ALA A 1 814 ? 12.287 -8.175 23.030 1.00 72.44 814 ALA A CA 1
ATOM 5269 C C . ALA A 1 814 ? 11.063 -8.730 23.735 1.00 72.68 814 ALA A C 1
ATOM 5270 O O . ALA A 1 814 ? 9.994 -8.734 23.133 1.00 72.43 814 ALA A O 1
ATOM 5272 N N . THR A 1 815 ? 11.203 -9.147 25.003 1.00 74.58 815 THR A N 1
ATOM 5273 C CA . THR A 1 815 ? 10.129 -9.859 25.682 1.00 74.81 815 THR A CA 1
ATOM 5274 C C . THR A 1 815 ? 9.809 -9.222 27.036 1.00 78.23 815 THR A C 1
ATOM 5275 O O . THR A 1 815 ? 10.690 -8.714 27.732 1.00 80.85 815 THR A O 1
ATOM 5279 N N . VAL A 1 816 ? 8.523 -9.267 27.408 1.00 78.40 816 VAL A N 1
ATOM 5280 C CA . VAL A 1 816 ? 8.082 -8.889 28.741 1.00 78.84 816 VAL A CA 1
ATOM 5281 C C . VAL A 1 816 ? 7.338 -10.066 29.373 1.00 76.81 816 VAL A C 1
ATOM 5282 O O . VAL A 1 816 ? 6.446 -10.651 28.761 1.00 74.24 816 VAL A O 1
ATOM 5286 N N . ASN A 1 817 ? 7.741 -10.411 30.601 1.00 77.06 817 ASN A N 1
ATOM 5287 C CA . ASN A 1 817 ? 7.126 -11.484 31.366 1.00 76.38 817 ASN A CA 1
ATOM 5288 C C . ASN A 1 817 ? 6.578 -10.887 32.660 1.00 79.69 817 ASN A C 1
ATOM 5289 O O . ASN A 1 817 ? 7.232 -10.044 33.278 1.00 81.28 817 ASN A O 1
ATOM 5294 N N . TYR A 1 818 ? 5.374 -11.320 33.055 1.00 80.43 818 TYR A N 1
ATOM 5295 C CA . TYR A 1 818 ? 4.708 -10.767 34.224 1.00 83.87 818 TYR A CA 1
ATOM 5296 C C . TYR A 1 818 ? 4.113 -11.892 35.067 1.00 84.45 818 TYR A C 1
ATOM 5297 O O . TYR A 1 818 ? 3.157 -12.537 34.641 1.00 83.15 818 TYR A O 1
ATOM 5306 N N . GLN A 1 819 ? 4.662 -12.094 36.276 1.00 86.68 819 GLN A N 1
ATOM 5307 C CA . GLN A 1 819 ? 4.118 -13.053 37.229 1.00 87.65 819 GLN A CA 1
ATOM 5308 C C . GLN A 1 819 ? 3.212 -12.353 38.238 1.00 90.58 819 GLN A C 1
ATOM 5309 O O . GLN A 1 819 ? 3.436 -11.186 38.540 1.00 93.41 819 GLN A O 1
ATOM 5315 N N . PHE A 1 820 ? 2.195 -13.072 38.735 1.00 91.03 820 PHE A N 1
ATOM 5316 C CA . PHE A 1 820 ? 1.319 -12.555 39.776 1.00 96.32 820 PHE A CA 1
ATOM 5317 C C . PHE A 1 820 ? 0.355 -13.642 40.274 1.00 96.99 820 PHE A C 1
ATOM 5318 O O . PHE A 1 820 ? -0.528 -13.184 41.081 1.00 99.52 820 PHE A O 1
#

Solvent-accessible surface area: 26625 Å² total; per-residue (Å²): 151,23,29,2,14,32,17,77,41,70,82,82,14,6,12,2,41,46,6,18,0,3,8,7,3,20,24,35,7,24,35,10,9,6,6,10,3,9,2,7,44,81,3,3,81,19,0,14,11,46,11,0,8,28,1,0,22,7,10,3,3,7,5,30,6,27,18,8,20,9,31,15,11,6,24,0,1,1,2,13,14,14,104,49,2,32,18,3,16,4,9,14,17,7,2,16,2,7,1,39,41,20,60,0,9,19,7,5,3,7,27,7,0,73,24,0,2,0,0,0,0,1,3,0,2,2,9,0,6,3,7,5,1,1,0,0,6,2,29,17,15,62,10,72,76,111,90,58,61,28,66,14,13,19,103,18,40,31,46,26,95,46,113,7,65,1,57,0,0,26,107,35,162,105,73,124,57,0,39,12,61,5,2,11,21,44,21,16,60,23,6,16,43,112,9,106,34,46,17,111,9,62,11,69,15,59,5,31,25,137,64,139,62,23,38,36,8,67,36,18,21,75,0,62,4,36,41,8,5,34,45,13,8,7,4,4,65,0,16,37,55,92,20,113,34,204,86,76,5,111,21,73,8,7,8,1,36,94,58,44,82,3,45,3,22,1,96,11,114,6,63,9,66,22,70,60,92,68,140,58,109,16,26,11,54,5,26,17,60,3,29,0,48,0,62,8,25,26,5,59,11,110,12,43,15,113,99,74,93,38,65,1,54,7,78,9,28,4,10,153,3,56,0,54,1,85,8,15,2,48,9,69,3,5,89,69,70,73,77,74,14,123,27,12,53,0,54,6,84,9,49,2,132,16,93,0,27,0,30,52,139,39,1,37,20,28,28,3,41,1,20,120,32,129,54,57,83,44,70,23,73,109,89,125,69,56,30,21,11,55,103,7,58,0,39,0,68,2,91,2,21,7,25,17,53,100,59,106,27,64,11,75,6,119,5,31,0,110,2,33,34,17,42,65,25,93,60,101,37,72,108,27,91,34,113,44,87,56,141,6,13,13,94,2,22,1,65,23,96,135,77,4,56,0,49,9,52,1,42,0,34,3,2,16,30,17,77,94,41,50,60,94,35,49,31,20,53,5,18,45,1,84,0,144,0,90,11,78,3,64,37,33,99,90,42,40,13,16,82,21,28,1,100,3,77,0,27,27,52,42,37,17,7,49,70,98,137,33,133,119,74,46,28,66,5,40,11,47,0,66,4,57,2,73,23,24,16,24,46,93,71,142,32,46,35,46,7,11,16,73,2,61,6,30,2,19,35,46,102,18,81,52,62,8,104,53,48,33,14,10,8,6,2,93,75,22,36,15,95,1,30,6,81,30,68,107,81,53,137,89,17,12,38,23,74,10,20,14,39,30,80,20,4,80,4,48,0,3,80,91,31,93,60,87,1,84,67,13,73,5,48,1,30,24,95,4,55,55,37,4,100,126,57,90,152,31,44,44,61,18,89,6,8,9,5,58,133,54,81,91,30,11,4,0,0,128,32,82,50,34,1,23,16,3,40,35,92,2,53,11,35,23,75,32,96,81,135

Nearest PDB structures (foldseek):
  6z8a-assembly1_A  TM=9.977E-01  e=0.000E+00  Pseudomonas aeruginosa PAO1
  6i97-assembly1_B  TM=9.709E-01  e=0.000E+00  Pseudomonas aeruginosa
  6i97-assembly1_A  TM=9.709E-01  e=0.000E+00  Pseudomonas aeruginosa
  1by5-assembly1_A  TM=9.758E-01  e=8.231E-87  Escherichia coli
  2fcp-assembly1_A  TM=9.682E-01  e=8.072E-84  Escherichia coli K-12

Radius of gyration: 24.87 Å; Cα contacts (8 Å, |Δi|>4): 2111; chains: 1; bounding box: 44×59×72 Å

Foldseek 3Di:
DFFALDQDADDDQQDGQWGCQQPSGTDGPLQDQFDKHKGFPNLCVFQVQFFPLSSCQQPFQWARQPFFAFPLARATQGLQNRVVSSFQEAESLAGPQADPLDSGRDGDTCVFFGMKMWTAAFRCLRHAAHDGGTHMYTYGDAADAAWWKKWKWKAWPQGWTKTKIKTHHADDPVSQKIKIKIWMWIKGHALAPLAIWTKTKMKIKMWGHPDPFKIKMKIKIKMKIFGRGDRAFFFCCQDVQNFPDVHHFDLHYFFAPVQFTKIKIKIKIWMKIWGDPDVFKIKIKTKMKIKMWIWGWGKYFFAADPPPGQWTWIKIKTKTKIKIKIKMKIKMWGWDDDVQKTKTKMKIKMKMKMKMWMKMWMFTFDIFRSPDTDHDRGDTDTDDIWTKIKIKMKMKIKMWIFIDGDQKTKIKIKMKMWMWIKIQTPVVRDIEIDIDMDMWIKIKMWGQDPQFKIKIKMKTKHWHFAPFPQLVPHGADIKMKIKIKIKMKGDGVVFSKIKMKMWMKMKIFQHWADAPPDNGTGRGWMKIKIWMKIWMWHDDPVFKTKIKIKIAIDMARCDHNHQLHGFRAWSGARIKMKMKMKGADCDDPCHQKMKMKMKIWGHWGAQASSRDDIFHIDMFMKIKIKGQCVVVVQNQKIKMKIKTSNVQDWGFSTHNHSGGTHTHGGIMIMMMIMHMD

InterPro domains:
  IPR000531 TonB-dependent receptor-like, beta-barrel [PF00593] (352-789)
  IPR010105 TonB-dependent siderophore receptor [TIGR01783] (174-820)
  IPR011662 Secretin/TonB, short N-terminal domain [SM00965] (78-129)
  IPR012910 TonB-dependent receptor, plug domain [PF07715] (172-277)
  IPR036942 TonB-dependent receptor-like, beta-barrel domain superfamily [G3DSA:2.40.170.20] (291-820)
  IPR037066 TonB-dependent receptor, plug domain superfamily [G3DSA:2.170.130.10] (155-287)
  IPR039426 TonB-dependent receptor-like [PS52016] (171-820)
  IPR039426 TonB-dependent receptor-like [PTHR32552] (129-820)

GO terms:
  GO:0019867 outer membrane (C, IDA)
  GO:0015344 siderophore uptake transmembrane transporter activity (F, IMP)
  GO:0038023 signaling receptor activity (F, IMP)
  GO:0015891 siderophore transport (P, IMP)
  GO:0007166 cell surface receptor signaling pathway (P, IMP)

Sequence (677 aa):
VFALGNNLGSTDGYLATHSQIATKTSKPLLETSQTVSVITREQIDDTASKTVQQAMRYTPGIFTGQVGASNRYDYVVMRGFADNSVDNIYLDGLKAMGDSGTFSSMQVDPYFLERIDVLKGPSSVLYGRSLPGGLVALTSKKPLYEDYRQITGSIGNMGQKEMGFDFSGPLDEEKRIAYRLIGLGKGSDTQFDHVKEERYAIAPTLAIDFSDDTTLTLQGYLQHDPNGGYHGGVPADGTLSHHNGRHISREFFDGEPSKDDFDRTQRMFGYQLEHRIDDVWSARQNFRYLDSDVDLSQVYAYGWSASEPNKLNRYFSGAREHLQAYIVDNMLQAEFATGAARHTLLTGLDYQRRRTVVDWRSGSASALDAFNPVYGDDAISYFPDDNHTRRLEQTGVYLQDLIDIDQWRFSLGLRQDWVSVTDKNRSTGSKADDDWEKFTGRIGALYLFDNGLAPYVSYSESFNPNAYSDASGTPLAPTEGKQWELGLKFQAPGSNSFYTASLFHITQENVASKEPQDNFYTSVGEVRSQGLELEAHTQLSDNLKLLGSYTYTDITYTKSLDGNQGHTPNQAPKHMASLWADYAFDAGPLSGLSIGGGARYVGETWADKENTLRVPDYTLVDARIGYDLGKLGLKGLDVSLNANNLLDKDYVASCYSLDFCYFGEKRNVTATVNYQF